Protein AF-A0A352MFW3-F1 (afdb_monomer)

Foldseek 3Di:
DDDDDDDDDDDDDDDDDDDDDPDDDDDDPPPPDPPQDDPDPPDCQFDQARPDQDDPPQKGKDKWDQCLSHPNHIGIKIKGFAPCQVVFLFAFFEEEEAEAQQDARRLCVLVSVQVNVCCVVVVAPTHMYIRHGARNLALLAAFPPPAPQAQHHHNVCSVPVIVLVVCVQPGRHPQWQLRYAYEYAASSLQNRLLCCLQCLGRHAEGERELYVLDQLVLDPDNSSLCRGQHGCDDPPNVNSNVVCCCSGSLVSCQVRVVSQQVRHEAEYEYEPQECCCPVPNPRRSVVVVVSNVVSVRDYHYYYHYPDYRPVSVCSRVPVDRDPCVSVRVSCVVVCVVSPPRPPQPQDACPQQDDAQGWDDRVQWIWGRNFDLKIWIWRAWDPPDLLTGFIWIWIWHAFPAAIEIEFDFDLDFAPDPPRPDDDDSCPLVRVVSVNCNSRPPHAYEYEYLADDCRRCVSVVSPPPDRYQYEFEPQGDLVCCCVGVVDDSVSYDYDYAQPDWDPNPPRQIWTKGAQFQLGGGRIKIAGLVGLEIERACSLHFLVADEGAALVSLVRNLVRLVVVVVVCPVPADPVSQQVHWYAYTGQVRHQALCVLPPPDDGHRPSTDGSVLSVFSSLQSVCLLQVVQPPPPSQKYWPDQDDDDSNDPPRGQWTWIGHRSHIYIYRPCNSCVSNVHDDDD

Radius of gyration: 32.38 Å; Cα contacts (8 Å, |Δi|>4): 1446; chains: 1; bounding box: 113×56×95 Å

Structure (mmCIF, N/CA/C/O backbone):
data_AF-A0A352MFW3-F1
#
_entry.id   AF-A0A352MFW3-F1
#
loop_
_atom_site.group_PDB
_atom_site.id
_atom_site.type_symbol
_atom_site.label_atom_id
_atom_site.label_alt_id
_atom_site.label_comp_id
_atom_site.label_asym_id
_atom_site.label_entity_id
_atom_site.label_seq_id
_atom_site.pdbx_PDB_ins_code
_atom_site.Cartn_x
_atom_site.Cartn_y
_atom_site.Cartn_z
_atom_site.occupancy
_atom_site.B_iso_or_equiv
_atom_site.auth_seq_id
_atom_site.auth_comp_id
_atom_site.auth_asym_id
_atom_site.auth_atom_id
_atom_site.pdbx_PDB_model_num
ATOM 1 N N . MET A 1 1 ? 79.120 36.746 26.564 1.00 36.97 1 MET A N 1
ATOM 2 C CA . MET A 1 1 ? 78.931 36.892 25.103 1.00 36.97 1 MET A CA 1
ATOM 3 C C . MET A 1 1 ? 78.134 35.703 24.595 1.00 36.97 1 MET A C 1
ATOM 5 O O . MET A 1 1 ? 78.596 34.585 24.711 1.00 36.97 1 MET A O 1
ATOM 9 N N . LYS A 1 2 ? 76.859 35.954 24.279 1.00 31.12 2 LYS A N 1
ATOM 10 C CA . LYS A 1 2 ? 76.244 35.766 22.947 1.00 31.12 2 LYS A CA 1
ATOM 11 C C . LYS A 1 2 ? 75.820 34.307 22.697 1.00 31.12 2 LYS A C 1
ATOM 13 O O . LYS A 1 2 ? 76.637 33.492 22.314 1.00 31.12 2 LYS A O 1
ATOM 18 N N . ARG A 1 3 ? 74.639 33.889 23.167 1.00 32.72 3 ARG A N 1
ATOM 19 C CA . ARG A 1 3 ? 73.280 34.091 22.601 1.00 32.72 3 ARG A CA 1
ATOM 20 C C . ARG A 1 3 ? 73.068 33.460 21.210 1.00 32.72 3 ARG A C 1
ATOM 22 O O . ARG A 1 3 ? 73.527 34.028 20.233 1.00 32.72 3 ARG A O 1
ATOM 29 N N . ILE A 1 4 ? 72.202 32.434 21.223 1.00 32.94 4 ILE A N 1
ATOM 30 C CA . ILE A 1 4 ? 71.045 32.184 20.334 1.00 32.94 4 ILE A CA 1
ATOM 31 C C . ILE A 1 4 ? 71.352 31.785 18.867 1.00 32.94 4 ILE A C 1
ATOM 33 O O . ILE A 1 4 ? 72.116 32.445 18.180 1.00 32.94 4 ILE A O 1
ATOM 37 N N . ILE A 1 5 ? 70.577 30.794 18.393 1.00 29.17 5 ILE A N 1
ATOM 38 C CA . ILE A 1 5 ? 69.983 30.628 17.042 1.00 29.17 5 ILE A CA 1
ATOM 39 C C . ILE A 1 5 ? 70.424 29.372 16.262 1.00 29.17 5 ILE A C 1
ATOM 41 O O . ILE A 1 5 ? 71.587 29.198 15.929 1.00 29.17 5 ILE A O 1
ATOM 45 N N . ALA A 1 6 ? 69.382 28.608 15.896 1.00 25.03 6 ALA A N 1
ATOM 46 C CA . ALA A 1 6 ? 69.209 27.674 14.774 1.00 25.03 6 ALA A CA 1
ATOM 47 C C . ALA A 1 6 ? 69.997 26.354 14.816 1.00 25.03 6 ALA A C 1
ATOM 49 O O . ALA A 1 6 ? 71.204 26.322 14.638 1.00 25.03 6 ALA A O 1
ATOM 50 N N . VAL A 1 7 ? 69.368 25.205 15.094 1.00 30.25 7 VAL A N 1
ATOM 51 C CA . VAL A 1 7 ? 68.263 24.559 14.344 1.00 30.25 7 VAL A CA 1
ATOM 52 C C . VAL A 1 7 ? 68.632 24.350 12.876 1.00 30.25 7 VAL A C 1
ATOM 54 O O . VAL A 1 7 ? 68.274 25.141 12.012 1.00 30.25 7 VAL A O 1
ATOM 57 N N . CYS A 1 8 ? 69.310 23.235 12.610 1.00 23.59 8 CYS A N 1
ATOM 58 C CA . CYS A 1 8 ? 69.245 22.519 11.343 1.00 23.59 8 CYS A CA 1
ATOM 59 C C . CYS A 1 8 ? 69.442 21.020 11.602 1.00 23.59 8 CYS A C 1
ATOM 61 O O . CYS A 1 8 ? 70.492 20.590 12.063 1.00 23.59 8 CYS A O 1
ATOM 63 N N . PHE A 1 9 ? 68.401 20.259 11.266 1.00 26.66 9 PHE A N 1
ATOM 64 C CA . PHE A 1 9 ? 68.456 18.906 10.718 1.00 26.66 9 PHE A CA 1
ATOM 65 C C . PHE A 1 9 ? 69.291 17.841 11.432 1.00 26.66 9 PHE A C 1
ATOM 67 O O . PHE A 1 9 ? 70.477 17.672 11.166 1.00 26.66 9 PHE A O 1
ATOM 74 N N . LYS A 1 10 ? 68.580 16.975 12.154 1.00 26.84 10 LYS A N 1
ATOM 75 C CA . LYS A 1 10 ? 68.483 15.520 11.918 1.00 26.84 10 LYS A CA 1
ATOM 76 C C . LYS A 1 10 ? 68.068 14.886 13.236 1.00 26.84 10 LYS A C 1
ATOM 78 O O . LYS A 1 10 ? 68.750 15.077 14.229 1.00 26.84 10 LYS A O 1
ATOM 83 N N . ILE A 1 11 ? 66.999 14.102 13.227 1.00 27.86 11 ILE A N 1
ATOM 84 C CA . ILE A 1 11 ? 67.059 12.690 13.610 1.00 27.86 11 ILE A CA 1
ATOM 85 C C . ILE A 1 11 ? 65.714 12.051 13.271 1.00 27.86 11 ILE A C 1
ATOM 87 O O . ILE A 1 11 ? 64.632 12.588 13.482 1.00 27.86 11 ILE A O 1
ATOM 91 N N . ILE A 1 12 ? 65.870 10.909 12.628 1.00 28.25 12 ILE A N 1
ATOM 92 C CA . ILE A 1 12 ? 64.885 10.002 12.084 1.00 28.25 12 ILE A CA 1
ATOM 93 C C . ILE A 1 12 ? 64.615 8.948 13.169 1.00 28.25 12 ILE A C 1
ATOM 95 O O . ILE A 1 12 ? 65.573 8.410 13.718 1.00 28.25 12 ILE A O 1
ATOM 99 N N . LYS A 1 13 ? 63.326 8.609 13.327 1.00 26.36 13 LYS A N 1
ATOM 100 C CA . LYS A 1 13 ? 62.741 7.310 13.736 1.00 26.36 13 LYS A CA 1
ATOM 101 C C . LYS A 1 13 ? 62.507 6.959 15.220 1.00 26.36 13 LYS A C 1
ATOM 103 O O . LYS A 1 13 ? 63.450 6.883 15.989 1.00 26.36 13 LYS A O 1
ATOM 108 N N . TYR A 1 14 ? 61.233 6.572 15.444 1.00 26.14 14 TYR A N 1
ATOM 109 C CA . TYR A 1 14 ? 60.680 5.465 16.263 1.00 26.14 14 TYR A CA 1
ATOM 110 C C . TYR A 1 14 ? 61.016 5.466 17.769 1.00 26.14 14 TYR A C 1
ATOM 112 O O . TYR A 1 14 ? 62.174 5.522 18.137 1.00 26.14 14 TYR A O 1
ATOM 120 N N . GLU A 1 15 ? 60.102 5.375 18.736 1.00 26.30 15 GLU A N 1
ATOM 121 C CA . GLU A 1 15 ? 58.677 5.038 18.809 1.00 26.30 15 GLU A CA 1
ATOM 122 C C . GLU A 1 15 ? 58.067 5.782 20.011 1.00 26.30 15 GLU A C 1
ATOM 124 O O . GLU A 1 15 ? 58.775 6.078 20.971 1.00 26.30 15 GLU A O 1
ATOM 129 N N . THR A 1 16 ? 56.757 6.033 20.011 1.00 27.36 16 THR A N 1
ATOM 130 C CA . THR A 1 16 ? 55.917 5.843 21.210 1.00 27.36 16 THR A CA 1
ATOM 131 C C . THR A 1 16 ? 54.447 5.940 20.821 1.00 27.36 16 THR A C 1
ATOM 133 O O . THR A 1 16 ? 53.953 6.950 20.323 1.00 27.36 16 THR A O 1
ATOM 136 N N . PHE A 1 17 ? 53.778 4.810 21.004 1.00 27.16 17 PHE A N 1
ATOM 137 C CA . PHE A 1 17 ? 52.344 4.610 20.900 1.00 27.16 17 PHE A CA 1
ATOM 138 C C . PHE A 1 17 ? 51.694 5.041 22.231 1.00 27.16 17 PHE A C 1
ATOM 140 O O . PHE A 1 17 ? 52.298 4.870 23.286 1.00 27.16 17 PHE A O 1
ATOM 147 N N . LEU A 1 18 ? 50.441 5.499 22.150 1.00 25.31 18 LEU A N 1
ATOM 148 C CA . LEU A 1 18 ? 49.480 5.823 23.220 1.00 25.31 18 LEU A CA 1
ATOM 149 C C . LEU A 1 18 ? 49.471 7.246 23.822 1.00 25.31 18 LEU A C 1
ATOM 151 O O . LEU A 1 18 ? 50.321 7.645 24.608 1.00 25.31 18 LEU A O 1
ATOM 155 N N . SER A 1 19 ? 48.324 7.891 23.564 1.00 26.55 19 SER A N 1
ATOM 156 C CA . SER A 1 19 ? 47.565 8.745 24.490 1.00 26.55 19 SER A CA 1
ATOM 157 C C . SER A 1 19 ? 48.030 10.186 24.697 1.00 26.55 19 SER A C 1
ATOM 159 O O . SER A 1 19 ? 48.680 10.491 25.684 1.00 26.55 19 SER A O 1
ATOM 161 N N . PHE A 1 20 ? 47.578 11.071 23.803 1.00 25.80 20 PHE A N 1
ATOM 162 C CA . PHE A 1 20 ? 46.908 12.365 24.057 1.00 25.80 20 PHE A CA 1
ATOM 163 C C . PHE A 1 20 ? 47.164 13.271 22.851 1.00 25.80 20 PHE A C 1
ATOM 165 O O . PHE A 1 20 ? 48.286 13.707 22.669 1.00 25.80 20 PHE A O 1
ATOM 172 N N . PHE A 1 21 ? 46.149 13.512 22.019 1.00 24.94 21 PHE A N 1
ATOM 173 C CA . PHE A 1 21 ? 45.872 14.773 21.304 1.00 24.94 21 PHE A CA 1
ATOM 174 C C . PHE A 1 21 ? 44.762 14.503 20.282 1.00 24.94 21 PHE A C 1
ATOM 176 O O . PHE A 1 21 ? 44.982 14.342 19.086 1.00 24.94 21 PHE A O 1
ATOM 183 N N . PHE A 1 22 ? 43.535 14.415 20.792 1.00 27.62 22 PHE A N 1
ATOM 184 C CA . PHE A 1 22 ? 42.320 14.447 19.988 1.00 27.62 22 PHE A CA 1
ATOM 185 C C . PHE A 1 22 ? 41.629 15.782 20.276 1.00 27.62 22 PHE A C 1
ATOM 187 O O . PHE A 1 22 ? 40.761 15.845 21.136 1.00 27.62 22 PHE A O 1
ATOM 194 N N . LEU A 1 23 ? 42.063 16.867 19.622 1.00 26.19 23 LEU A N 1
ATOM 195 C CA . LEU A 1 23 ? 41.215 18.039 19.373 1.00 26.19 23 LEU A CA 1
ATOM 196 C C . LEU A 1 23 ? 41.856 18.997 18.345 1.00 26.19 23 LEU A C 1
ATOM 198 O O . LEU A 1 23 ? 42.931 19.542 18.566 1.00 26.19 23 LEU A O 1
ATOM 202 N N . ILE A 1 24 ? 41.090 19.237 17.276 1.00 28.06 24 ILE A N 1
ATOM 203 C CA . ILE A 1 24 ? 41.098 20.392 16.360 1.00 28.06 24 ILE A CA 1
ATOM 204 C C . ILE A 1 24 ? 42.303 20.550 15.419 1.00 28.06 24 ILE A C 1
ATOM 206 O O . ILE A 1 24 ? 43.228 21.310 15.675 1.00 28.06 24 ILE A O 1
ATOM 210 N N . LEU A 1 25 ? 42.166 19.983 14.218 1.00 23.94 25 LEU A N 1
ATOM 211 C CA . LEU A 1 25 ? 42.356 20.756 12.987 1.00 23.94 25 LEU A CA 1
ATOM 212 C C . LEU A 1 25 ? 41.481 20.173 11.874 1.00 23.94 25 LEU A C 1
ATOM 214 O O . LEU A 1 25 ? 41.731 19.115 11.302 1.00 23.94 25 LEU A O 1
ATOM 218 N N . ILE A 1 26 ? 40.402 20.908 11.638 1.00 33.69 26 ILE A N 1
ATOM 219 C CA . ILE A 1 26 ? 39.495 20.826 10.505 1.00 33.69 26 ILE A CA 1
ATOM 220 C C . ILE A 1 26 ? 40.321 21.030 9.230 1.00 33.69 26 ILE A C 1
ATOM 222 O O . ILE A 1 26 ? 40.831 22.123 8.999 1.00 33.69 26 ILE A O 1
ATOM 226 N N . VAL A 1 27 ? 40.424 20.000 8.389 1.00 27.66 27 VAL A N 1
ATOM 227 C CA . VAL A 1 27 ? 40.730 20.162 6.963 1.00 27.66 27 VAL A CA 1
ATOM 228 C C . VAL A 1 27 ? 39.775 19.278 6.172 1.00 27.66 27 VAL A C 1
ATOM 230 O O . VAL A 1 27 ? 39.862 18.051 6.176 1.00 27.66 27 VAL A O 1
ATOM 233 N N . ASN A 1 28 ? 38.839 19.971 5.527 1.00 28.42 28 ASN A N 1
ATOM 234 C CA . ASN A 1 28 ? 37.912 19.535 4.493 1.00 28.42 28 ASN A CA 1
ATOM 235 C C . ASN A 1 28 ? 38.403 18.333 3.667 1.00 28.42 28 ASN A C 1
ATOM 237 O O . ASN A 1 28 ? 39.182 18.485 2.727 1.00 28.42 28 ASN A O 1
ATOM 241 N N . LYS A 1 29 ? 37.845 17.151 3.937 1.00 27.84 29 LYS A N 1
ATOM 242 C CA . LYS A 1 29 ? 37.561 16.185 2.874 1.00 27.84 29 LYS A CA 1
ATOM 243 C C . LYS A 1 29 ? 36.092 16.324 2.524 1.00 27.84 29 LYS A C 1
ATOM 245 O O . LYS A 1 29 ? 35.227 15.730 3.159 1.00 27.84 29 LYS A O 1
ATOM 250 N N . SER A 1 30 ? 35.847 17.144 1.513 1.00 25.59 30 SER A N 1
ATOM 251 C CA . SER A 1 30 ? 34.584 17.274 0.804 1.00 25.59 30 SER A CA 1
ATOM 252 C C . SER A 1 30 ? 34.247 15.934 0.143 1.00 25.59 30 SER A C 1
ATOM 254 O O . SER A 1 30 ? 34.495 15.716 -1.039 1.00 25.59 30 SER A O 1
ATOM 256 N N . VAL A 1 31 ? 33.702 14.999 0.916 1.00 30.50 31 VAL A N 1
ATOM 257 C CA . VAL A 1 31 ? 32.704 14.086 0.372 1.00 30.50 31 VAL A CA 1
ATOM 258 C C . VAL A 1 31 ? 31.488 14.975 0.188 1.00 30.50 31 VAL A C 1
ATOM 260 O O . VAL A 1 31 ? 30.969 15.501 1.170 1.00 30.50 31 VAL A O 1
ATOM 263 N N . ALA A 1 32 ? 31.096 15.233 -1.057 1.00 29.00 32 ALA A N 1
ATOM 264 C CA . ALA A 1 32 ? 29.815 15.859 -1.330 1.00 29.00 32 ALA A CA 1
ATOM 265 C C . ALA A 1 32 ? 28.735 14.938 -0.743 1.00 29.00 32 ALA A C 1
ATOM 267 O O . ALA A 1 32 ? 28.364 13.930 -1.341 1.00 29.00 32 ALA A O 1
ATOM 268 N N . GLN A 1 33 ? 28.314 15.227 0.488 1.00 29.81 33 GLN A N 1
ATOM 269 C CA . GLN A 1 33 ? 27.108 14.670 1.069 1.00 29.81 33 GLN A CA 1
ATOM 270 C C . GLN A 1 33 ? 25.964 15.165 0.193 1.00 29.81 33 GLN A C 1
ATOM 272 O O . GLN A 1 33 ? 25.673 16.359 0.163 1.00 29.81 33 GLN A O 1
ATOM 277 N N . ILE A 1 34 ? 25.358 14.244 -0.551 1.00 37.09 34 ILE A N 1
ATOM 278 C CA . ILE A 1 34 ? 24.068 14.467 -1.194 1.00 37.09 34 ILE A CA 1
ATOM 279 C C . ILE A 1 34 ? 23.116 14.863 -0.059 1.00 37.09 34 ILE A C 1
ATOM 281 O O . ILE A 1 34 ? 22.914 14.088 0.879 1.00 37.09 34 ILE A O 1
ATOM 285 N N . MET A 1 35 ? 22.641 16.110 -0.075 1.00 31.16 35 MET A N 1
ATOM 286 C CA . MET A 1 35 ? 21.693 16.589 0.927 1.00 31.16 35 MET A CA 1
ATOM 287 C C . MET A 1 35 ? 20.391 15.777 0.818 1.00 31.16 35 MET A C 1
ATOM 289 O O . MET A 1 35 ? 20.037 15.345 -0.276 1.00 31.16 35 MET A O 1
ATOM 293 N N . PRO A 1 36 ? 19.662 15.547 1.922 1.00 34.66 36 PRO A N 1
ATOM 294 C CA . PRO A 1 36 ? 18.339 14.939 1.851 1.00 34.66 36 PRO A CA 1
ATOM 295 C C . PRO A 1 36 ? 17.375 15.890 1.122 1.00 34.66 36 PRO A C 1
ATOM 297 O O . PRO A 1 36 ? 17.054 16.963 1.640 1.00 34.66 36 PRO A O 1
ATOM 300 N N . ASP A 1 37 ? 16.930 15.501 -0.075 1.00 43.81 37 ASP A N 1
ATOM 301 C CA . ASP A 1 37 ? 16.002 16.290 -0.891 1.00 43.81 37 ASP A CA 1
ATOM 302 C C . ASP A 1 37 ? 14.671 16.507 -0.159 1.00 43.81 37 ASP A C 1
ATOM 304 O O . ASP A 1 37 ? 14.008 15.567 0.293 1.00 43.81 37 ASP A O 1
ATOM 308 N N . ARG A 1 38 ? 14.275 17.778 -0.043 1.00 41.47 38 ARG A N 1
ATOM 309 C CA . ARG A 1 38 ? 12.940 18.188 0.408 1.00 41.47 38 ARG A CA 1
ATOM 310 C C . ARG A 1 38 ? 11.962 18.047 -0.763 1.00 41.47 38 ARG A C 1
ATOM 312 O O . ARG A 1 38 ? 12.364 18.061 -1.912 1.00 41.47 38 ARG A O 1
ATOM 319 N N . ILE A 1 39 ? 10.663 17.983 -0.465 1.00 43.34 39 ILE A N 1
ATOM 320 C CA . ILE A 1 39 ? 9.508 17.795 -1.381 1.00 43.34 39 ILE A CA 1
ATOM 321 C C . ILE A 1 39 ? 9.444 18.775 -2.594 1.00 43.34 39 ILE A C 1
ATOM 323 O O . ILE A 1 39 ? 8.534 18.690 -3.417 1.00 43.34 39 ILE A O 1
ATOM 327 N N . GLN A 1 40 ? 10.396 19.695 -2.748 1.00 43.16 40 GLN A N 1
ATOM 328 C CA . GLN A 1 40 ? 10.513 20.617 -3.874 1.00 43.16 40 GLN A CA 1
ATOM 329 C C . GLN A 1 40 ? 11.899 20.499 -4.521 1.00 43.16 40 GLN A C 1
ATOM 331 O O . GLN A 1 40 ? 12.809 21.246 -4.167 1.00 43.16 40 GLN A O 1
ATOM 336 N N . ASP A 1 41 ? 12.036 19.608 -5.502 1.00 47.97 41 ASP A N 1
ATOM 337 C CA . ASP A 1 41 ? 13.113 19.720 -6.486 1.00 47.97 41 ASP A CA 1
ATOM 338 C C . ASP A 1 41 ? 12.740 20.877 -7.430 1.00 47.97 41 ASP A C 1
ATOM 340 O O . ASP A 1 41 ? 11.782 20.790 -8.202 1.00 47.97 41 ASP A O 1
ATOM 344 N N . SER A 1 42 ? 13.432 22.014 -7.308 1.00 44.84 42 SER A N 1
ATOM 345 C CA . SER A 1 42 ? 13.198 23.206 -8.141 1.00 44.84 42 SER A CA 1
ATOM 346 C C . SER A 1 42 ? 13.868 23.127 -9.515 1.00 44.84 42 SER A C 1
ATOM 348 O O . SER A 1 42 ? 13.591 23.967 -10.369 1.00 44.84 42 SER A O 1
ATOM 350 N N . ASP A 1 43 ? 14.754 22.151 -9.716 1.00 52.84 43 ASP A N 1
ATOM 351 C CA . ASP A 1 43 ? 15.471 21.934 -10.968 1.00 52.84 43 ASP A CA 1
ATOM 352 C C . ASP A 1 43 ? 14.841 20.765 -11.752 1.00 52.84 43 ASP A C 1
ATOM 354 O O . ASP A 1 43 ? 14.970 19.608 -11.339 1.00 52.84 43 ASP A O 1
ATOM 358 N N . PRO A 1 44 ? 14.149 21.029 -12.876 1.00 50.56 44 PRO A N 1
ATOM 359 C CA . PRO A 1 44 ? 13.548 19.979 -13.693 1.00 50.56 44 PRO A CA 1
ATOM 360 C C . PRO A 1 44 ? 14.573 18.970 -14.246 1.00 50.56 44 PRO A C 1
ATOM 362 O O . PRO A 1 44 ? 14.172 17.850 -14.567 1.00 50.56 44 PRO A O 1
ATOM 365 N N . ASP A 1 45 ? 15.866 19.317 -14.296 1.00 43.28 45 ASP A N 1
ATOM 366 C CA . ASP A 1 45 ? 16.926 18.486 -14.875 1.00 43.28 45 ASP A CA 1
ATOM 367 C C . ASP A 1 45 ? 17.552 17.477 -13.883 1.00 43.28 45 ASP A C 1
ATOM 369 O O . ASP A 1 45 ? 18.356 16.624 -14.273 1.00 43.28 45 ASP A O 1
ATOM 373 N N . THR A 1 46 ? 17.154 17.503 -12.605 1.00 56.34 46 THR A N 1
ATOM 374 C CA . THR A 1 46 ? 17.632 16.559 -11.569 1.00 56.34 46 THR A CA 1
ATOM 375 C C . THR A 1 46 ? 16.527 16.020 -10.652 1.00 56.34 46 THR A C 1
ATOM 377 O O . THR A 1 46 ? 16.806 15.297 -9.695 1.00 56.34 46 THR A O 1
ATOM 380 N N . ALA A 1 47 ? 15.261 16.310 -10.962 1.00 74.69 47 ALA A N 1
ATOM 381 C CA . ALA A 1 47 ? 14.154 16.050 -10.053 1.00 74.69 47 ALA A CA 1
ATOM 382 C C . ALA A 1 47 ? 13.710 14.575 -10.001 1.00 74.69 47 ALA A C 1
ATOM 384 O O . ALA A 1 47 ? 13.242 13.997 -10.991 1.00 74.69 47 ALA A O 1
ATOM 385 N N . TRP A 1 48 ? 13.750 13.990 -8.803 1.00 85.44 48 TRP A N 1
ATOM 386 C CA . TRP A 1 48 ? 13.136 12.687 -8.506 1.00 85.44 48 TRP A CA 1
ATOM 387 C C . TRP A 1 48 ? 11.620 12.791 -8.360 1.00 85.44 48 TRP A C 1
ATOM 389 O O . TRP A 1 48 ? 10.889 11.826 -8.600 1.00 85.44 48 TRP A O 1
ATOM 399 N N . VAL A 1 49 ? 11.154 13.978 -7.978 1.00 86.38 49 VAL A N 1
ATOM 400 C CA . VAL A 1 49 ? 9.747 14.360 -7.944 1.00 86.38 49 VAL A CA 1
ATOM 401 C C . VAL A 1 49 ? 9.511 15.357 -9.063 1.00 86.38 49 VAL A C 1
ATOM 403 O O . VAL A 1 49 ? 9.942 16.500 -8.977 1.00 86.38 49 VAL A O 1
ATOM 406 N N . SER A 1 50 ? 8.796 14.950 -10.111 1.00 84.12 50 SER A N 1
ATOM 407 C CA . SER A 1 50 ? 8.516 15.853 -11.225 1.00 84.12 50 SER A CA 1
ATOM 408 C C . SER A 1 50 ? 7.762 17.093 -10.717 1.00 84.12 50 SER A C 1
ATOM 410 O O . SER A 1 50 ? 6.690 16.934 -10.116 1.00 84.12 50 SER A O 1
ATOM 412 N N . PRO A 1 51 ? 8.271 18.320 -10.955 1.00 77.00 51 PRO A N 1
ATOM 413 C CA . PRO A 1 51 ? 7.635 19.545 -10.469 1.00 77.00 51 PRO A CA 1
ATOM 414 C C . PRO A 1 51 ? 6.297 19.808 -11.172 1.00 77.00 51 PRO A C 1
ATOM 416 O O . PRO A 1 51 ? 5.403 20.454 -10.622 1.00 77.00 51 PRO A O 1
ATOM 419 N N . ASN A 1 52 ? 6.126 19.268 -12.382 1.00 79.56 52 ASN A N 1
ATOM 420 C CA . ASN A 1 52 ? 4.894 19.377 -13.142 1.00 79.56 52 ASN A CA 1
ATOM 421 C C . ASN A 1 52 ? 3.940 18.217 -12.817 1.00 79.56 52 ASN A C 1
ATOM 423 O O . ASN A 1 52 ? 4.093 17.100 -13.311 1.00 79.56 52 ASN A O 1
ATOM 427 N N . LYS A 1 53 ? 2.902 18.520 -12.034 1.00 83.00 53 LYS A N 1
ATOM 428 C CA . LYS A 1 53 ? 1.858 17.561 -11.636 1.00 83.00 53 LYS A CA 1
ATOM 429 C C . LYS A 1 53 ? 0.707 17.431 -12.644 1.00 83.00 53 LYS A C 1
ATOM 431 O O . LYS A 1 53 ? -0.249 16.709 -12.383 1.00 83.00 53 LYS A O 1
ATOM 436 N N . SER A 1 54 ? 0.772 18.130 -13.781 1.00 80.94 54 SER A N 1
ATOM 437 C CA . SER A 1 54 ? -0.269 18.092 -14.813 1.00 80.94 54 SER A CA 1
ATOM 438 C C . SER A 1 54 ? -0.321 16.728 -15.503 1.00 80.94 54 SER A C 1
ATOM 440 O O . SER A 1 54 ? 0.655 16.287 -16.125 1.00 80.94 54 SER A O 1
ATOM 442 N N . VAL A 1 55 ? -1.492 16.097 -15.438 1.00 84.88 55 VAL A N 1
ATOM 443 C CA . VAL A 1 55 ? -1.791 14.793 -16.036 1.00 84.88 55 VAL A CA 1
ATOM 444 C C . VAL A 1 55 ? -3.073 14.865 -16.877 1.00 84.88 55 VAL A C 1
ATOM 446 O O . VAL A 1 55 ? -3.960 15.661 -16.560 1.00 84.88 55 VAL A O 1
ATOM 449 N N . PRO A 1 56 ? -3.192 14.067 -17.954 1.00 84.06 56 PRO A N 1
ATOM 450 C CA . PRO A 1 56 ? -4.449 13.901 -18.680 1.00 84.06 56 PRO A CA 1
ATOM 451 C C . PRO A 1 56 ? -5.554 13.330 -17.785 1.00 84.06 56 PRO A C 1
ATOM 453 O O . PRO A 1 56 ? -5.269 12.674 -16.787 1.00 84.06 56 PRO A O 1
ATOM 456 N N . SER A 1 57 ? -6.820 13.492 -18.181 1.00 85.88 57 SER A N 1
ATOM 457 C CA . SER A 1 57 ? -7.980 13.045 -17.388 1.00 85.88 57 SER A CA 1
ATOM 458 C C . SER A 1 57 ? -8.028 11.534 -17.116 1.00 85.88 57 SER A C 1
ATOM 460 O O . SER A 1 57 ? -8.709 11.104 -16.190 1.00 85.88 57 SER A O 1
ATOM 462 N N . PHE A 1 58 ? -7.327 10.729 -17.920 1.00 84.19 58 PHE A N 1
ATOM 463 C CA . PHE A 1 58 ? -7.247 9.271 -17.790 1.00 84.19 58 PHE A CA 1
ATOM 464 C C . PHE A 1 58 ? -6.071 8.785 -16.925 1.00 84.19 58 PHE A C 1
ATOM 466 O O . PHE A 1 58 ? -5.898 7.579 -16.766 1.00 84.19 58 PHE A O 1
ATOM 473 N N . ALA A 1 59 ? -5.244 9.684 -16.387 1.00 91.12 59 ALA A N 1
ATOM 474 C CA . ALA A 1 59 ? -4.084 9.327 -15.577 1.00 91.12 59 ALA A CA 1
ATOM 475 C C . ALA A 1 59 ? -4.056 10.111 -14.261 1.00 91.12 59 ALA A C 1
ATOM 477 O O . ALA A 1 59 ? -4.651 11.179 -14.136 1.00 91.12 59 ALA A O 1
ATOM 478 N N . THR A 1 60 ? -3.338 9.588 -13.270 1.00 91.81 60 THR A N 1
ATOM 479 C CA . THR A 1 60 ? -3.105 10.274 -11.995 1.00 91.81 60 THR A CA 1
ATOM 480 C C . THR A 1 60 ? -1.615 10.451 -11.734 1.00 91.81 60 THR A C 1
ATOM 482 O O . THR A 1 60 ? -0.793 9.622 -12.122 1.00 91.81 60 THR A O 1
ATOM 485 N N . TYR A 1 61 ? -1.262 11.569 -11.102 1.00 88.44 61 TYR A N 1
ATOM 486 C CA . TYR A 1 61 ? 0.077 11.828 -10.579 1.00 88.44 61 TYR A CA 1
ATOM 487 C C . TYR A 1 61 ? 0.144 11.320 -9.145 1.00 88.44 61 TYR A C 1
ATOM 489 O O . TYR A 1 61 ? -0.749 11.626 -8.355 1.00 88.44 61 TYR A O 1
ATOM 497 N N . GLN A 1 62 ? 1.204 10.602 -8.793 1.00 88.12 62 GLN A N 1
ATOM 498 C CA . GLN A 1 62 ? 1.382 10.068 -7.448 1.00 88.12 62 GLN A CA 1
ATOM 499 C C . GLN A 1 62 ? 2.814 10.243 -6.957 1.00 88.12 62 GLN A C 1
ATOM 501 O O . GLN A 1 62 ? 3.761 10.307 -7.744 1.00 88.12 62 GLN A O 1
ATOM 506 N N . LEU A 1 63 ? 2.950 10.317 -5.634 1.00 85.88 63 LEU A N 1
ATOM 507 C CA . LEU A 1 63 ? 4.229 10.300 -4.932 1.00 85.88 63 LEU A CA 1
ATOM 508 C C . LEU A 1 63 ? 4.406 8.960 -4.228 1.00 85.88 63 LEU A C 1
ATOM 510 O O . LEU A 1 63 ? 3.437 8.372 -3.756 1.00 85.88 63 LEU A O 1
ATOM 514 N N . TYR A 1 64 ? 5.650 8.516 -4.107 1.00 82.88 64 TYR A N 1
ATOM 515 C CA . TYR A 1 64 ? 6.006 7.335 -3.328 1.00 82.88 64 TYR A CA 1
ATOM 516 C C . TYR A 1 64 ? 7.274 7.594 -2.508 1.00 82.88 64 TYR A C 1
ATOM 518 O O . TYR A 1 64 ? 8.140 8.356 -2.952 1.00 82.88 64 TYR A O 1
ATOM 526 N N . PRO A 1 65 ? 7.416 6.979 -1.321 1.00 79.94 65 PRO A N 1
ATOM 527 C CA . PRO A 1 65 ? 8.655 7.052 -0.552 1.00 79.94 65 PRO A CA 1
ATOM 528 C C . PRO A 1 65 ? 9.826 6.433 -1.328 1.00 79.94 65 PRO A C 1
ATOM 530 O O . PRO A 1 65 ? 9.728 5.299 -1.791 1.00 79.94 65 PRO A O 1
ATOM 533 N N . SER A 1 66 ? 10.952 7.142 -1.433 1.00 79.81 66 SER A N 1
ATOM 534 C CA . SER A 1 66 ? 12.165 6.672 -2.121 1.00 79.81 66 SER A CA 1
ATOM 535 C C . SER A 1 66 ? 13.289 6.370 -1.129 1.00 79.81 66 SER A C 1
ATOM 537 O O . SER A 1 66 ? 14.352 6.981 -1.180 1.00 79.81 66 SER A O 1
ATOM 539 N N . THR A 1 67 ? 13.060 5.454 -0.187 1.00 82.25 67 THR A N 1
ATOM 540 C CA . THR A 1 67 ? 13.951 5.221 0.968 1.00 82.25 67 THR A CA 1
ATOM 541 C C . THR A 1 67 ? 15.399 4.884 0.603 1.00 82.25 67 THR A C 1
ATOM 543 O O . THR A 1 67 ? 16.291 5.168 1.399 1.00 82.25 67 THR A O 1
ATOM 546 N N . GLU A 1 68 ? 15.670 4.378 -0.605 1.00 84.44 68 GLU A N 1
ATOM 547 C CA . GLU A 1 68 ? 17.037 4.153 -1.105 1.00 84.44 68 GLU A CA 1
ATOM 548 C C . GLU A 1 68 ? 17.833 5.457 -1.308 1.00 84.44 68 GLU A C 1
ATOM 550 O O . GLU A 1 68 ? 19.056 5.413 -1.430 1.00 84.44 68 GLU A O 1
ATOM 555 N N . ARG A 1 69 ? 17.165 6.619 -1.311 1.00 86.56 69 ARG A N 1
ATOM 556 C CA . ARG A 1 69 ? 17.795 7.952 -1.299 1.00 86.56 69 ARG A CA 1
ATOM 557 C C . ARG A 1 69 ? 17.887 8.565 0.104 1.00 86.56 69 ARG A C 1
ATOM 559 O O . ARG A 1 69 ? 18.468 9.632 0.261 1.00 86.56 69 ARG A O 1
ATOM 566 N N . GLY A 1 70 ? 17.329 7.906 1.120 1.00 74.62 70 GLY A N 1
ATOM 567 C CA . GLY A 1 70 ? 17.303 8.370 2.507 1.00 74.62 70 GLY A CA 1
ATOM 568 C C . GLY A 1 70 ? 15.891 8.567 3.065 1.00 74.62 70 GLY A C 1
ATOM 569 O O . GLY A 1 70 ? 14.903 8.677 2.334 1.00 74.62 70 GLY A O 1
ATOM 570 N N . LYS A 1 71 ? 15.789 8.610 4.399 1.00 73.50 71 LYS A N 1
ATOM 571 C CA . LYS A 1 71 ? 14.518 8.795 5.116 1.00 73.50 71 LYS A CA 1
ATOM 572 C C . LYS A 1 71 ? 13.882 10.143 4.753 1.00 73.50 71 LYS A C 1
ATOM 574 O O . LYS A 1 71 ? 14.549 11.170 4.800 1.00 73.50 71 LYS A O 1
ATOM 579 N N . GLY A 1 72 ? 12.586 10.132 4.439 1.00 68.50 72 GLY A N 1
ATOM 580 C CA . GLY A 1 72 ? 11.818 11.340 4.105 1.00 68.50 72 GLY A CA 1
ATOM 581 C C . GLY A 1 72 ? 11.979 11.837 2.665 1.00 68.50 72 GLY A C 1
ATOM 582 O O . GLY A 1 72 ? 11.447 12.894 2.339 1.00 68.50 72 GLY A O 1
ATOM 583 N N . THR A 1 73 ? 12.681 11.089 1.809 1.00 77.94 73 THR A N 1
ATOM 584 C CA . THR A 1 73 ? 12.783 11.387 0.374 1.00 77.94 73 THR A CA 1
ATOM 585 C C . THR A 1 73 ? 11.647 10.726 -0.409 1.00 77.94 73 THR A C 1
ATOM 587 O O . THR A 1 73 ? 11.131 9.673 -0.018 1.00 77.94 73 THR A O 1
ATOM 590 N N . PHE A 1 74 ? 11.267 11.338 -1.530 1.00 82.31 74 PHE A N 1
ATOM 591 C CA . PHE A 1 74 ? 10.187 10.862 -2.395 1.00 82.31 74 PHE A CA 1
ATOM 592 C C . PHE A 1 74 ? 10.636 10.755 -3.852 1.00 82.31 74 PHE A C 1
ATOM 594 O O . PHE A 1 74 ? 11.587 11.419 -4.274 1.00 82.31 74 PHE A O 1
ATOM 601 N N . GLY A 1 75 ? 9.912 9.940 -4.615 1.00 86.88 75 GLY A N 1
ATOM 602 C CA . GLY A 1 75 ? 9.863 9.999 -6.070 1.00 86.88 75 GLY A CA 1
ATOM 603 C C . GLY A 1 75 ? 8.431 10.233 -6.555 1.00 86.88 75 GLY A C 1
ATOM 604 O O . GLY A 1 75 ? 7.479 10.118 -5.777 1.00 86.88 75 GLY A O 1
ATOM 605 N N . SER A 1 76 ? 8.266 10.546 -7.839 1.00 90.75 76 SER A N 1
ATOM 606 C CA . SER A 1 76 ? 6.947 10.626 -8.477 1.00 90.75 76 SER A CA 1
ATOM 607 C C . SER A 1 76 ? 6.752 9.585 -9.578 1.00 90.75 76 SER A C 1
ATOM 609 O O . SER A 1 76 ? 7.701 9.013 -10.110 1.00 90.75 76 SER A O 1
ATOM 611 N N . PHE A 1 77 ? 5.502 9.324 -9.929 1.00 95.38 77 PHE A N 1
ATOM 612 C CA . PHE A 1 77 ? 5.149 8.620 -11.157 1.00 95.38 77 PHE A CA 1
ATOM 613 C C . PHE A 1 77 ? 3.794 9.110 -11.664 1.00 95.38 77 PHE A C 1
ATOM 615 O O . PHE A 1 77 ? 3.043 9.795 -10.962 1.00 95.38 77 PHE A O 1
ATOM 622 N N . MET A 1 78 ? 3.475 8.739 -12.899 1.00 94.50 78 MET A N 1
ATOM 623 C CA . MET A 1 78 ? 2.146 8.899 -13.472 1.00 94.50 78 MET A CA 1
ATOM 624 C C . MET A 1 78 ? 1.562 7.519 -13.756 1.00 94.50 78 MET A C 1
ATOM 626 O O . MET A 1 78 ? 2.252 6.664 -14.307 1.00 94.50 78 MET A O 1
ATOM 630 N N . ILE A 1 79 ? 0.304 7.288 -13.396 1.00 97.62 79 ILE A N 1
ATOM 631 C CA . ILE A 1 79 ? -0.343 5.982 -13.542 1.00 97.62 79 ILE A CA 1
ATOM 632 C C . ILE A 1 79 ? -1.661 6.085 -14.300 1.00 97.62 79 ILE A C 1
ATOM 634 O O . ILE A 1 79 ? -2.470 6.976 -14.049 1.00 97.62 79 ILE A O 1
ATOM 638 N N . TYR A 1 80 ? -1.873 5.146 -15.215 1.00 97.69 80 TYR A N 1
ATOM 639 C CA . TYR A 1 80 ? -3.160 4.865 -15.838 1.00 97.69 80 TYR A CA 1
ATOM 640 C C . TYR A 1 80 ? -3.754 3.608 -15.206 1.00 97.69 80 TYR A C 1
ATOM 642 O O . TYR A 1 80 ? -3.069 2.591 -15.054 1.00 97.69 80 TYR A O 1
ATOM 650 N N . LEU A 1 81 ? -5.040 3.689 -14.872 1.00 94.94 81 LEU A N 1
ATOM 651 C CA . LEU A 1 81 ? -5.848 2.566 -14.419 1.00 94.94 81 LEU A CA 1
ATOM 652 C C . LEU A 1 81 ? -6.962 2.343 -15.449 1.00 94.94 81 LEU A C 1
ATOM 654 O O . LEU A 1 81 ? -7.586 3.325 -15.860 1.00 94.94 81 LEU A O 1
ATOM 658 N N . PRO A 1 82 ? -7.238 1.091 -15.852 1.00 90.75 82 PRO A N 1
ATOM 659 C CA . PRO A 1 82 ? -8.308 0.817 -16.800 1.00 90.75 82 PRO A CA 1
ATOM 660 C C . PRO A 1 82 ? -9.663 1.235 -16.221 1.00 90.75 82 PRO A C 1
ATOM 662 O O . PRO A 1 82 ? -9.855 1.237 -15.007 1.00 90.75 82 PRO A O 1
ATOM 665 N N . GLU A 1 83 ? -10.625 1.574 -17.078 1.00 86.81 83 GLU A N 1
ATOM 666 C CA . GLU A 1 83 ? -11.926 2.124 -16.658 1.00 86.81 83 GLU A CA 1
ATOM 667 C C . GLU A 1 83 ? -12.668 1.217 -15.658 1.00 86.81 83 GLU A C 1
ATOM 669 O O . GLU A 1 8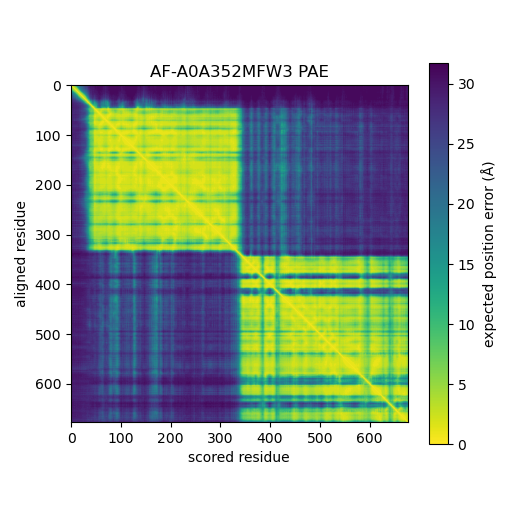3 ? -13.218 1.685 -14.659 1.00 86.81 83 GLU A O 1
ATOM 674 N N . GLU A 1 84 ? -12.593 -0.100 -15.865 1.00 79.12 84 GLU A N 1
ATOM 675 C CA . GLU A 1 84 ? -13.182 -1.114 -14.984 1.00 79.12 84 GLU A CA 1
ATOM 676 C C . GLU A 1 84 ? -12.476 -1.259 -13.625 1.00 79.12 84 GLU A C 1
ATOM 678 O O . GLU A 1 84 ? -13.001 -1.926 -12.729 1.00 79.12 84 GLU A O 1
ATOM 683 N N . TYR A 1 85 ? -11.311 -0.633 -13.426 1.00 83.12 85 TYR A N 1
ATOM 684 C CA . TYR A 1 85 ? -10.492 -0.814 -12.228 1.00 83.12 85 TYR A CA 1
ATOM 685 C C . TYR A 1 85 ? -11.283 -0.522 -10.952 1.00 83.12 85 TYR A C 1
ATOM 687 O O . TYR A 1 85 ? -11.260 -1.331 -10.033 1.00 83.12 85 TYR A O 1
ATOM 695 N N . LYS A 1 86 ? -12.046 0.579 -10.899 1.00 75.62 86 LYS A N 1
ATOM 696 C CA . LYS A 1 86 ? -12.813 0.980 -9.700 1.00 75.62 86 LYS A CA 1
ATOM 697 C C . LYS A 1 86 ? -13.949 0.020 -9.336 1.00 75.62 86 LYS A C 1
ATOM 699 O O . LYS A 1 86 ? -14.343 -0.029 -8.178 1.00 75.62 86 LYS A O 1
ATOM 704 N N . ASN A 1 87 ? -14.457 -0.727 -10.312 1.00 66.31 87 ASN A N 1
ATOM 705 C CA . ASN A 1 87 ? -15.668 -1.536 -10.172 1.00 66.31 87 ASN A CA 1
ATOM 706 C C . ASN A 1 87 ? -15.361 -3.040 -10.110 1.00 66.31 87 ASN A C 1
ATOM 708 O O . ASN A 1 87 ? -16.271 -3.863 -10.184 1.00 66.31 87 ASN A O 1
ATOM 712 N N . THR A 1 88 ? -14.081 -3.413 -10.017 1.00 67.50 88 THR A N 1
ATOM 713 C CA . THR A 1 88 ? -13.632 -4.806 -10.051 1.00 67.50 88 THR A CA 1
ATOM 714 C C . THR A 1 88 ? -12.513 -5.062 -9.039 1.00 67.50 88 THR A C 1
ATOM 716 O O . THR A 1 88 ? -11.665 -4.210 -8.775 1.00 67.50 88 THR A O 1
ATOM 719 N N . THR A 1 89 ? -12.457 -6.290 -8.526 1.00 64.75 89 THR A N 1
ATOM 720 C CA . THR A 1 89 ? -11.356 -6.825 -7.694 1.00 64.75 89 THR A CA 1
ATOM 721 C C . THR A 1 89 ? -10.279 -7.536 -8.520 1.00 64.75 89 THR A C 1
ATOM 723 O O . THR A 1 89 ? -9.365 -8.189 -7.998 1.00 64.75 89 THR A O 1
ATOM 726 N N . ARG A 1 90 ? -10.382 -7.421 -9.847 1.00 72.62 90 ARG A N 1
ATOM 727 C CA . ARG A 1 90 ? -9.450 -8.007 -10.802 1.00 72.62 90 ARG A CA 1
ATOM 728 C C . ARG A 1 90 ? -8.030 -7.505 -10.532 1.00 72.62 90 ARG A C 1
ATOM 730 O O . ARG A 1 90 ? -7.823 -6.337 -10.217 1.00 72.62 90 ARG A O 1
ATOM 737 N N . GLN A 1 91 ? -7.057 -8.405 -10.665 1.00 80.50 91 GLN A N 1
ATOM 738 C CA . GLN A 1 91 ? -5.652 -8.024 -10.777 1.00 80.50 91 GLN A CA 1
ATOM 739 C C . GLN A 1 91 ? -5.290 -7.771 -12.232 1.00 80.50 91 GLN A C 1
ATOM 741 O O . GLN A 1 91 ? -5.730 -8.493 -13.129 1.00 80.50 91 GLN A O 1
ATOM 746 N N . TYR A 1 92 ? -4.425 -6.792 -12.434 1.00 91.81 92 TYR A N 1
ATOM 747 C CA . TYR A 1 92 ? -4.010 -6.335 -13.743 1.00 91.81 92 TYR A CA 1
ATOM 748 C C . TYR A 1 92 ? -2.514 -6.575 -13.935 1.00 91.81 92 TYR A C 1
ATOM 750 O O . TYR A 1 92 ? -1.729 -6.357 -13.007 1.00 91.81 92 TYR A O 1
ATOM 758 N N . PRO A 1 93 ? -2.085 -7.000 -15.130 1.00 96.44 93 PRO A N 1
ATOM 759 C CA . PRO A 1 93 ? -0.696 -6.847 -15.519 1.00 96.44 93 PRO A CA 1
ATOM 760 C C . PRO A 1 93 ? -0.283 -5.370 -15.461 1.00 96.44 93 PRO A C 1
ATOM 762 O O . PRO A 1 93 ? -1.114 -4.478 -15.656 1.00 96.44 93 PRO A O 1
ATOM 765 N N . VAL A 1 94 ? 1.000 -5.122 -15.215 1.00 98.25 94 VAL A N 1
ATOM 766 C CA . VAL A 1 94 ? 1.582 -3.781 -15.129 1.00 98.25 94 VAL A CA 1
ATOM 767 C C . VAL A 1 94 ? 2.640 -3.616 -16.206 1.00 98.25 94 VAL A C 1
ATOM 769 O O . VAL A 1 94 ? 3.564 -4.426 -16.305 1.00 98.25 94 VAL A O 1
ATOM 772 N N . ILE A 1 95 ? 2.536 -2.539 -16.977 1.00 98.69 95 ILE A N 1
ATOM 773 C CA . ILE A 1 95 ? 3.598 -2.080 -17.871 1.00 98.69 95 ILE A CA 1
ATOM 774 C C . ILE A 1 95 ? 4.235 -0.846 -17.240 1.00 98.69 95 ILE A C 1
ATOM 776 O O . ILE A 1 95 ? 3.562 0.166 -17.038 1.00 98.69 95 ILE A O 1
ATOM 780 N N . TYR A 1 96 ? 5.531 -0.907 -16.946 1.00 98.81 96 TYR A N 1
ATOM 781 C CA . TYR A 1 96 ? 6.286 0.280 -16.562 1.00 98.81 96 TYR A CA 1
ATOM 782 C C . TYR A 1 96 ? 6.874 0.930 -17.811 1.00 98.81 96 TYR A C 1
ATOM 784 O O . TYR A 1 96 ? 7.611 0.280 -18.553 1.00 98.81 96 TYR A O 1
ATOM 792 N N . TYR A 1 97 ? 6.554 2.204 -18.030 1.00 98.56 97 TYR A N 1
ATOM 793 C CA . TYR A 1 97 ? 7.140 3.005 -19.096 1.00 98.56 97 TYR A CA 1
ATOM 794 C C . TYR A 1 97 ? 8.374 3.755 -18.595 1.00 98.56 97 TYR A C 1
ATOM 796 O O . TYR A 1 97 ? 8.312 4.472 -17.592 1.00 98.56 97 TYR A O 1
ATOM 804 N N . LEU A 1 98 ? 9.481 3.592 -19.316 1.00 98.12 98 LEU A N 1
ATOM 805 C CA . LEU A 1 98 ? 10.777 4.202 -19.049 1.00 98.12 98 LEU A CA 1
ATOM 806 C C . LEU A 1 98 ? 11.067 5.257 -20.132 1.00 98.12 98 LEU A C 1
ATOM 808 O O . LEU A 1 98 ? 11.195 4.927 -21.313 1.00 98.12 98 LEU A O 1
ATOM 812 N N . HIS A 1 99 ? 11.149 6.523 -19.726 1.00 95.00 99 HIS A N 1
ATOM 813 C CA . HIS A 1 99 ? 11.369 7.667 -20.610 1.00 95.00 99 HIS A CA 1
ATOM 814 C C . HIS A 1 99 ? 12.792 7.724 -21.192 1.00 95.00 99 HIS A C 1
ATOM 816 O O . HIS A 1 99 ? 13.726 7.071 -20.713 1.00 95.00 99 HIS A O 1
ATOM 822 N N . GLY A 1 100 ? 12.960 8.538 -22.234 1.00 93.00 100 GLY A N 1
ATOM 823 C CA . GLY A 1 100 ? 14.253 8.779 -22.873 1.00 93.00 100 GLY A CA 1
ATOM 824 C C . GLY A 1 100 ? 15.176 9.683 -22.058 1.00 93.00 100 GLY A C 1
ATOM 825 O O . GLY A 1 100 ? 14.818 10.185 -20.990 1.00 93.00 100 GLY A O 1
ATOM 826 N N . GLY A 1 101 ? 16.387 9.906 -22.571 1.00 89.88 101 GLY A N 1
ATOM 827 C CA . GLY A 1 101 ? 17.298 10.892 -21.990 1.00 89.88 101 GLY A CA 1
ATOM 828 C C . GLY A 1 101 ? 16.662 12.283 -22.029 1.00 89.88 101 GLY A C 1
ATOM 829 O O . GLY A 1 101 ? 16.016 12.635 -23.012 1.00 89.88 101 GLY A O 1
ATOM 830 N N . ASN A 1 102 ? 16.805 13.053 -20.953 1.00 86.69 102 ASN A N 1
ATOM 831 C CA . ASN A 1 102 ? 16.138 14.345 -20.739 1.00 86.69 102 ASN A CA 1
ATOM 832 C C . ASN A 1 102 ? 14.594 14.291 -20.722 1.00 86.69 102 ASN A C 1
ATOM 834 O O . ASN A 1 102 ? 13.933 15.329 -20.711 1.00 86.69 102 ASN A O 1
ATOM 838 N N . GLY A 1 103 ? 14.013 13.088 -20.710 1.00 87.94 103 GLY A N 1
ATOM 839 C CA . GLY A 1 103 ? 12.580 12.866 -20.566 1.00 87.94 103 GLY A CA 1
ATOM 840 C C . GLY A 1 103 ? 12.108 12.942 -19.113 1.00 87.94 103 GLY A C 1
ATOM 841 O O . GLY A 1 103 ? 12.865 13.225 -18.186 1.00 87.94 103 GLY A O 1
ATOM 842 N N . ASN A 1 104 ? 10.819 12.672 -18.917 1.00 89.44 104 ASN A N 1
ATOM 843 C CA . ASN A 1 104 ? 10.191 12.544 -17.602 1.00 89.44 104 ASN A CA 1
ATOM 844 C C . ASN A 1 104 ? 8.944 11.652 -17.694 1.00 89.44 104 ASN A C 1
ATOM 846 O O . ASN A 1 104 ? 8.524 11.249 -18.781 1.00 89.44 104 ASN A O 1
ATOM 850 N N . GLN A 1 105 ? 8.296 11.393 -16.559 1.00 90.81 105 GLN A N 1
ATOM 851 C CA . GLN A 1 105 ? 7.096 10.552 -16.480 1.00 90.81 105 GLN A CA 1
ATOM 852 C C . GLN A 1 105 ? 5.942 10.959 -17.421 1.00 90.81 105 GLN A C 1
ATOM 854 O O . GLN A 1 105 ? 5.090 10.128 -17.728 1.00 90.81 105 GLN A O 1
ATOM 859 N N . ARG A 1 106 ? 5.854 12.210 -17.895 1.00 89.94 106 ARG A N 1
ATOM 860 C CA . ARG A 1 106 ? 4.775 12.631 -18.811 1.00 89.94 106 ARG A CA 1
ATOM 861 C C . ARG A 1 106 ? 4.946 12.070 -20.214 1.00 89.94 106 ARG A C 1
ATOM 863 O O . ARG A 1 106 ? 3.973 12.000 -20.955 1.00 89.94 106 ARG A O 1
ATOM 870 N N . GLU A 1 107 ? 6.151 11.651 -20.572 1.00 90.94 107 GLU A N 1
ATOM 871 C CA . GLU A 1 107 ? 6.415 11.065 -21.877 1.00 90.94 107 GLU A CA 1
ATOM 872 C C . GLU A 1 107 ? 5.566 9.802 -22.098 1.00 90.94 107 GLU A C 1
ATOM 874 O O . GLU A 1 107 ? 5.013 9.628 -23.173 1.00 90.94 107 GLU A O 1
ATOM 879 N N . GLY A 1 108 ? 5.301 8.996 -21.063 1.00 92.88 108 GLY A N 1
ATOM 880 C CA . GLY A 1 108 ? 4.455 7.797 -21.174 1.00 92.88 108 GLY A CA 1
ATOM 881 C C . GLY A 1 108 ? 2.970 8.039 -21.492 1.00 92.88 108 GLY A C 1
ATOM 882 O O . GLY A 1 108 ? 2.223 7.072 -21.632 1.00 92.88 108 GLY A O 1
ATOM 883 N N . GLN A 1 109 ? 2.511 9.293 -21.626 1.00 92.38 109 GLN A N 1
ATOM 884 C CA . GLN A 1 109 ? 1.122 9.612 -21.997 1.00 92.38 109 GLN A CA 1
ATOM 885 C C . GLN A 1 109 ? 0.722 9.026 -23.353 1.00 92.38 109 GLN A C 1
ATOM 887 O O . GLN A 1 109 ? -0.426 8.606 -23.512 1.00 92.38 109 GLN A O 1
ATOM 892 N N . TRP A 1 110 ? 1.646 8.980 -24.318 1.00 92.56 110 TRP A N 1
ATOM 893 C CA . TRP A 1 110 ? 1.358 8.415 -25.637 1.00 92.56 110 TRP A CA 1
ATOM 894 C C . TRP A 1 110 ? 1.023 6.922 -25.527 1.00 92.56 110 TRP A C 1
ATOM 896 O O . TRP A 1 110 ? 0.025 6.476 -26.086 1.00 92.56 110 TRP A O 1
ATOM 906 N N . LEU A 1 111 ? 1.787 6.168 -24.724 1.00 95.19 111 LEU A N 1
ATOM 907 C CA . LEU A 1 111 ? 1.560 4.738 -24.528 1.00 95.19 111 LEU A CA 1
ATOM 908 C C . LEU A 1 111 ? 0.233 4.501 -23.809 1.00 95.19 111 LEU A C 1
ATOM 910 O O . LEU A 1 111 ? -0.541 3.642 -24.220 1.00 95.19 111 LEU A O 1
ATOM 914 N N . MET A 1 112 ? -0.056 5.288 -22.766 1.00 95.88 112 MET A N 1
ATOM 915 C CA . MET A 1 112 ? -1.336 5.213 -22.055 1.00 95.88 112 MET A CA 1
ATOM 916 C C . MET A 1 112 ? -2.520 5.402 -23.004 1.00 95.88 112 MET A C 1
ATOM 918 O O . MET A 1 112 ? -3.462 4.619 -22.958 1.00 95.88 112 MET A O 1
ATOM 922 N N . LYS A 1 113 ? -2.448 6.395 -23.897 1.00 92.50 113 LYS A N 1
ATOM 923 C CA . LYS A 1 113 ? -3.489 6.675 -24.892 1.00 92.50 113 LYS A CA 1
ATOM 924 C C . LYS A 1 113 ? -3.663 5.522 -25.887 1.00 92.50 113 LYS A C 1
ATOM 926 O O . LYS A 1 113 ? -4.792 5.106 -26.141 1.00 92.50 113 LYS A O 1
ATOM 931 N N . GLU A 1 114 ? -2.569 4.993 -26.433 1.00 93.75 114 GLU A N 1
ATOM 932 C CA . GLU A 1 114 ? -2.632 3.913 -27.427 1.00 93.75 114 GLU A CA 1
ATOM 933 C C . GLU A 1 114 ? -3.122 2.591 -26.822 1.00 93.75 114 GLU A C 1
ATOM 935 O O . GLU A 1 114 ? -3.947 1.898 -27.423 1.00 93.75 114 GLU A O 1
ATOM 940 N N . LEU A 1 115 ? -2.683 2.257 -25.606 1.00 94.38 115 LEU A N 1
ATOM 941 C CA . LEU A 1 115 ? -3.153 1.054 -24.923 1.00 94.38 115 LEU A CA 1
ATOM 942 C C . LEU A 1 115 ? -4.600 1.203 -24.434 1.00 94.38 115 LEU A C 1
ATOM 944 O O . LEU A 1 115 ? -5.369 0.261 -24.591 1.00 94.38 115 LEU A O 1
ATOM 948 N N . ASP A 1 116 ? -5.021 2.372 -23.940 1.00 93.12 116 ASP A N 1
ATOM 949 C CA . ASP A 1 116 ? -6.430 2.640 -23.600 1.00 93.12 116 ASP A CA 1
ATOM 950 C C . ASP A 1 116 ? -7.345 2.463 -24.823 1.00 93.12 116 ASP A C 1
ATOM 952 O O . ASP A 1 116 ? -8.375 1.790 -24.746 1.00 93.12 116 ASP A O 1
ATOM 956 N N . LYS A 1 117 ? -6.935 2.981 -25.989 1.00 91.56 117 LYS A N 1
ATOM 957 C CA . LYS A 1 117 ? -7.646 2.777 -27.260 1.00 91.56 117 LYS A CA 1
ATOM 958 C C . LYS A 1 117 ? -7.755 1.292 -27.616 1.00 91.56 117 LYS A C 1
ATOM 960 O O . LYS A 1 117 ? -8.827 0.839 -28.015 1.00 91.56 117 LYS A O 1
ATOM 965 N N . ALA A 1 118 ? -6.675 0.527 -27.465 1.00 91.69 118 ALA A N 1
ATOM 966 C CA . ALA A 1 118 ? -6.675 -0.907 -27.746 1.00 91.69 118 ALA A CA 1
ATOM 967 C C . ALA A 1 118 ? -7.529 -1.712 -26.753 1.00 91.69 118 ALA A C 1
ATOM 969 O O . ALA A 1 118 ? -8.219 -2.642 -27.171 1.00 91.69 118 ALA A O 1
ATOM 970 N N . ILE A 1 119 ? -7.528 -1.339 -25.470 1.00 91.44 119 ILE A N 1
ATOM 971 C CA . ILE A 1 119 ? -8.374 -1.934 -24.426 1.00 91.44 119 ILE A CA 1
ATOM 972 C C . ILE A 1 119 ? -9.852 -1.670 -24.733 1.00 91.44 119 ILE A C 1
ATOM 974 O O . ILE A 1 119 ? -10.646 -2.608 -24.765 1.00 91.44 119 ILE A O 1
ATOM 978 N N . LYS A 1 120 ? -10.223 -0.420 -25.040 1.00 87.88 120 LYS A N 1
ATOM 979 C CA . LYS A 1 120 ? -11.600 -0.042 -25.412 1.00 87.88 120 LYS A CA 1
ATOM 980 C C . LYS A 1 120 ? -12.075 -0.735 -26.686 1.00 87.88 120 LYS A C 1
ATOM 982 O O . LYS A 1 120 ? -13.234 -1.122 -26.782 1.00 87.88 120 LYS A O 1
ATOM 987 N N . ALA A 1 121 ? -11.170 -0.943 -27.641 1.00 88.50 121 ALA A N 1
ATOM 988 C CA . ALA A 1 121 ? -11.429 -1.715 -28.853 1.00 88.50 121 ALA A CA 1
ATOM 989 C C . ALA A 1 121 ? -11.372 -3.241 -28.642 1.00 88.50 121 ALA A C 1
ATOM 991 O O . ALA A 1 121 ? -11.461 -3.982 -29.618 1.00 88.50 121 ALA A O 1
ATOM 992 N N . GLN A 1 122 ? -11.178 -3.716 -27.404 1.00 87.44 122 GLN A N 1
ATOM 993 C CA . GLN A 1 122 ? -11.053 -5.134 -27.042 1.00 87.44 122 GLN A CA 1
ATOM 994 C C . GLN A 1 122 ? -9.937 -5.885 -27.797 1.00 87.44 122 GLN A C 1
ATOM 996 O O . GLN A 1 122 ? -9.946 -7.111 -27.887 1.00 87.44 122 GLN A O 1
ATOM 1001 N N . LYS A 1 123 ? -8.937 -5.162 -28.320 1.00 88.19 123 LYS A N 1
ATOM 1002 C CA . LYS A 1 123 ? -7.758 -5.736 -28.993 1.00 88.19 123 LYS A CA 1
ATOM 1003 C C . LYS A 1 123 ? -6.730 -6.280 -28.001 1.00 88.19 123 LYS A C 1
ATOM 1005 O O . LYS A 1 123 ? -5.886 -7.093 -28.366 1.00 88.19 123 LYS A O 1
ATOM 1010 N N . MET A 1 124 ? -6.781 -5.826 -26.754 1.00 90.62 124 MET A N 1
ATOM 1011 C CA . MET A 1 124 ? -5.955 -6.337 -25.668 1.00 90.62 124 MET A CA 1
ATOM 1012 C C . MET A 1 124 ? -6.724 -6.314 -24.355 1.00 90.62 124 MET A C 1
ATOM 1014 O O . MET A 1 124 ? -7.724 -5.615 -24.203 1.00 90.62 124 MET A O 1
ATOM 1018 N N . SER A 1 125 ? -6.230 -7.079 -23.390 1.00 88.19 125 SER A N 1
ATOM 1019 C CA . SER A 1 125 ? -6.794 -7.067 -22.049 1.00 88.19 125 SER A CA 1
ATOM 1020 C C . SER A 1 125 ? -6.420 -5.802 -21.272 1.00 88.19 125 SER A C 1
ATOM 1022 O O . SER A 1 125 ? -5.334 -5.266 -21.492 1.00 88.19 125 SER A O 1
ATOM 1024 N N . PRO A 1 126 ? -7.273 -5.361 -20.331 1.00 92.62 126 PRO A N 1
ATOM 1025 C CA . PRO A 1 126 ? -6.969 -4.269 -19.413 1.00 92.62 126 PRO A CA 1
ATOM 1026 C C . PRO A 1 126 ? -5.633 -4.449 -18.681 1.00 92.62 126 PRO A C 1
ATOM 1028 O O . PRO A 1 126 ? -5.345 -5.530 -18.160 1.00 92.62 126 PRO A O 1
ATOM 1031 N N . VAL A 1 127 ? -4.843 -3.376 -18.611 1.00 96.31 127 VAL A N 1
ATOM 1032 C CA . VAL A 1 127 ? -3.548 -3.316 -17.913 1.00 96.31 127 VAL A CA 1
ATOM 1033 C C . VAL A 1 127 ? -3.423 -2.019 -17.121 1.00 96.31 127 VAL A C 1
ATOM 1035 O O . VAL A 1 127 ? -4.044 -1.015 -17.464 1.00 96.31 127 VAL A O 1
ATOM 1038 N N . ILE A 1 128 ? -2.586 -2.036 -16.087 1.00 98.06 128 ILE A N 1
ATOM 1039 C CA . ILE A 1 128 ? -2.088 -0.827 -15.426 1.00 98.06 128 ILE A CA 1
ATOM 1040 C C . ILE A 1 128 ? -0.839 -0.358 -16.172 1.00 98.06 128 ILE A C 1
ATOM 1042 O O . ILE A 1 128 ? -0.002 -1.173 -16.567 1.00 98.06 128 ILE A O 1
ATOM 1046 N N . ILE A 1 129 ? -0.683 0.955 -16.330 1.00 98.56 129 ILE A N 1
ATOM 1047 C CA . ILE A 1 129 ? 0.524 1.536 -16.928 1.00 98.56 129 ILE A CA 1
ATOM 1048 C C . ILE A 1 129 ? 1.115 2.529 -15.942 1.00 98.56 129 ILE A C 1
ATOM 1050 O O . ILE A 1 129 ? 0.446 3.483 -15.555 1.00 98.56 129 ILE A O 1
ATOM 1054 N N . VAL A 1 130 ? 2.369 2.316 -15.553 1.00 98.62 130 VAL A N 1
ATOM 1055 C CA . VAL A 1 130 ? 3.113 3.188 -14.638 1.00 98.62 130 VAL A CA 1
ATOM 1056 C C . VAL A 1 130 ? 4.227 3.863 -15.424 1.00 98.62 130 VAL A C 1
ATOM 1058 O O . VAL A 1 130 ? 5.230 3.241 -15.755 1.00 98.62 130 VAL A O 1
ATOM 1061 N N . SER A 1 131 ? 4.066 5.144 -15.728 1.00 97.56 131 SER A N 1
ATOM 1062 C CA . SER A 1 131 ? 5.128 5.949 -16.321 1.00 97.56 131 SER A CA 1
ATOM 1063 C C . SER A 1 131 ? 6.021 6.514 -15.225 1.00 97.56 131 SER A C 1
ATOM 1065 O O . SER A 1 131 ? 5.583 7.290 -14.372 1.00 97.56 131 SER A O 1
ATOM 1067 N N . VAL A 1 132 ? 7.269 6.061 -15.224 1.00 95.69 132 VAL A N 1
ATOM 1068 C CA . VAL A 1 132 ? 8.222 6.238 -14.128 1.00 95.69 132 VAL A CA 1
ATOM 1069 C C . VAL A 1 132 ? 8.887 7.605 -14.235 1.00 95.69 132 VAL A C 1
ATOM 1071 O O . VAL A 1 132 ? 9.387 7.942 -15.305 1.00 95.69 132 VAL A O 1
ATOM 1074 N N . GLN A 1 133 ? 8.964 8.373 -13.141 1.00 91.94 133 GLN A N 1
ATOM 1075 C CA . GLN A 1 133 ? 9.941 9.463 -13.064 1.00 91.94 133 GLN A CA 1
ATOM 1076 C C . GLN A 1 133 ? 11.301 8.872 -12.722 1.00 91.94 133 GLN A C 1
ATOM 1078 O O . GLN A 1 133 ? 11.460 8.207 -11.696 1.00 91.94 133 GLN A O 1
ATOM 1083 N N . ALA A 1 134 ? 12.285 9.130 -13.572 1.00 87.75 134 ALA A N 1
ATOM 1084 C CA . ALA A 1 134 ? 13.682 8.877 -13.278 1.00 87.75 134 ALA A CA 1
ATOM 1085 C C . ALA A 1 134 ? 14.486 10.164 -13.472 1.00 87.75 134 ALA A C 1
ATOM 1087 O O . ALA A 1 134 ? 13.972 11.179 -13.942 1.00 87.75 134 ALA A O 1
ATOM 1088 N N . LEU A 1 135 ? 15.762 10.115 -13.094 1.00 86.00 135 LEU A N 1
ATOM 1089 C CA . LEU A 1 135 ? 16.672 11.208 -13.393 1.00 86.00 135 LEU A CA 1
ATOM 1090 C C . LEU A 1 135 ? 16.823 11.370 -14.915 1.00 86.00 135 LEU A C 1
ATOM 1092 O O . LEU A 1 135 ? 16.954 10.352 -15.609 1.00 86.00 135 LEU A O 1
ATOM 1096 N N . PRO A 1 136 ? 16.875 12.613 -15.428 1.00 78.44 136 PRO A N 1
ATOM 1097 C CA . PRO A 1 136 ? 16.972 12.916 -16.857 1.00 78.44 136 PRO A CA 1
ATOM 1098 C C . PRO A 1 136 ? 18.039 12.122 -17.602 1.00 78.44 136 PRO A C 1
ATOM 1100 O O . PRO A 1 136 ? 17.789 11.675 -18.714 1.00 78.44 136 PRO A O 1
ATOM 1103 N N . ILE A 1 137 ? 19.184 11.860 -16.966 1.00 83.50 137 ILE A N 1
ATOM 1104 C CA . ILE A 1 137 ? 20.243 10.988 -17.483 1.00 83.50 137 ILE A CA 1
ATOM 1105 C C . ILE A 1 137 ? 20.630 9.974 -16.404 1.00 83.50 137 ILE A C 1
ATOM 1107 O O . ILE A 1 137 ? 21.701 10.049 -15.808 1.00 83.50 137 ILE A O 1
ATOM 1111 N N . GLY A 1 138 ? 19.711 9.056 -16.101 1.00 86.12 138 GLY A N 1
ATOM 1112 C CA . GLY A 1 138 ? 19.877 8.036 -15.061 1.00 86.12 138 GLY A CA 1
ATOM 1113 C C . GLY A 1 138 ? 20.230 6.629 -15.555 1.00 86.12 138 GLY A C 1
ATOM 1114 O O . GLY A 1 138 ? 20.628 5.779 -14.758 1.00 86.12 138 GLY A O 1
ATOM 1115 N N . TRP A 1 139 ? 20.030 6.351 -16.851 1.00 93.62 139 TRP A N 1
ATOM 1116 C CA . TRP A 1 139 ? 20.255 5.044 -17.501 1.00 93.62 139 TRP A CA 1
ATOM 1117 C C . TRP A 1 139 ? 19.600 3.831 -16.813 1.00 93.62 139 TRP A C 1
ATOM 1119 O O . TRP A 1 139 ? 19.951 2.683 -17.093 1.00 93.62 139 TRP A O 1
ATOM 1129 N N . TYR A 1 140 ? 18.641 4.069 -15.909 1.00 96.31 140 TYR A N 1
ATOM 1130 C CA . TYR A 1 140 ? 17.963 3.043 -15.112 1.00 96.31 140 TYR A CA 1
ATOM 1131 C C . TYR A 1 140 ? 18.944 2.064 -14.439 1.00 96.31 140 TYR A C 1
ATOM 1133 O O . TYR A 1 140 ? 18.713 0.854 -14.360 1.00 96.31 140 TYR A O 1
ATOM 1141 N N . CYS A 1 141 ? 20.073 2.602 -13.976 1.00 95.56 141 CYS A N 1
ATOM 1142 C CA . CYS A 1 141 ? 21.122 1.900 -13.249 1.00 95.56 141 CYS A CA 1
ATOM 1143 C C . CYS A 1 141 ? 21.514 2.704 -12.003 1.00 95.56 141 CYS A C 1
ATOM 1145 O O . CYS A 1 141 ? 21.131 3.863 -11.855 1.00 95.56 141 CYS A O 1
ATOM 1147 N N . ASN A 1 142 ? 22.248 2.091 -11.078 1.00 95.19 142 ASN A N 1
ATOM 1148 C CA . ASN A 1 142 ? 22.896 2.878 -10.034 1.00 95.19 142 ASN A CA 1
ATOM 1149 C C . ASN A 1 142 ? 24.099 3.602 -10.644 1.00 95.19 142 ASN A C 1
ATOM 1151 O O . ASN A 1 142 ? 24.828 3.012 -11.439 1.00 95.19 142 ASN A O 1
ATOM 1155 N N . ALA A 1 143 ? 24.290 4.867 -10.282 1.00 92.62 143 ALA A N 1
ATOM 1156 C CA . ALA A 1 143 ? 25.424 5.648 -10.752 1.00 92.62 143 ALA A CA 1
ATOM 1157 C C . ALA A 1 143 ? 26.766 5.124 -10.201 1.00 92.62 143 ALA A C 1
ATOM 1159 O O . ALA A 1 143 ? 26.829 4.551 -9.108 1.00 92.62 143 ALA A O 1
ATOM 1160 N N . ASN A 1 144 ? 27.856 5.371 -10.932 1.00 92.75 144 ASN A N 1
ATOM 1161 C CA . ASN A 1 144 ? 29.228 5.085 -10.507 1.00 92.75 144 ASN A CA 1
ATOM 1162 C C . ASN A 1 144 ? 29.705 6.128 -9.481 1.00 92.75 144 ASN A C 1
ATOM 1164 O O . ASN A 1 144 ? 30.519 7.009 -9.776 1.00 92.75 144 ASN A O 1
ATOM 1168 N N . VAL A 1 145 ? 29.121 6.076 -8.282 1.00 81.12 145 VAL A N 1
ATOM 1169 C CA . VAL A 1 145 ? 29.362 7.052 -7.215 1.00 81.12 145 VAL A CA 1
ATOM 1170 C C . VAL A 1 145 ? 30.855 7.094 -6.876 1.00 81.12 145 VAL A C 1
ATOM 1172 O O . VAL A 1 145 ? 31.452 6.088 -6.502 1.00 81.12 145 VAL A O 1
ATOM 1175 N N . GLY A 1 146 ? 31.458 8.277 -7.008 1.00 78.00 146 GLY A N 1
ATOM 1176 C CA . GLY A 1 146 ? 32.889 8.507 -6.782 1.00 78.00 146 GLY A CA 1
ATOM 1177 C C . GLY A 1 146 ? 33.702 8.765 -8.054 1.00 78.00 146 GLY A C 1
ATOM 1178 O O . GLY A 1 146 ? 34.832 9.244 -7.954 1.00 78.00 146 GLY A O 1
ATOM 1179 N N . ALA A 1 147 ? 33.142 8.525 -9.244 1.00 85.69 147 ALA A N 1
ATOM 1180 C CA . ALA A 1 147 ? 33.753 8.964 -10.494 1.00 85.69 147 ALA A CA 1
ATOM 1181 C C . ALA A 1 147 ? 33.508 10.465 -10.750 1.00 85.69 147 ALA A C 1
ATOM 1183 O O . ALA A 1 147 ? 32.465 11.026 -10.413 1.00 85.69 147 ALA A O 1
ATOM 1184 N N . LYS A 1 148 ? 34.489 11.139 -11.362 1.00 84.31 148 LYS A N 1
ATOM 1185 C CA . LYS A 1 148 ? 34.418 12.581 -11.644 1.00 84.31 148 LYS A CA 1
ATOM 1186 C C . LYS A 1 148 ? 33.297 12.887 -12.648 1.00 84.31 148 LYS A C 1
ATOM 1188 O O . LYS A 1 148 ? 33.247 12.280 -13.711 1.00 84.31 148 LYS A O 1
ATOM 1193 N N . GLY A 1 149 ? 32.459 13.877 -12.339 1.00 81.81 149 GLY A N 1
ATOM 1194 C CA . GLY A 1 149 ? 31.381 14.340 -13.224 1.00 81.81 149 GLY A CA 1
ATOM 1195 C C . GLY A 1 149 ? 30.070 13.555 -13.115 1.00 81.81 149 GLY A C 1
ATOM 1196 O O . GLY A 1 149 ? 29.100 13.933 -13.762 1.00 81.81 149 GLY A O 1
ATOM 1197 N N . VAL A 1 150 ? 30.018 12.513 -12.278 1.00 86.12 150 VAL A N 1
ATOM 1198 C CA . VAL A 1 150 ? 28.776 11.789 -11.983 1.00 86.12 150 VAL A CA 1
ATOM 1199 C C . VAL A 1 150 ? 27.882 12.648 -11.091 1.00 86.12 150 VAL A C 1
ATOM 1201 O O . VAL A 1 150 ? 28.296 13.051 -10.005 1.00 86.12 150 VAL A O 1
ATOM 1204 N N . ILE A 1 151 ? 26.660 12.903 -11.557 1.00 84.50 151 ILE A N 1
ATOM 1205 C CA . ILE A 1 151 ? 25.618 13.671 -10.849 1.00 84.50 151 ILE A CA 1
ATOM 1206 C C . ILE A 1 151 ? 24.309 12.882 -10.685 1.00 84.50 151 ILE A C 1
ATOM 1208 O O . ILE A 1 151 ? 23.381 13.343 -10.030 1.00 84.50 151 ILE A O 1
ATOM 1212 N N . SER A 1 152 ? 24.226 11.694 -11.289 1.00 87.06 152 SER A N 1
ATOM 1213 C CA . SER A 1 152 ? 23.101 10.772 -11.152 1.00 87.06 152 SER A CA 1
ATOM 1214 C C . SER A 1 152 ? 23.116 10.056 -9.791 1.00 87.06 152 SER A C 1
ATOM 1216 O O . SER A 1 152 ? 24.036 10.212 -8.988 1.00 87.06 152 SER A O 1
ATOM 1218 N N . GLY A 1 153 ? 22.095 9.242 -9.526 1.00 88.00 153 GLY A N 1
ATOM 1219 C CA . GLY A 1 153 ? 21.896 8.562 -8.248 1.00 88.00 153 GLY A CA 1
ATOM 1220 C C . GLY A 1 153 ? 21.532 7.077 -8.374 1.00 88.00 153 GLY A C 1
ATOM 1221 O O . GLY A 1 153 ? 21.804 6.439 -9.395 1.00 88.00 153 GLY A O 1
ATOM 1222 N N . PRO A 1 154 ? 20.932 6.485 -7.328 1.00 92.56 154 PRO A N 1
ATOM 1223 C CA . PRO A 1 154 ? 20.645 5.054 -7.269 1.00 92.56 154 PRO A CA 1
ATOM 1224 C C . PRO A 1 154 ? 19.331 4.697 -7.997 1.00 92.56 154 PRO A C 1
ATOM 1226 O O . PRO A 1 154 ? 18.408 4.150 -7.396 1.00 92.56 154 PRO A O 1
ATOM 1229 N N . VAL A 1 155 ? 19.213 5.041 -9.289 1.00 95.31 155 VAL A N 1
ATOM 1230 C CA . VAL A 1 155 ? 17.945 4.961 -10.053 1.00 95.31 155 VAL A CA 1
ATOM 1231 C C . VAL A 1 155 ? 17.389 3.542 -10.097 1.00 95.31 155 VAL A C 1
ATOM 1233 O O . VAL A 1 155 ? 16.189 3.339 -9.933 1.00 95.31 155 VAL A O 1
ATOM 1236 N N . GLU A 1 156 ? 18.255 2.544 -10.272 1.00 96.38 156 GLU A N 1
ATOM 1237 C CA . GLU A 1 156 ? 17.831 1.145 -10.245 1.00 96.38 156 GLU A CA 1
ATOM 1238 C C . GLU A 1 156 ? 17.277 0.741 -8.882 1.00 96.38 156 GLU A C 1
ATOM 1240 O O . GLU A 1 156 ? 16.220 0.118 -8.824 1.00 96.38 156 GLU A O 1
ATOM 1245 N N . ASN A 1 157 ? 17.970 1.075 -7.793 1.00 92.88 157 ASN A N 1
ATOM 1246 C CA . ASN A 1 157 ? 17.500 0.706 -6.462 1.00 92.88 157 ASN A CA 1
ATOM 1247 C C . ASN A 1 157 ? 16.163 1.376 -6.142 1.00 92.88 157 ASN A C 1
ATOM 1249 O O . ASN A 1 157 ? 15.256 0.703 -5.660 1.00 92.88 157 ASN A O 1
ATOM 1253 N N . VAL A 1 158 ? 16.018 2.666 -6.454 1.00 94.50 158 VAL A N 1
ATOM 1254 C CA . VAL A 1 158 ? 14.756 3.393 -6.267 1.00 94.50 158 VAL A CA 1
ATOM 1255 C C . VAL A 1 158 ? 13.634 2.729 -7.067 1.00 94.50 158 VAL A C 1
ATOM 1257 O O . VAL A 1 158 ? 12.556 2.475 -6.532 1.00 94.50 158 VAL A O 1
ATOM 1260 N N . PHE A 1 159 ? 13.889 2.358 -8.321 1.00 97.12 159 PHE A N 1
ATOM 1261 C CA . PHE A 1 159 ? 12.890 1.675 -9.135 1.00 97.12 159 PHE A CA 1
ATOM 1262 C C . PHE A 1 159 ? 12.518 0.290 -8.571 1.00 97.12 159 PHE A C 1
ATOM 1264 O O . PHE A 1 159 ? 11.344 0.003 -8.345 1.00 97.12 159 PHE A O 1
ATOM 1271 N N . ILE A 1 160 ? 13.510 -0.561 -8.301 1.00 95.19 160 ILE A N 1
ATOM 1272 C CA . ILE A 1 160 ? 13.306 -1.975 -7.953 1.00 95.19 160 ILE A CA 1
ATOM 1273 C C . ILE A 1 160 ? 12.856 -2.177 -6.506 1.00 95.19 160 ILE A C 1
ATOM 1275 O O . ILE A 1 160 ? 12.035 -3.051 -6.246 1.00 95.19 160 ILE A O 1
ATOM 1279 N N . LYS A 1 161 ? 13.393 -1.409 -5.557 1.00 85.88 161 LYS A N 1
ATOM 1280 C CA . LYS A 1 161 ? 13.146 -1.612 -4.123 1.00 85.88 161 LYS A CA 1
ATOM 1281 C C . LYS A 1 161 ? 12.131 -0.643 -3.534 1.00 85.88 161 LYS A C 1
ATOM 1283 O O . LYS A 1 161 ? 11.631 -0.894 -2.443 1.00 85.88 161 LYS A O 1
ATOM 1288 N N . ASN A 1 162 ? 11.839 0.466 -4.214 1.00 88.81 162 ASN A N 1
ATOM 1289 C CA . ASN A 1 162 ? 10.833 1.416 -3.747 1.00 88.81 162 ASN A CA 1
ATOM 1290 C C . ASN A 1 162 ? 9.605 1.414 -4.654 1.00 88.81 162 ASN A C 1
ATOM 1292 O O . ASN A 1 162 ? 8.525 1.065 -4.185 1.00 88.81 162 ASN A O 1
ATOM 1296 N N . LEU A 1 163 ? 9.751 1.734 -5.945 1.00 94.62 163 LEU A N 1
ATOM 1297 C CA . LEU A 1 163 ? 8.586 1.906 -6.817 1.00 94.62 163 LEU A CA 1
ATOM 1298 C C . LEU A 1 163 ? 7.843 0.595 -7.094 1.00 94.62 163 LEU A C 1
ATOM 1300 O O . LEU A 1 163 ? 6.627 0.556 -6.939 1.00 94.62 163 LEU A O 1
ATOM 1304 N N . VAL A 1 164 ? 8.532 -0.478 -7.497 1.00 91.75 164 VAL A N 1
ATOM 1305 C CA . VAL A 1 164 ? 7.864 -1.757 -7.812 1.00 91.75 164 VAL A CA 1
ATOM 1306 C C . VAL A 1 164 ? 7.067 -2.298 -6.609 1.00 91.75 164 VAL A C 1
ATOM 1308 O O . VAL A 1 164 ? 5.868 -2.528 -6.778 1.00 91.75 164 VAL A O 1
ATOM 1311 N N . PRO A 1 165 ? 7.640 -2.412 -5.390 1.00 81.06 165 PRO A N 1
ATOM 1312 C CA . PRO A 1 165 ? 6.885 -2.833 -4.210 1.00 81.06 165 PRO A CA 1
ATOM 1313 C C . PRO A 1 165 ? 5.753 -1.873 -3.843 1.00 81.06 165 PRO A C 1
ATOM 1315 O O . PRO A 1 165 ? 4.674 -2.320 -3.470 1.00 81.06 165 PRO A O 1
ATOM 1318 N N . TYR A 1 166 ? 5.968 -0.559 -3.983 1.00 86.50 166 TYR A N 1
ATOM 1319 C CA . TYR A 1 166 ? 4.922 0.432 -3.741 1.00 86.50 166 TYR A CA 1
ATOM 1320 C C . TYR A 1 166 ? 3.728 0.219 -4.678 1.00 86.50 166 TYR A C 1
ATOM 1322 O O . TYR A 1 166 ? 2.583 0.249 -4.232 1.00 86.50 166 TYR A O 1
ATOM 1330 N N . ILE A 1 167 ? 3.979 -0.038 -5.963 1.00 90.75 167 ILE A N 1
ATOM 1331 C CA . ILE A 1 167 ? 2.917 -0.296 -6.936 1.00 90.75 167 ILE A CA 1
ATOM 1332 C C . ILE A 1 167 ? 2.158 -1.585 -6.599 1.00 90.75 167 ILE A C 1
ATOM 1334 O O . ILE A 1 167 ? 0.931 -1.566 -6.583 1.00 90.75 167 ILE A O 1
ATOM 1338 N N . ASP A 1 168 ? 2.854 -2.672 -6.267 1.00 81.25 168 ASP A N 1
ATOM 1339 C CA . ASP A 1 168 ? 2.200 -3.939 -5.913 1.00 81.25 168 ASP A CA 1
ATOM 1340 C C . ASP A 1 168 ? 1.410 -3.867 -4.593 1.00 81.25 168 ASP A C 1
ATOM 1342 O O . ASP A 1 168 ? 0.417 -4.573 -4.432 1.00 81.25 168 ASP A O 1
ATOM 1346 N N . ALA A 1 169 ? 1.826 -3.012 -3.654 1.00 70.06 169 ALA A N 1
ATOM 1347 C CA . ALA A 1 169 ? 1.142 -2.826 -2.375 1.00 70.06 169 ALA A CA 1
ATOM 1348 C C . ALA A 1 169 ? -0.091 -1.912 -2.470 1.00 70.06 169 ALA A C 1
ATOM 1350 O O . ALA A 1 169 ? -1.040 -2.089 -1.712 1.00 70.06 169 ALA A O 1
ATOM 1351 N N . ASN A 1 170 ? -0.081 -0.933 -3.380 1.00 81.75 170 ASN A N 1
ATOM 1352 C CA . ASN A 1 170 ? -1.126 0.095 -3.471 1.00 81.75 170 ASN A CA 1
ATOM 1353 C C . ASN A 1 170 ? -2.097 -0.118 -4.643 1.00 81.75 170 ASN A C 1
ATOM 1355 O O . ASN A 1 170 ? -3.137 0.538 -4.708 1.00 81.75 170 ASN A O 1
ATOM 1359 N N . TYR A 1 171 ? -1.780 -1.022 -5.576 1.00 84.25 171 TYR A N 1
ATOM 1360 C CA . TYR A 1 171 ? -2.610 -1.312 -6.741 1.00 84.25 171 TYR A CA 1
ATOM 1361 C C . TYR A 1 171 ? -2.808 -2.819 -6.934 1.00 84.25 171 TYR A C 1
ATOM 1363 O O . TYR A 1 171 ? -1.977 -3.639 -6.558 1.00 84.25 171 TYR A O 1
ATOM 1371 N N . ARG A 1 172 ? -3.925 -3.210 -7.559 1.00 83.94 172 ARG A N 1
ATOM 1372 C CA . ARG A 1 172 ? -4.263 -4.612 -7.836 1.00 83.94 172 ARG A CA 1
ATOM 1373 C C . ARG A 1 172 ? -3.442 -5.139 -9.007 1.00 83.94 172 ARG A C 1
ATOM 1375 O O . ARG A 1 172 ? -3.941 -5.241 -10.125 1.00 83.94 172 ARG A O 1
ATOM 1382 N N . THR A 1 173 ? -2.191 -5.500 -8.753 1.00 85.69 173 THR A N 1
ATOM 1383 C CA . THR A 1 173 ? -1.261 -5.993 -9.774 1.00 85.69 173 THR A CA 1
ATOM 1384 C C . THR A 1 173 ? -1.138 -7.517 -9.766 1.00 85.69 173 THR A C 1
ATOM 1386 O O . THR A 1 173 ? -1.243 -8.166 -8.724 1.00 85.69 173 THR A O 1
ATOM 1389 N N . ILE A 1 174 ? -0.869 -8.126 -10.921 1.00 85.06 174 ILE A N 1
ATOM 1390 C CA . ILE A 1 174 ? -0.328 -9.491 -10.973 1.00 85.06 174 ILE A CA 1
ATOM 1391 C C . ILE A 1 174 ? 1.158 -9.398 -10.590 1.00 85.06 174 ILE A C 1
ATOM 1393 O O . ILE A 1 174 ? 2.027 -9.224 -11.443 1.00 85.06 174 ILE A O 1
ATOM 1397 N N . ALA A 1 175 ? 1.435 -9.478 -9.286 1.00 86.06 175 ALA A N 1
ATOM 1398 C CA . ALA A 1 175 ? 2.735 -9.192 -8.672 1.00 86.06 175 ALA A CA 1
ATOM 1399 C C . ALA A 1 175 ? 3.802 -10.298 -8.871 1.00 86.06 175 ALA A C 1
ATOM 1401 O O . ALA A 1 175 ? 4.481 -10.721 -7.934 1.00 86.06 175 ALA A O 1
ATOM 1402 N N . ASN A 1 176 ? 4.006 -10.764 -10.103 1.00 83.44 176 ASN A N 1
ATOM 1403 C CA . ASN A 1 176 ? 5.104 -11.660 -10.481 1.00 83.44 176 ASN A CA 1
ATOM 1404 C C . ASN A 1 176 ? 5.578 -11.368 -11.918 1.00 83.44 176 ASN A C 1
ATOM 1406 O O . ASN A 1 176 ? 4.944 -10.592 -12.630 1.00 83.44 176 ASN A O 1
ATOM 1410 N N . SER A 1 177 ? 6.679 -11.984 -12.366 1.00 87.50 177 SER A N 1
ATOM 1411 C CA . SER A 1 177 ? 7.234 -11.748 -13.713 1.00 87.50 177 SER A CA 1
ATOM 1412 C C . SER A 1 177 ? 6.231 -11.954 -14.842 1.00 87.50 177 SER A C 1
ATOM 1414 O O . SER A 1 177 ? 6.246 -11.193 -15.805 1.00 87.50 177 SER A O 1
ATOM 1416 N N . SER A 1 178 ? 5.308 -12.911 -14.717 1.00 89.19 178 SER A N 1
ATOM 1417 C CA . SER A 1 178 ? 4.284 -13.128 -15.743 1.00 89.19 178 SER A CA 1
ATOM 1418 C C . SER A 1 178 ? 3.314 -11.952 -15.872 1.00 89.19 178 SER A C 1
ATOM 1420 O O . SER A 1 178 ? 2.748 -11.764 -16.934 1.00 89.19 178 SER A O 1
ATOM 1422 N N . GLY A 1 179 ? 3.148 -11.128 -14.838 1.00 93.38 179 GLY A N 1
ATOM 1423 C CA . GLY A 1 179 ? 2.286 -9.950 -14.851 1.00 93.38 179 GLY A CA 1
ATOM 1424 C C . GLY A 1 179 ? 3.003 -8.619 -15.054 1.00 93.38 179 GLY A C 1
ATOM 1425 O O . GLY A 1 179 ? 2.332 -7.592 -15.050 1.00 93.38 179 GLY A O 1
ATOM 1426 N N . ARG A 1 180 ? 4.334 -8.594 -15.205 1.00 97.25 180 ARG A N 1
ATOM 1427 C CA . ARG A 1 180 ? 5.107 -7.342 -15.257 1.00 97.25 180 ARG A CA 1
ATOM 1428 C C . ARG A 1 180 ? 5.907 -7.203 -16.543 1.00 97.25 180 ARG A C 1
ATOM 1430 O O . ARG A 1 180 ? 6.721 -8.065 -16.883 1.00 97.25 180 ARG A O 1
ATOM 1437 N N . GLY A 1 181 ? 5.713 -6.071 -17.212 1.00 98.19 181 GLY A N 1
ATOM 1438 C CA . GLY A 1 181 ? 6.422 -5.683 -18.422 1.00 98.19 181 GLY A CA 1
ATOM 1439 C C . GLY A 1 181 ? 7.125 -4.335 -18.305 1.00 98.19 181 GLY A C 1
ATOM 1440 O O . GLY A 1 181 ? 6.734 -3.477 -17.516 1.00 98.19 181 GLY A O 1
ATOM 1441 N N . LEU A 1 182 ? 8.160 -4.156 -19.120 1.00 98.81 182 LEU A N 1
ATOM 1442 C CA . LEU A 1 182 ? 8.897 -2.907 -19.285 1.00 98.81 182 LEU A CA 1
ATOM 1443 C C . LEU A 1 182 ? 8.766 -2.434 -20.735 1.00 98.81 182 LEU A C 1
ATOM 1445 O O . LEU A 1 182 ? 9.104 -3.176 -21.653 1.00 98.81 182 LEU A O 1
ATOM 1449 N N . GLU A 1 183 ? 8.313 -1.204 -20.942 1.00 98.50 183 GLU A N 1
ATOM 1450 C CA . GLU A 1 183 ? 8.407 -0.491 -22.219 1.00 98.50 183 GLU A CA 1
ATOM 1451 C C . GLU A 1 183 ? 9.383 0.664 -22.027 1.00 98.50 183 GLU A C 1
ATOM 1453 O O . GLU A 1 183 ? 9.302 1.371 -21.025 1.00 98.50 183 GLU A O 1
ATOM 1458 N N . GLY A 1 184 ? 10.290 0.902 -22.967 1.00 97.69 184 GLY A N 1
ATOM 1459 C CA . GLY A 1 184 ? 11.128 2.088 -22.870 1.00 97.69 184 GLY A CA 1
ATOM 1460 C C . GLY A 1 184 ? 11.626 2.610 -24.200 1.00 97.69 184 GLY A C 1
ATOM 1461 O O . GLY A 1 184 ? 11.836 1.839 -25.137 1.00 97.69 184 GLY A O 1
ATOM 1462 N N . TRP A 1 185 ? 11.849 3.922 -24.250 1.00 96.19 185 TRP A N 1
ATOM 1463 C CA . TRP A 1 185 ? 12.364 4.629 -25.420 1.00 96.19 185 TRP A CA 1
ATOM 1464 C C . TRP A 1 185 ? 13.790 5.145 -25.200 1.00 96.19 185 TRP A C 1
ATOM 1466 O O . TRP A 1 185 ? 14.090 5.667 -24.130 1.00 96.19 185 TRP A O 1
ATOM 1476 N N . SER A 1 186 ? 14.687 5.016 -26.186 1.00 95.25 186 SER A N 1
ATOM 1477 C CA . SER A 1 186 ? 16.057 5.559 -26.119 1.00 95.25 186 SER A CA 1
ATOM 1478 C C . SER A 1 186 ? 16.815 5.082 -24.865 1.00 95.25 186 SER A C 1
ATOM 1480 O O . SER A 1 186 ? 17.024 3.874 -24.702 1.00 95.25 186 SER A O 1
ATOM 1482 N N . MET A 1 187 ? 17.181 5.975 -23.939 1.00 95.69 187 MET A N 1
ATOM 1483 C CA . MET A 1 187 ? 17.716 5.621 -22.611 1.00 95.69 187 MET A CA 1
ATOM 1484 C C . MET A 1 187 ? 16.809 4.635 -21.849 1.00 95.69 187 MET A C 1
ATOM 1486 O O . MET A 1 187 ? 17.287 3.677 -21.240 1.00 95.69 187 MET A O 1
ATOM 1490 N N . GLY A 1 188 ? 15.493 4.825 -21.901 1.00 97.44 188 GLY A N 1
ATOM 1491 C CA . GLY A 1 188 ? 14.513 3.909 -21.329 1.00 97.44 188 GLY A CA 1
ATOM 1492 C C . GLY A 1 188 ? 14.479 2.562 -22.033 1.00 97.44 188 GLY A C 1
ATOM 1493 O O . GLY A 1 188 ? 14.297 1.539 -21.379 1.00 97.44 188 GLY A O 1
ATOM 1494 N N . GLY A 1 189 ? 14.736 2.521 -23.342 1.00 97.94 189 GLY A N 1
ATOM 1495 C CA . GLY A 1 189 ? 14.839 1.271 -24.096 1.00 97.94 189 GLY A CA 1
ATOM 1496 C C . GLY A 1 189 ? 16.050 0.437 -23.670 1.00 97.94 189 GLY A C 1
ATOM 1497 O O . GLY A 1 189 ? 15.950 -0.791 -23.593 1.00 97.94 189 GLY A O 1
ATOM 1498 N N . PHE A 1 190 ? 17.164 1.090 -23.321 1.00 98.06 190 PHE A N 1
ATOM 1499 C CA . PHE A 1 190 ? 18.297 0.445 -22.649 1.00 98.06 190 PHE A CA 1
ATOM 1500 C C . PHE A 1 190 ? 17.884 -0.077 -21.267 1.00 98.06 190 PHE A C 1
ATOM 1502 O O . PHE A 1 190 ? 18.122 -1.245 -20.948 1.00 98.06 190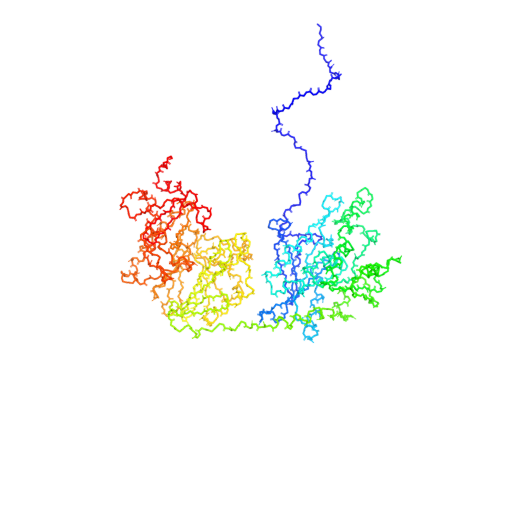 PHE A O 1
ATOM 1509 N N . GLY A 1 191 ? 17.216 0.763 -20.470 1.00 98.25 191 GLY A N 1
ATOM 1510 C CA . GLY A 1 191 ? 16.737 0.419 -19.131 1.00 98.25 191 GLY A CA 1
ATOM 1511 C C . GLY A 1 191 ? 15.795 -0.785 -19.111 1.00 98.25 191 GLY A C 1
ATOM 1512 O O . GLY A 1 191 ? 15.970 -1.683 -18.289 1.00 98.25 191 GLY A O 1
ATOM 1513 N N . ALA A 1 192 ? 14.853 -0.852 -20.052 1.00 98.69 192 ALA A N 1
ATOM 1514 C CA . ALA A 1 192 ? 13.847 -1.907 -20.137 1.00 98.69 192 ALA A CA 1
ATOM 1515 C C . ALA A 1 192 ? 14.500 -3.282 -20.323 1.00 98.69 192 ALA A C 1
ATOM 1517 O O . ALA A 1 192 ? 14.247 -4.216 -19.561 1.00 98.69 192 ALA A O 1
ATOM 1518 N N . VAL A 1 193 ? 15.411 -3.392 -21.292 1.00 98.50 193 VAL A N 1
ATOM 1519 C CA . VAL A 1 193 ? 16.132 -4.642 -21.566 1.00 98.50 193 VAL A CA 1
ATOM 1520 C C . VAL A 1 193 ? 17.083 -4.979 -20.418 1.00 98.50 193 VAL A C 1
ATOM 1522 O O . VAL A 1 193 ? 17.112 -6.114 -19.946 1.00 98.50 193 VAL A O 1
ATOM 1525 N N . ARG A 1 194 ? 17.832 -3.990 -19.918 1.00 98.50 194 ARG A N 1
ATOM 1526 C CA . ARG A 1 194 ? 18.766 -4.164 -18.800 1.00 98.50 194 ARG A CA 1
ATOM 1527 C C . ARG A 1 194 ? 18.083 -4.742 -17.564 1.00 98.50 194 ARG A C 1
ATOM 1529 O O . ARG A 1 194 ? 18.564 -5.725 -17.002 1.00 98.50 194 ARG A O 1
ATOM 1536 N N . LEU A 1 195 ? 16.997 -4.112 -17.119 1.00 98.69 195 LEU A N 1
ATOM 1537 C CA . LEU A 1 195 ? 16.306 -4.482 -15.889 1.00 98.69 195 LEU A CA 1
ATOM 1538 C C . LEU A 1 195 ? 15.625 -5.843 -16.025 1.00 98.69 195 LEU A C 1
ATOM 1540 O O . LEU A 1 195 ? 15.742 -6.649 -15.107 1.00 98.69 195 LEU A O 1
ATOM 1544 N N . ALA A 1 196 ? 15.012 -6.149 -17.173 1.00 98.50 196 ALA A N 1
ATOM 1545 C CA . ALA A 1 196 ? 14.456 -7.480 -17.418 1.00 98.50 196 ALA A CA 1
ATOM 1546 C C . ALA A 1 196 ? 15.533 -8.574 -17.432 1.00 98.50 196 ALA A C 1
ATOM 1548 O O . ALA A 1 196 ? 15.317 -9.663 -16.908 1.00 98.50 196 ALA A O 1
ATOM 1549 N N . PHE A 1 197 ? 16.720 -8.294 -17.978 1.00 98.56 197 PHE A N 1
ATOM 1550 C CA . PHE A 1 197 ? 17.809 -9.273 -18.015 1.00 98.56 197 PHE A CA 1
ATOM 1551 C C . PHE A 1 197 ? 18.475 -9.457 -16.659 1.00 98.56 197 PHE A C 1
ATOM 1553 O O . PHE A 1 197 ? 18.876 -10.569 -16.316 1.00 98.56 197 PHE A O 1
ATOM 1560 N N . LYS A 1 198 ? 18.590 -8.387 -15.870 1.00 98.38 198 LYS A N 1
ATOM 1561 C CA . LYS A 1 198 ? 19.114 -8.451 -14.505 1.00 98.38 198 LYS A CA 1
ATOM 1562 C C . LYS A 1 198 ? 18.130 -9.122 -13.544 1.00 98.38 198 LYS A C 1
ATOM 1564 O O . LYS A 1 198 ? 18.565 -9.895 -12.694 1.00 98.38 198 LYS A O 1
ATOM 1569 N N . TYR A 1 199 ? 16.834 -8.859 -13.708 1.00 96.12 199 TYR A N 1
ATOM 1570 C CA . TYR A 1 199 ? 15.755 -9.312 -12.828 1.00 96.12 199 TYR A CA 1
ATOM 1571 C C . TYR A 1 199 ? 14.665 -10.106 -13.583 1.00 96.12 199 TYR A C 1
ATOM 1573 O O . TYR A 1 199 ? 13.494 -9.716 -13.554 1.00 96.12 199 TYR A O 1
ATOM 1581 N N . PRO A 1 200 ? 15.000 -11.248 -14.218 1.00 91.94 200 PRO A N 1
ATOM 1582 C CA . PRO A 1 200 ? 14.044 -12.030 -15.016 1.00 91.94 200 PRO A CA 1
ATOM 1583 C C . PRO A 1 200 ? 12.909 -12.651 -14.183 1.00 91.94 200 PRO A C 1
ATOM 1585 O O . PRO A 1 200 ? 11.866 -13.020 -14.715 1.00 91.94 200 PRO A O 1
ATOM 1588 N N . GLU A 1 201 ? 13.081 -12.756 -12.862 1.00 89.81 201 GLU A N 1
ATOM 1589 C CA . GLU A 1 201 ? 12.017 -13.189 -11.945 1.00 89.81 201 GLU A CA 1
ATOM 1590 C C . GLU A 1 201 ? 11.063 -12.047 -11.547 1.00 89.81 201 GLU A C 1
ATOM 1592 O O . GLU A 1 201 ? 9.953 -12.312 -11.083 1.00 89.81 201 GLU A O 1
ATOM 1597 N N . LEU A 1 202 ? 11.444 -10.781 -11.769 1.00 88.94 202 LEU A N 1
ATOM 1598 C CA . LEU A 1 202 ? 10.566 -9.627 -11.550 1.00 88.94 202 LEU A CA 1
ATOM 1599 C C . LEU A 1 202 ? 9.821 -9.207 -12.814 1.00 88.94 202 LEU A C 1
ATOM 1601 O O . LEU A 1 202 ? 8.654 -8.836 -12.695 1.00 88.94 202 LEU A O 1
ATOM 1605 N N . PHE A 1 203 ? 10.454 -9.295 -13.989 1.00 97.38 203 PHE A N 1
ATOM 1606 C CA . PHE A 1 203 ? 9.895 -8.845 -15.269 1.00 97.38 203 PHE A CA 1
ATOM 1607 C C . PHE A 1 203 ? 9.942 -9.956 -16.316 1.00 97.38 203 PHE A C 1
ATOM 1609 O O . PHE A 1 203 ? 11.016 -10.446 -16.658 1.00 97.38 203 PHE A O 1
ATOM 1616 N N . GLY A 1 204 ? 8.779 -10.325 -16.852 1.00 96.50 204 GLY A N 1
ATOM 1617 C CA . GLY A 1 204 ? 8.652 -11.342 -17.898 1.00 96.50 204 GLY A CA 1
ATOM 1618 C C . GLY A 1 204 ? 8.608 -10.770 -19.313 1.00 96.50 204 GLY A C 1
ATOM 1619 O O . GLY A 1 204 ? 8.635 -11.529 -20.280 1.00 96.50 204 GLY A O 1
ATOM 1620 N N . PHE A 1 205 ? 8.538 -9.445 -19.465 1.00 98.25 205 PHE A N 1
ATOM 1621 C CA . PHE A 1 205 ? 8.405 -8.799 -20.771 1.00 98.25 205 PHE A CA 1
ATOM 1622 C C . PHE A 1 205 ? 9.240 -7.525 -20.846 1.00 98.25 205 PHE A C 1
ATOM 1624 O O . PHE A 1 205 ? 9.220 -6.710 -19.924 1.00 98.25 205 PHE A O 1
ATOM 1631 N N . ALA A 1 206 ? 9.940 -7.335 -21.961 1.00 98.50 206 ALA A N 1
ATOM 1632 C CA . ALA A 1 206 ? 10.689 -6.118 -22.247 1.00 98.50 206 ALA A CA 1
ATOM 1633 C C . ALA A 1 206 ? 10.497 -5.688 -23.703 1.00 98.50 206 ALA A C 1
ATOM 1635 O O . ALA A 1 206 ? 10.705 -6.476 -24.624 1.00 98.50 206 ALA A O 1
ATOM 1636 N N . SER A 1 207 ? 10.155 -4.422 -23.904 1.00 98.44 207 SER A N 1
ATOM 1637 C CA . SER A 1 207 ? 10.048 -3.773 -25.205 1.00 98.44 207 SER A CA 1
ATOM 1638 C C . SER A 1 207 ? 10.975 -2.563 -25.244 1.00 98.44 207 SER A C 1
ATOM 1640 O O . SER A 1 207 ? 10.875 -1.654 -24.418 1.00 98.44 207 SER A O 1
ATOM 1642 N N . SER A 1 208 ? 11.899 -2.579 -26.200 1.00 98.31 208 SER A N 1
ATOM 1643 C CA . SER A 1 208 ? 12.894 -1.538 -26.430 1.00 98.31 208 SER A CA 1
ATOM 1644 C C . SER A 1 208 ? 12.563 -0.789 -27.715 1.00 98.31 208 SER A C 1
ATOM 1646 O O . SER A 1 208 ? 12.678 -1.349 -28.807 1.00 98.31 208 SER A O 1
ATOM 1648 N N . LEU A 1 209 ? 12.151 0.471 -27.589 1.00 96.44 209 LEU A N 1
ATOM 1649 C CA . LEU A 1 209 ? 11.868 1.369 -28.706 1.00 96.44 209 LEU A CA 1
ATOM 1650 C C . LEU A 1 209 ? 13.064 2.282 -28.943 1.00 96.44 209 LEU A C 1
ATOM 1652 O O . LEU A 1 209 ? 13.389 3.111 -28.096 1.00 96.44 209 LEU A O 1
ATOM 1656 N N . ALA A 1 210 ? 13.729 2.123 -30.082 1.00 95.31 210 ALA A N 1
ATOM 1657 C CA . ALA A 1 210 ? 14.965 2.823 -30.414 1.00 95.31 210 ALA A CA 1
ATOM 1658 C C . ALA A 1 210 ? 15.930 2.858 -29.217 1.00 95.31 210 ALA A C 1
ATOM 1660 O O . ALA A 1 210 ? 16.409 3.917 -28.829 1.00 95.31 210 ALA A O 1
ATOM 1661 N N . GLY A 1 211 ? 16.124 1.715 -28.549 1.00 96.38 211 GLY A N 1
ATOM 1662 C CA . GLY A 1 211 ? 16.893 1.654 -27.311 1.00 96.38 211 GLY A CA 1
ATOM 1663 C C . GLY A 1 211 ? 18.359 2.008 -27.537 1.00 96.38 211 GLY A C 1
ATOM 1664 O O . GLY A 1 211 ? 18.976 1.506 -28.477 1.00 96.38 211 GLY A O 1
ATOM 1665 N N . ALA A 1 212 ? 18.933 2.816 -26.643 1.00 94.88 212 ALA A N 1
ATOM 1666 C CA . ALA A 1 212 ? 20.341 3.211 -26.660 1.00 94.88 212 ALA A CA 1
ATOM 1667 C C . ALA A 1 212 ? 21.263 2.045 -26.239 1.00 94.88 212 ALA A C 1
ATOM 1669 O O . ALA A 1 212 ? 22.001 2.128 -25.263 1.00 94.88 212 ALA A O 1
ATOM 1670 N N . LEU A 1 213 ? 21.202 0.926 -26.968 1.00 95.56 213 LEU A N 1
ATOM 1671 C CA . LEU A 1 213 ? 21.965 -0.317 -26.769 1.00 95.56 213 LEU A CA 1
ATOM 1672 C C . LEU A 1 213 ? 23.405 -0.176 -27.292 1.00 95.56 213 LEU A C 1
ATOM 1674 O O . LEU A 1 213 ? 23.922 -1.040 -28.001 1.00 95.56 213 LEU A O 1
ATOM 1678 N N . ILE A 1 214 ? 23.994 0.979 -26.999 1.00 93.12 214 ILE A N 1
ATOM 1679 C CA . ILE A 1 214 ? 25.256 1.470 -27.529 1.00 93.12 214 ILE A CA 1
ATOM 1680 C C . ILE A 1 214 ? 26.447 0.830 -26.815 1.00 93.12 214 ILE A C 1
ATOM 1682 O O . ILE A 1 214 ? 26.378 0.488 -25.635 1.00 93.12 214 ILE A O 1
ATOM 1686 N N . GLU A 1 215 ? 27.583 0.737 -27.501 1.00 90.31 215 GLU A N 1
ATOM 1687 C CA . GLU A 1 215 ? 28.858 0.638 -26.795 1.00 90.31 215 GLU A CA 1
ATOM 1688 C C . GLU A 1 215 ? 29.251 2.022 -26.257 1.00 90.31 215 GLU A C 1
ATOM 1690 O O . GLU A 1 215 ? 28.812 3.048 -26.774 1.00 90.31 215 GLU A O 1
ATOM 1695 N N . PHE A 1 216 ? 30.097 2.073 -25.228 1.00 88.06 216 PHE A N 1
ATOM 1696 C CA . PHE A 1 216 ? 30.439 3.329 -24.549 1.00 88.06 216 PHE A CA 1
ATOM 1697 C C . PHE A 1 216 ? 31.000 4.399 -25.510 1.00 88.06 216 PHE A C 1
ATOM 1699 O O . PHE A 1 216 ? 30.693 5.579 -25.396 1.00 88.06 216 PHE A O 1
ATOM 1706 N N . GLN A 1 217 ? 31.784 3.985 -26.506 1.00 85.62 217 GLN A N 1
ATOM 1707 C CA . GLN A 1 217 ? 32.367 4.855 -27.532 1.00 85.62 217 GLN A CA 1
ATOM 1708 C C . GLN A 1 217 ? 31.409 5.248 -28.670 1.00 85.62 217 GLN A C 1
ATOM 1710 O O . GLN A 1 217 ? 31.800 5.990 -29.571 1.00 85.62 217 GLN A O 1
ATOM 1715 N N . ASP A 1 218 ? 30.196 4.696 -28.701 1.00 87.19 218 ASP A N 1
ATOM 1716 C CA . ASP A 1 218 ? 29.211 4.986 -29.747 1.00 87.19 218 ASP A CA 1
ATOM 1717 C C . ASP A 1 218 ? 28.324 6.189 -29.397 1.00 87.19 218 ASP A C 1
ATOM 1719 O O . ASP A 1 218 ? 27.586 6.658 -30.265 1.00 87.19 218 ASP A O 1
ATOM 1723 N N . GLU A 1 219 ? 28.405 6.690 -28.159 1.00 86.56 219 GLU A N 1
ATOM 1724 C CA . GLU A 1 219 ? 27.699 7.891 -27.718 1.00 86.56 219 GLU A CA 1
ATOM 1725 C C . GLU A 1 219 ? 28.272 9.146 -28.391 1.00 86.56 219 GLU A C 1
ATOM 1727 O O . GLU A 1 219 ? 29.469 9.429 -28.313 1.00 86.56 219 GLU A O 1
ATOM 1732 N N . HIS A 1 220 ? 27.395 9.930 -29.017 1.00 81.25 220 HIS A N 1
ATOM 1733 C CA . HIS A 1 220 ? 27.761 11.168 -29.704 1.00 81.25 220 HIS A CA 1
ATOM 1734 C C . HIS A 1 220 ? 27.894 12.348 -28.741 1.00 81.25 220 HIS A C 1
ATOM 1736 O O . HIS A 1 220 ? 28.630 13.292 -29.030 1.00 81.25 220 HIS A O 1
ATOM 1742 N N . ASN A 1 221 ? 27.202 12.299 -27.600 1.00 84.19 221 ASN A N 1
ATOM 1743 C CA . ASN A 1 221 ? 27.305 13.293 -26.544 1.00 84.19 221 ASN A CA 1
ATOM 1744 C C . ASN A 1 221 ? 27.850 12.665 -25.248 1.00 84.19 221 ASN A C 1
ATOM 1746 O O . ASN A 1 221 ? 27.079 12.155 -24.430 1.00 84.19 221 ASN A O 1
ATOM 1750 N N . PRO A 1 222 ? 29.171 12.753 -25.004 1.00 82.25 222 PRO A N 1
ATOM 1751 C CA . PRO A 1 222 ? 29.811 12.188 -23.820 1.00 82.25 222 PRO A CA 1
ATOM 1752 C C . PRO A 1 222 ? 29.169 12.582 -22.486 1.00 82.25 222 PRO A C 1
ATOM 1754 O O . PRO A 1 222 ? 29.240 11.809 -21.532 1.00 82.25 222 PRO A O 1
ATOM 1757 N N . GLN A 1 223 ? 28.515 13.749 -22.400 1.00 80.56 223 GLN A N 1
ATOM 1758 C CA . GLN A 1 223 ? 27.866 14.200 -21.168 1.00 80.56 223 GLN A CA 1
ATOM 1759 C C . GLN A 1 223 ? 26.761 13.237 -20.709 1.00 80.56 223 GLN A C 1
ATOM 1761 O O . GLN A 1 223 ? 26.566 13.052 -19.505 1.00 80.56 223 GLN A O 1
ATOM 1766 N N . TYR A 1 224 ? 26.093 12.561 -21.650 1.00 84.31 224 TYR A N 1
ATOM 1767 C CA . TYR A 1 224 ? 25.079 11.558 -21.335 1.00 84.31 224 TYR A CA 1
ATOM 1768 C C . TYR A 1 224 ? 25.648 10.330 -20.627 1.00 84.31 224 TYR A C 1
ATOM 1770 O O . TYR A 1 224 ? 24.958 9.717 -19.815 1.00 84.31 224 TYR A O 1
ATOM 1778 N N . LEU A 1 225 ? 26.918 10.005 -20.852 1.00 89.31 225 LEU A N 1
ATOM 1779 C CA . LEU A 1 225 ? 27.598 8.951 -20.107 1.00 89.31 225 LEU A CA 1
ATOM 1780 C C . LEU A 1 225 ? 28.211 9.488 -18.814 1.00 89.31 225 LEU A C 1
ATOM 1782 O O . LEU A 1 225 ? 28.096 8.845 -17.771 1.00 89.31 225 LEU A O 1
ATOM 1786 N N . VAL A 1 226 ? 28.807 10.684 -18.855 1.00 88.56 226 VAL A N 1
ATOM 1787 C CA . VAL A 1 226 ? 29.502 11.288 -17.708 1.00 88.56 226 VAL A CA 1
ATOM 1788 C C . VAL A 1 226 ? 28.595 11.435 -16.494 1.00 88.56 226 VAL A C 1
ATOM 1790 O O . VAL A 1 226 ? 29.014 11.075 -15.394 1.00 88.56 226 VAL A O 1
ATOM 1793 N N . ASN A 1 227 ? 27.342 11.854 -16.691 1.00 88.06 227 ASN A N 1
ATOM 1794 C CA . ASN A 1 227 ? 26.396 12.071 -15.595 1.00 88.06 227 ASN A CA 1
ATOM 1795 C C . ASN A 1 227 ? 26.134 10.816 -14.747 1.00 88.06 227 ASN A C 1
ATOM 1797 O O . ASN A 1 227 ? 25.803 10.953 -13.571 1.00 88.06 227 ASN A O 1
ATOM 1801 N N . THR A 1 228 ? 26.286 9.610 -15.307 1.00 90.88 228 THR A N 1
ATOM 1802 C CA . THR A 1 228 ? 26.004 8.343 -14.605 1.00 90.88 228 THR A CA 1
ATOM 1803 C C . THR A 1 228 ? 27.240 7.470 -14.398 1.00 90.88 228 THR A C 1
ATOM 1805 O O . THR A 1 228 ? 27.399 6.885 -13.327 1.00 90.88 228 THR A O 1
ATOM 1808 N N . PHE A 1 229 ? 28.122 7.364 -15.391 1.00 93.88 229 PHE A N 1
ATOM 1809 C CA . PHE A 1 229 ? 29.209 6.379 -15.407 1.00 93.88 229 PHE A CA 1
ATOM 1810 C C . PHE A 1 229 ? 30.587 6.973 -15.091 1.00 93.88 229 PHE A C 1
ATOM 1812 O O . PHE A 1 229 ? 31.458 6.245 -14.610 1.00 93.88 229 PHE A O 1
ATOM 1819 N N . GLY A 1 230 ? 30.780 8.275 -15.320 1.00 90.81 230 GLY A N 1
ATOM 1820 C CA . GLY A 1 230 ? 32.057 8.970 -15.137 1.00 90.81 230 GLY A CA 1
ATOM 1821 C C . GLY A 1 230 ? 32.728 9.388 -16.450 1.00 90.81 230 GLY A C 1
ATOM 1822 O O . GLY A 1 230 ? 32.127 9.270 -17.517 1.00 90.81 230 GLY A O 1
ATOM 1823 N N . PRO A 1 231 ? 33.975 9.898 -16.403 1.00 89.44 231 PRO A N 1
ATOM 1824 C CA . PRO A 1 231 ? 34.638 10.526 -17.546 1.00 89.44 231 PRO A CA 1
ATOM 1825 C C . PRO A 1 231 ? 34.643 9.629 -18.783 1.00 89.44 231 PRO A C 1
ATOM 1827 O O . PRO A 1 231 ? 34.995 8.455 -18.678 1.00 89.44 231 PRO A O 1
ATOM 1830 N N . ALA A 1 232 ? 34.288 10.186 -19.942 1.00 84.06 232 ALA A N 1
ATOM 1831 C CA . ALA A 1 232 ? 34.272 9.433 -21.194 1.00 84.06 232 ALA A CA 1
ATOM 1832 C C . ALA A 1 232 ? 35.650 9.347 -21.874 1.00 84.06 232 ALA A C 1
ATOM 1834 O O . ALA A 1 232 ? 35.918 8.423 -22.635 1.00 84.06 232 ALA A O 1
ATOM 1835 N N . THR A 1 233 ? 36.532 10.306 -21.586 1.00 84.88 233 THR A N 1
ATOM 1836 C CA . THR A 1 233 ? 37.907 10.386 -22.094 1.00 84.88 233 THR A CA 1
ATOM 1837 C C . THR A 1 233 ? 38.857 10.844 -20.981 1.00 84.88 233 THR A C 1
ATOM 1839 O O . THR A 1 233 ? 38.426 11.356 -19.945 1.00 84.88 233 THR A O 1
ATOM 1842 N N . GLY A 1 234 ? 40.165 10.653 -21.178 1.00 84.81 234 GLY A N 1
ATOM 1843 C CA . GLY A 1 234 ? 41.194 11.072 -20.220 1.00 84.81 234 GLY A CA 1
ATOM 1844 C C . GLY A 1 234 ? 41.284 10.192 -18.960 1.00 84.81 234 GLY A C 1
ATOM 1845 O O . GLY A 1 234 ? 40.698 9.105 -18.912 1.00 84.81 234 GLY A O 1
ATOM 1846 N N . PRO A 1 235 ? 42.046 10.620 -17.933 1.00 83.25 235 PRO A N 1
ATOM 1847 C CA . PRO A 1 235 ? 42.281 9.825 -16.728 1.00 83.25 235 PRO A CA 1
ATOM 1848 C C . PRO A 1 235 ? 40.984 9.407 -16.023 1.00 83.25 235 PRO A C 1
ATOM 1850 O O . PRO A 1 235 ? 40.135 10.240 -15.711 1.00 83.25 235 PRO A O 1
ATOM 1853 N N . GLY A 1 236 ? 40.853 8.107 -15.745 1.00 84.19 236 GLY A N 1
ATOM 1854 C CA . GLY A 1 236 ? 39.677 7.516 -15.099 1.00 84.19 236 GLY A CA 1
ATOM 1855 C C . GLY A 1 236 ? 38.610 6.975 -16.058 1.00 84.19 236 GLY A C 1
ATOM 1856 O O . GLY A 1 236 ? 37.736 6.245 -15.598 1.00 84.19 236 GLY A O 1
ATOM 1857 N N . SER A 1 237 ? 38.703 7.253 -17.365 1.00 89.12 237 SER A N 1
ATOM 1858 C CA . SER A 1 237 ? 37.731 6.762 -18.358 1.00 89.12 237 SER A CA 1
ATOM 1859 C C . SER A 1 237 ? 37.695 5.239 -18.504 1.00 89.12 237 SER A C 1
ATOM 1861 O O . SER A 1 237 ? 36.619 4.675 -18.670 1.00 89.12 237 SER A O 1
ATOM 1863 N N . GLU A 1 238 ? 38.825 4.550 -18.332 1.00 91.62 238 GLU A N 1
ATOM 1864 C CA . GLU A 1 238 ? 38.890 3.079 -18.343 1.00 91.62 238 GLU A CA 1
ATOM 1865 C C . GLU A 1 238 ? 37.965 2.448 -17.291 1.00 91.62 238 GLU A C 1
ATOM 1867 O O . GLU A 1 238 ? 37.225 1.515 -17.594 1.00 91.62 238 GLU A O 1
ATOM 1872 N N . LYS A 1 239 ? 37.933 3.015 -16.076 1.00 92.56 239 LYS A N 1
ATOM 1873 C CA . LYS A 1 239 ? 37.041 2.557 -15.000 1.00 92.56 239 LYS A CA 1
ATOM 1874 C C . LYS A 1 239 ? 35.576 2.876 -15.293 1.00 92.56 239 LYS A C 1
ATOM 1876 O O . LYS A 1 239 ? 34.706 2.084 -14.942 1.00 92.56 239 LYS A O 1
ATOM 1881 N N . SER A 1 240 ? 35.290 4.010 -15.938 1.00 93.94 240 SER A N 1
ATOM 1882 C CA . SER A 1 240 ? 33.932 4.346 -16.394 1.00 93.94 240 SER A CA 1
ATOM 1883 C C . SER A 1 240 ? 33.434 3.339 -17.433 1.00 93.94 240 SER A C 1
ATOM 1885 O O . SER A 1 240 ? 32.299 2.875 -17.339 1.00 93.94 240 SER A O 1
ATOM 1887 N N . ILE A 1 241 ? 34.292 2.968 -18.391 1.00 94.19 241 ILE A N 1
ATOM 1888 C CA . ILE A 1 241 ? 34.000 1.974 -19.433 1.00 94.19 241 ILE A CA 1
ATOM 1889 C C . ILE A 1 241 ? 33.778 0.596 -18.805 1.00 94.19 241 ILE A C 1
ATOM 1891 O O . ILE A 1 241 ? 32.794 -0.071 -19.119 1.00 94.19 241 ILE A O 1
ATOM 1895 N N . GLU A 1 242 ? 34.655 0.173 -17.893 1.00 94.81 242 GLU A N 1
ATOM 1896 C CA . GLU A 1 242 ? 34.506 -1.084 -17.155 1.00 94.81 242 GLU A CA 1
ATOM 1897 C C . GLU A 1 242 ? 33.176 -1.123 -16.390 1.00 94.81 242 GLU A C 1
ATOM 1899 O O . GLU A 1 242 ? 32.410 -2.086 -16.509 1.00 94.81 242 GLU A O 1
ATOM 1904 N N . TYR A 1 243 ? 32.853 -0.044 -15.673 1.00 95.75 243 TYR A N 1
ATOM 1905 C CA . TYR A 1 243 ? 31.603 0.063 -14.936 1.00 95.75 243 TYR A CA 1
ATOM 1906 C C . TYR A 1 243 ? 30.388 0.013 -15.867 1.00 95.75 243 TYR A C 1
ATOM 1908 O O . TYR A 1 243 ? 29.494 -0.803 -15.639 1.00 95.75 243 TYR A O 1
ATOM 1916 N N . PHE A 1 244 ? 30.374 0.806 -16.945 1.00 95.69 244 PHE A N 1
ATOM 1917 C CA . PHE A 1 244 ? 29.318 0.779 -17.961 1.00 95.69 244 PHE A CA 1
ATOM 1918 C C . PHE A 1 244 ? 29.108 -0.636 -18.502 1.00 95.69 244 PHE A C 1
ATOM 1920 O O . PHE A 1 244 ? 27.983 -1.133 -18.529 1.00 95.69 244 PHE A O 1
ATOM 1927 N N . ASN A 1 245 ? 30.193 -1.330 -18.848 1.00 95.81 245 ASN A N 1
ATOM 1928 C CA . ASN A 1 245 ? 30.143 -2.697 -19.353 1.00 95.81 245 ASN A CA 1
ATOM 1929 C C . ASN A 1 245 ? 29.555 -3.672 -18.331 1.00 95.81 245 ASN A C 1
ATOM 1931 O O . ASN A 1 245 ? 28.762 -4.530 -18.713 1.00 95.81 245 ASN A O 1
ATOM 1935 N N . SER A 1 246 ? 29.875 -3.507 -17.044 1.00 95.69 246 SER A N 1
ATOM 1936 C CA . SER A 1 246 ? 29.336 -4.334 -15.954 1.00 95.69 246 SER A CA 1
ATOM 1937 C C . SER A 1 246 ? 27.835 -4.127 -15.706 1.00 95.69 246 SER A C 1
ATOM 1939 O O . SER A 1 246 ? 27.163 -4.992 -15.139 1.00 95.69 246 SER A O 1
ATOM 1941 N N . VAL A 1 247 ? 27.282 -2.987 -16.136 1.00 95.44 247 VAL A N 1
ATOM 1942 C CA . VAL A 1 247 ? 25.853 -2.674 -16.006 1.00 95.44 247 VAL A CA 1
ATOM 1943 C C . VAL A 1 247 ? 25.099 -2.704 -17.334 1.00 95.44 247 VAL A C 1
ATOM 1945 O O . VAL A 1 247 ? 23.882 -2.531 -17.326 1.00 95.44 247 VAL A O 1
ATOM 1948 N N . HIS A 1 248 ? 25.774 -2.956 -18.452 1.00 97.50 248 HIS A N 1
ATOM 1949 C CA . HIS A 1 248 ? 25.176 -2.989 -19.782 1.00 97.50 248 HIS A CA 1
ATOM 1950 C C . HIS A 1 248 ? 24.226 -4.198 -19.948 1.00 97.50 248 HIS A C 1
ATOM 1952 O O . HIS A 1 248 ? 24.542 -5.289 -19.464 1.00 97.50 248 HIS A O 1
ATOM 1958 N N . PRO A 1 249 ? 23.103 -4.082 -20.692 1.00 97.62 249 PRO A N 1
ATOM 1959 C CA . PRO A 1 249 ? 22.219 -5.204 -21.017 1.00 97.62 249 PRO A CA 1
ATOM 1960 C C . PRO A 1 249 ? 22.952 -6.464 -21.492 1.00 97.62 249 PRO A C 1
ATOM 1962 O O . PRO A 1 249 ? 22.635 -7.561 -21.051 1.00 97.62 249 PRO A O 1
ATOM 1965 N N . ARG A 1 250 ? 23.983 -6.316 -22.335 1.00 97.25 250 ARG A N 1
ATOM 1966 C CA . ARG A 1 250 ? 24.808 -7.433 -22.847 1.00 97.25 250 ARG A CA 1
ATOM 1967 C C . ARG A 1 250 ? 25.431 -8.290 -21.743 1.00 97.25 250 ARG A C 1
ATOM 1969 O O . ARG A 1 250 ? 25.462 -9.509 -21.860 1.00 97.25 250 ARG A O 1
ATOM 1976 N N . PHE A 1 251 ? 25.888 -7.656 -20.662 1.00 98.06 251 PHE A N 1
ATOM 1977 C CA . PHE A 1 251 ? 26.490 -8.361 -19.539 1.00 98.06 251 PHE A CA 1
ATOM 1978 C C . PHE A 1 251 ? 25.451 -9.253 -18.860 1.00 98.06 251 PHE A C 1
ATOM 1980 O O . PHE A 1 251 ? 25.700 -10.436 -18.639 1.00 98.06 251 PHE A O 1
ATOM 1987 N N . TYR A 1 252 ? 24.255 -8.718 -18.603 1.00 98.19 252 TYR A N 1
ATOM 1988 C CA . TYR A 1 252 ? 23.164 -9.493 -18.013 1.00 98.19 252 TYR A CA 1
ATOM 1989 C C . TYR A 1 252 ? 22.576 -10.529 -18.976 1.00 98.19 252 TYR A C 1
ATOM 1991 O O . TYR A 1 252 ? 22.187 -11.601 -18.520 1.00 98.19 252 TYR A O 1
ATOM 1999 N N . ALA A 1 253 ? 22.572 -10.262 -20.285 1.00 98.12 253 ALA A N 1
ATOM 2000 C CA . ALA A 1 253 ? 22.164 -11.228 -21.302 1.00 98.12 253 ALA A CA 1
ATOM 2001 C C . ALA A 1 253 ? 23.031 -12.492 -21.240 1.00 98.12 253 ALA A C 1
ATOM 2003 O O . ALA A 1 253 ? 22.491 -13.589 -21.154 1.00 98.12 253 ALA A O 1
ATOM 2004 N N . ALA A 1 254 ? 24.361 -12.344 -21.204 1.00 97.75 254 ALA A N 1
ATOM 2005 C CA . ALA A 1 254 ? 25.270 -13.477 -21.039 1.00 97.75 254 ALA A CA 1
ATOM 2006 C C . ALA A 1 254 ? 25.142 -14.121 -19.654 1.00 97.75 254 ALA A C 1
ATOM 2008 O O . ALA A 1 254 ? 25.013 -15.339 -19.544 1.00 97.75 254 ALA A O 1
ATOM 2009 N N . LYS A 1 255 ? 25.142 -13.306 -18.591 1.00 97.44 255 LYS A N 1
ATOM 2010 C CA . LYS A 1 255 ? 25.122 -13.789 -17.204 1.00 97.44 255 LYS A CA 1
ATOM 2011 C C . LYS A 1 255 ? 23.865 -14.600 -16.870 1.00 97.44 255 LYS A C 1
ATOM 2013 O O . LYS A 1 255 ? 23.962 -15.591 -16.155 1.00 97.44 255 LYS A O 1
ATOM 2018 N N . ASN A 1 256 ? 22.702 -14.188 -17.378 1.00 96.62 256 ASN A N 1
ATOM 2019 C CA . ASN A 1 256 ? 21.398 -14.758 -17.031 1.00 96.62 256 ASN A CA 1
ATOM 2020 C C . ASN A 1 256 ? 20.707 -15.452 -18.223 1.00 96.62 256 ASN A C 1
ATOM 2022 O O . ASN A 1 256 ? 19.491 -15.651 -18.186 1.00 96.62 256 ASN A O 1
ATOM 2026 N N . ALA A 1 257 ? 21.455 -15.836 -19.266 1.00 97.19 257 ALA A N 1
ATOM 2027 C CA . ALA A 1 257 ? 20.913 -16.340 -20.534 1.00 97.19 257 ALA A CA 1
ATOM 2028 C C . ALA A 1 257 ? 19.859 -17.448 -20.359 1.00 97.19 257 ALA A C 1
ATOM 2030 O O . ALA A 1 257 ? 18.791 -17.396 -20.968 1.00 97.19 257 ALA A O 1
ATOM 2031 N N . GLU A 1 258 ? 20.118 -18.433 -19.492 1.00 95.62 258 GLU A N 1
ATOM 2032 C CA . GLU A 1 258 ? 19.193 -19.550 -19.253 1.00 95.62 258 GLU A CA 1
ATOM 2033 C C . GLU A 1 258 ? 17.863 -19.121 -18.627 1.00 95.62 258 GLU A C 1
ATOM 2035 O O . GLU A 1 258 ? 16.811 -19.648 -18.992 1.00 95.62 258 GLU A O 1
ATOM 2040 N N . LEU A 1 259 ? 17.889 -18.164 -17.696 1.00 92.50 259 LEU A N 1
ATOM 2041 C CA . LEU A 1 259 ? 16.671 -17.637 -17.080 1.00 92.50 259 LEU A CA 1
ATOM 2042 C C . LEU A 1 259 ? 15.899 -16.779 -18.079 1.00 92.50 259 LEU A C 1
ATOM 2044 O O . LEU A 1 259 ? 14.691 -16.951 -18.221 1.00 92.50 259 LEU A O 1
ATOM 2048 N N . ILE A 1 260 ? 16.599 -15.920 -18.825 1.00 97.44 260 ILE A N 1
ATOM 2049 C CA . ILE A 1 260 ? 15.999 -15.043 -19.837 1.00 97.44 260 ILE A CA 1
ATOM 2050 C C . ILE A 1 260 ? 15.267 -15.878 -20.893 1.00 97.44 260 ILE A C 1
ATOM 2052 O O . ILE A 1 260 ? 14.085 -15.644 -21.128 1.00 97.44 260 ILE A O 1
ATOM 2056 N N . LYS A 1 261 ? 15.912 -16.919 -21.442 1.00 97.44 261 LYS A N 1
ATOM 2057 C CA . LYS A 1 261 ? 15.307 -17.835 -22.430 1.00 97.44 261 LYS A CA 1
ATOM 2058 C C . LYS A 1 261 ? 13.997 -18.470 -21.958 1.00 97.44 261 LYS A C 1
ATOM 2060 O O . LYS A 1 261 ? 13.137 -18.773 -22.781 1.00 97.44 261 LYS A O 1
ATOM 2065 N N . LYS A 1 262 ? 13.860 -18.709 -20.652 1.00 91.50 262 LYS A N 1
ATOM 2066 C CA . LYS A 1 262 ? 12.686 -19.363 -20.057 1.00 91.50 262 LYS A CA 1
ATOM 2067 C C . LYS A 1 262 ? 11.600 -18.379 -19.634 1.00 91.50 262 LYS A C 1
ATOM 2069 O O . LYS A 1 262 ? 10.429 -18.748 -19.643 1.00 91.50 262 LYS A O 1
ATOM 2074 N N . LYS A 1 263 ? 11.982 -17.179 -19.195 1.00 91.62 263 LYS A N 1
ATOM 2075 C CA . LYS A 1 263 ? 11.107 -16.280 -18.427 1.00 91.62 263 LYS A CA 1
ATOM 2076 C C . LYS A 1 263 ? 10.755 -14.984 -19.146 1.00 91.62 263 LYS A C 1
ATOM 2078 O O . LYS A 1 263 ? 9.718 -14.415 -18.826 1.00 91.62 263 LYS A O 1
ATOM 2083 N N . VAL A 1 264 ? 11.588 -14.515 -20.078 1.00 96.69 264 VAL A N 1
ATOM 2084 C CA . VAL A 1 264 ? 11.486 -13.152 -20.614 1.00 96.69 264 VAL A CA 1
ATOM 2085 C C . VAL A 1 264 ? 11.178 -13.173 -22.107 1.00 96.69 264 VAL A C 1
ATOM 2087 O O . VAL A 1 264 ? 11.935 -13.734 -22.897 1.00 96.69 264 VAL A O 1
ATOM 2090 N N . LYS A 1 265 ? 10.088 -12.515 -22.513 1.00 97.75 265 LYS A N 1
ATOM 2091 C CA . LYS A 1 265 ? 9.812 -12.195 -23.920 1.00 97.75 265 LYS A CA 1
ATOM 2092 C C . LYS A 1 265 ? 10.313 -10.792 -24.242 1.00 97.75 265 LYS A C 1
ATOM 2094 O O . LYS A 1 265 ? 10.109 -9.859 -23.466 1.00 97.75 265 LYS A O 1
ATOM 2099 N N . ILE A 1 266 ? 10.970 -10.647 -25.387 1.00 98.44 266 ILE A N 1
ATOM 2100 C CA . ILE A 1 266 ? 11.730 -9.443 -25.726 1.00 98.44 266 ILE A CA 1
ATOM 2101 C C . ILE A 1 266 ? 11.301 -8.942 -27.098 1.00 98.44 266 ILE A C 1
ATOM 2103 O O . ILE A 1 266 ? 11.212 -9.731 -28.038 1.00 98.44 266 ILE A O 1
ATOM 2107 N N . ARG A 1 267 ? 11.113 -7.629 -27.218 1.00 98.12 267 ARG A N 1
ATOM 2108 C CA . ARG A 1 267 ? 10.890 -6.935 -28.484 1.00 98.12 267 ARG A CA 1
ATOM 2109 C C . ARG A 1 267 ? 11.847 -5.762 -28.633 1.00 98.12 267 ARG A C 1
ATOM 2111 O O . ARG A 1 267 ? 11.977 -4.944 -27.727 1.00 98.12 267 ARG A O 1
ATOM 2118 N N . LEU A 1 268 ? 12.493 -5.672 -29.789 1.00 98.38 268 LEU A N 1
ATOM 2119 C CA . LEU A 1 268 ? 13.384 -4.589 -30.190 1.00 98.38 268 LEU A CA 1
ATOM 2120 C C . LEU A 1 268 ? 12.803 -3.915 -31.438 1.00 98.38 268 LEU A C 1
ATOM 2122 O O . LEU A 1 268 ? 12.602 -4.569 -32.462 1.00 98.38 268 LEU A O 1
ATOM 2126 N N . ILE A 1 269 ? 12.545 -2.613 -31.367 1.00 96.19 269 ILE A N 1
ATOM 2127 C CA . ILE A 1 269 ? 12.052 -1.815 -32.493 1.00 96.19 269 ILE A CA 1
ATOM 2128 C C . ILE A 1 269 ? 13.010 -0.653 -32.725 1.00 96.19 269 ILE A C 1
ATOM 2130 O O . ILE A 1 269 ? 13.425 -0.004 -31.773 1.00 96.19 269 ILE A O 1
ATOM 2134 N N . VAL A 1 270 ? 13.349 -0.358 -33.976 1.00 96.12 270 VAL A N 1
ATOM 2135 C CA . VAL A 1 270 ? 14.120 0.839 -34.352 1.00 96.12 270 VAL A CA 1
ATOM 2136 C C . VAL A 1 270 ? 13.623 1.384 -35.693 1.00 96.12 270 VAL A C 1
ATOM 2138 O O . VAL A 1 270 ? 13.049 0.637 -36.479 1.00 96.12 270 VAL A O 1
ATOM 2141 N N . GLY A 1 271 ? 13.765 2.682 -35.952 1.00 94.62 271 GLY A N 1
ATOM 2142 C CA . GLY A 1 271 ? 13.375 3.297 -37.225 1.00 94.62 271 GLY A CA 1
ATOM 2143 C C . GLY A 1 271 ? 14.520 3.280 -38.235 1.00 94.62 271 GLY A C 1
ATOM 2144 O O . GLY A 1 271 ? 15.674 3.384 -37.839 1.00 94.62 271 GLY A O 1
ATOM 2145 N N . ASP A 1 272 ? 14.249 3.154 -39.534 1.00 94.44 272 ASP A N 1
ATOM 2146 C CA . ASP A 1 272 ? 15.307 3.105 -40.557 1.00 94.44 272 ASP A CA 1
ATOM 2147 C C . ASP A 1 272 ? 16.020 4.445 -40.813 1.00 94.44 272 ASP A C 1
ATOM 2149 O O . ASP A 1 272 ? 17.078 4.456 -41.443 1.00 94.44 272 ASP A O 1
ATOM 2153 N N . GLN A 1 273 ? 15.481 5.550 -40.289 1.00 93.69 273 GLN A N 1
ATOM 2154 C CA . GLN A 1 273 ? 16.110 6.875 -40.270 1.00 93.69 273 GLN A CA 1
ATOM 2155 C C . GLN A 1 273 ? 16.663 7.237 -38.880 1.00 93.69 273 GLN A C 1
ATOM 2157 O O . GLN A 1 273 ? 17.154 8.345 -38.672 1.00 93.69 273 GLN A O 1
ATOM 2162 N N . ASP A 1 274 ? 16.583 6.321 -37.911 1.00 93.56 274 ASP A N 1
ATOM 2163 C CA . ASP A 1 274 ? 17.143 6.501 -36.576 1.00 93.56 274 ASP A CA 1
ATOM 2164 C C . ASP A 1 274 ? 18.665 6.280 -36.597 1.00 93.56 274 ASP A C 1
ATOM 2166 O O . ASP A 1 274 ? 19.177 5.322 -37.186 1.00 93.56 274 ASP A O 1
ATOM 2170 N N . TRP A 1 275 ? 19.416 7.129 -35.901 1.00 91.81 275 TRP A N 1
ATOM 2171 C CA . TRP A 1 275 ? 20.865 6.977 -35.787 1.00 91.81 275 TRP A CA 1
ATOM 2172 C C . TRP A 1 275 ? 21.261 5.683 -35.046 1.00 91.81 275 TRP A C 1
ATOM 2174 O O . TRP A 1 275 ? 22.333 5.135 -35.294 1.00 91.81 275 TRP A O 1
ATOM 2184 N N . LEU A 1 276 ? 20.388 5.125 -34.200 1.00 92.69 276 LEU A N 1
ATOM 2185 C CA . LEU A 1 276 ? 20.570 3.820 -33.548 1.00 92.69 276 LEU A CA 1
ATOM 2186 C C . LEU A 1 276 ? 20.284 2.625 -34.472 1.00 92.69 276 LEU A C 1
ATOM 2188 O O . LEU A 1 276 ? 20.632 1.482 -34.141 1.00 92.69 276 LEU A O 1
ATOM 2192 N N . TYR A 1 277 ? 19.663 2.859 -35.631 1.00 93.19 277 TYR A N 1
ATOM 2193 C CA . TYR A 1 277 ? 19.581 1.859 -36.692 1.00 93.19 277 TYR A CA 1
ATOM 2194 C C . TYR A 1 277 ? 20.876 1.810 -37.488 1.00 93.19 277 TYR A C 1
ATOM 2196 O O . TYR A 1 277 ? 21.403 0.721 -37.700 1.00 93.19 277 TYR A O 1
ATOM 2204 N N . ASN A 1 278 ? 21.418 2.967 -37.878 1.00 88.62 278 ASN A N 1
ATOM 2205 C CA . ASN A 1 278 ? 22.691 3.056 -38.584 1.00 88.62 278 ASN A CA 1
ATOM 2206 C C . ASN A 1 278 ? 23.524 4.262 -38.119 1.00 88.62 278 ASN A C 1
ATOM 2208 O O . ASN A 1 278 ? 23.407 5.361 -38.653 1.00 88.62 278 ASN A O 1
ATOM 2212 N N . ASN A 1 279 ? 24.425 4.022 -37.165 1.00 85.19 279 ASN A N 1
ATOM 2213 C CA . ASN A 1 279 ? 25.431 4.991 -36.739 1.00 85.19 279 ASN A CA 1
ATOM 2214 C C . ASN A 1 279 ? 26.726 4.765 -37.531 1.00 85.19 279 ASN A C 1
ATOM 2216 O O . ASN A 1 279 ? 27.581 3.996 -37.089 1.00 85.19 279 ASN A O 1
ATOM 2220 N N . ASN A 1 280 ? 26.860 5.374 -38.711 1.00 86.00 280 ASN A N 1
ATOM 2221 C CA . ASN A 1 280 ? 28.067 5.269 -39.548 1.00 86.00 280 ASN A CA 1
ATOM 2222 C C . ASN A 1 280 ? 28.531 3.812 -39.786 1.00 86.00 280 ASN A C 1
ATOM 2224 O O . ASN A 1 280 ? 29.713 3.491 -39.678 1.00 86.00 280 ASN A O 1
ATOM 2228 N N . GLY A 1 281 ? 27.588 2.904 -40.057 1.00 85.44 281 GLY A N 1
ATOM 2229 C CA . GLY A 1 281 ? 27.846 1.483 -40.317 1.00 85.44 281 GLY A CA 1
ATOM 2230 C C . GLY A 1 281 ? 27.905 0.584 -39.076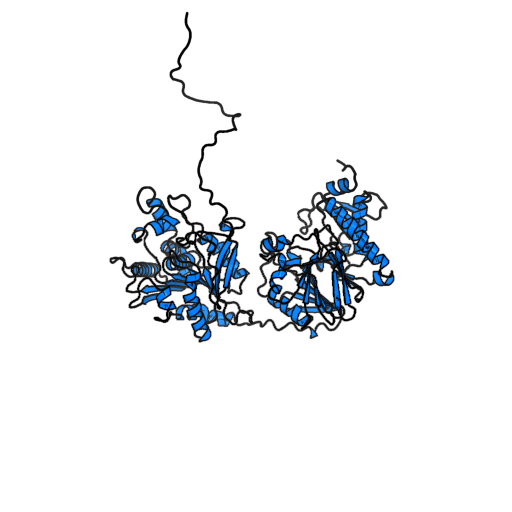 1.00 85.44 281 GLY A C 1
ATOM 2231 O O . GLY A 1 281 ? 28.133 -0.615 -39.212 1.00 85.44 281 GLY A O 1
ATOM 2232 N N . LYS A 1 282 ? 27.683 1.111 -37.863 1.00 86.06 282 LYS A N 1
ATOM 2233 C CA . LYS A 1 282 ? 27.756 0.320 -36.616 1.00 86.06 282 LYS A CA 1
ATOM 2234 C C . LYS A 1 282 ? 26.520 -0.541 -36.326 1.00 86.06 282 LYS A C 1
ATOM 2236 O O . LYS A 1 282 ? 26.607 -1.458 -35.514 1.00 86.06 282 LYS A O 1
ATOM 2241 N N . PHE A 1 283 ? 25.384 -0.241 -36.963 1.00 92.81 283 PHE A N 1
ATOM 2242 C CA . PHE A 1 283 ? 24.111 -0.970 -36.848 1.00 92.81 283 PHE A CA 1
ATOM 2243 C C . PHE A 1 283 ? 23.733 -1.407 -35.418 1.00 92.81 283 PHE A C 1
ATOM 2245 O O . PHE A 1 283 ? 23.516 -2.590 -35.159 1.00 92.81 283 PHE A O 1
ATOM 2252 N N . ILE A 1 284 ? 23.661 -0.455 -34.483 1.00 95.12 284 ILE A N 1
ATOM 2253 C CA . ILE A 1 284 ? 23.649 -0.685 -33.024 1.00 95.12 284 ILE A CA 1
ATOM 2254 C C . ILE A 1 284 ? 22.575 -1.696 -32.594 1.00 95.12 284 ILE A C 1
ATOM 2256 O O . ILE A 1 284 ? 22.894 -2.747 -32.033 1.00 95.12 284 ILE A O 1
ATOM 2260 N N . THR A 1 285 ? 21.306 -1.434 -32.923 1.00 96.06 285 THR A N 1
ATOM 2261 C CA . THR A 1 285 ? 20.201 -2.326 -32.524 1.00 96.06 285 THR A CA 1
ATOM 2262 C C . THR A 1 285 ? 20.331 -3.712 -33.167 1.00 96.06 285 THR A C 1
ATOM 2264 O O . THR A 1 285 ? 20.082 -4.729 -32.518 1.00 96.06 285 THR A O 1
ATOM 2267 N N . LYS A 1 286 ? 20.769 -3.779 -34.435 1.00 96.88 286 LYS A N 1
ATOM 2268 C CA . LYS A 1 286 ? 20.951 -5.054 -35.144 1.00 96.88 286 LYS A CA 1
ATOM 2269 C C . LYS A 1 286 ? 22.107 -5.863 -34.561 1.00 96.88 286 LYS A C 1
ATOM 2271 O O . LYS A 1 286 ? 21.975 -7.070 -34.407 1.00 96.88 286 LYS A O 1
ATOM 2276 N N . LYS A 1 287 ? 23.215 -5.213 -34.203 1.00 96.62 287 LYS A N 1
ATOM 2277 C CA . LYS A 1 287 ? 24.367 -5.848 -33.554 1.00 96.62 287 LYS A CA 1
ATOM 2278 C C . LYS A 1 287 ? 23.975 -6.446 -32.204 1.00 96.62 287 LYS A C 1
ATOM 2280 O O . LYS A 1 287 ? 24.368 -7.570 -31.904 1.00 96.62 287 LYS A O 1
ATOM 2285 N N . PHE A 1 288 ? 23.165 -5.731 -31.422 1.00 97.81 288 PHE A N 1
ATOM 2286 C CA . PHE A 1 288 ? 22.637 -6.256 -30.166 1.00 97.81 288 PHE A CA 1
ATOM 2287 C C . PHE A 1 288 ? 21.679 -7.438 -30.387 1.00 97.81 288 PHE A C 1
ATOM 2289 O O . PHE A 1 288 ? 21.808 -8.452 -29.710 1.00 97.81 288 PHE A O 1
ATOM 2296 N N . SER A 1 289 ? 20.782 -7.353 -31.376 1.00 98.38 289 SER A N 1
ATOM 2297 C CA . SER A 1 289 ? 19.920 -8.470 -31.798 1.00 98.38 289 SER A CA 1
ATOM 2298 C C . SER A 1 289 ? 20.744 -9.716 -32.165 1.00 98.38 289 SER A C 1
ATOM 2300 O O . SER A 1 289 ? 20.547 -10.774 -31.573 1.00 98.38 289 SER A O 1
ATOM 2302 N N . SER A 1 290 ? 21.763 -9.575 -33.019 1.00 98.31 290 SER A N 1
ATOM 2303 C CA . SER A 1 290 ? 22.664 -10.679 -33.380 1.00 98.31 290 SER A CA 1
ATOM 2304 C C . SER A 1 290 ? 23.430 -11.254 -32.179 1.00 98.31 290 SER A C 1
ATOM 2306 O O . SER A 1 290 ? 23.761 -12.438 -32.158 1.00 98.31 290 SER A O 1
ATOM 2308 N N . TYR A 1 291 ? 23.729 -10.432 -31.170 1.00 98.25 291 TYR A N 1
ATOM 2309 C CA . TYR A 1 291 ? 24.342 -10.899 -29.926 1.00 98.25 291 TYR A CA 1
ATOM 2310 C C . TYR A 1 291 ? 23.368 -11.722 -29.068 1.00 98.25 291 TYR A C 1
ATOM 2312 O O . TYR A 1 291 ? 23.767 -12.717 -28.473 1.00 98.25 291 TYR A O 1
ATOM 2320 N N . LEU A 1 292 ? 22.083 -11.363 -29.025 1.00 98.56 292 LEU A N 1
ATOM 2321 C CA . LEU A 1 292 ? 21.073 -12.203 -28.374 1.00 98.56 292 LEU A CA 1
ATOM 2322 C C . LEU A 1 292 ? 20.884 -13.532 -29.114 1.00 98.56 292 LEU A C 1
ATOM 2324 O O . LEU A 1 292 ? 20.778 -14.573 -28.462 1.00 98.56 292 LEU A O 1
ATOM 2328 N N . ASP A 1 293 ? 20.915 -13.512 -30.450 1.00 98.56 293 ASP A N 1
ATOM 2329 C CA . ASP A 1 293 ? 20.854 -14.725 -31.274 1.00 98.56 293 ASP A CA 1
ATOM 2330 C C . ASP A 1 293 ? 22.015 -15.679 -30.960 1.00 98.56 293 ASP A C 1
ATOM 2332 O O . ASP A 1 293 ? 21.795 -16.881 -30.799 1.00 98.56 293 ASP A O 1
ATOM 2336 N N . SER A 1 294 ? 23.240 -15.163 -30.790 1.00 98.50 294 SER A N 1
ATOM 2337 C CA . SER A 1 294 ? 24.406 -15.997 -30.456 1.00 98.50 294 SER A CA 1
ATOM 2338 C C . SER A 1 294 ? 24.327 -16.635 -29.062 1.00 98.50 294 SER A C 1
ATOM 2340 O O . SER A 1 294 ? 24.940 -17.675 -28.829 1.00 98.50 294 SER A O 1
ATOM 2342 N N . LEU A 1 295 ? 23.531 -16.061 -28.153 1.00 98.25 295 LEU A N 1
ATOM 2343 C CA . LEU A 1 295 ? 23.215 -16.625 -26.835 1.00 98.25 295 LEU A CA 1
ATOM 2344 C C . LEU A 1 295 ? 21.970 -17.538 -26.850 1.00 98.25 295 LEU A C 1
ATOM 2346 O O . LEU A 1 295 ? 21.599 -18.112 -25.820 1.00 98.25 295 LEU A O 1
ATOM 2350 N N . GLY A 1 296 ? 21.297 -17.669 -27.998 1.00 98.12 296 GLY A N 1
ATOM 2351 C CA . GLY A 1 296 ? 20.043 -18.412 -28.146 1.00 98.12 296 GLY A CA 1
ATOM 2352 C C . GLY A 1 296 ? 18.837 -17.741 -27.476 1.00 98.12 296 GLY A C 1
ATOM 2353 O O . GLY A 1 296 ? 17.851 -18.417 -27.173 1.00 98.12 296 GLY A O 1
ATOM 2354 N N . ILE A 1 297 ? 18.908 -16.435 -27.203 1.00 98.44 297 ILE A N 1
ATOM 2355 C CA . ILE A 1 297 ? 17.832 -15.661 -26.579 1.00 98.44 297 ILE A CA 1
ATOM 2356 C C . ILE A 1 297 ? 16.848 -15.211 -27.664 1.00 98.44 297 ILE A C 1
ATOM 2358 O O . ILE A 1 297 ? 17.130 -14.311 -28.457 1.00 98.44 297 ILE A O 1
ATOM 2362 N N . LYS A 1 298 ? 15.662 -15.830 -27.684 1.00 98.00 298 LYS A N 1
ATOM 2363 C CA . LYS A 1 298 ? 14.590 -15.481 -28.628 1.00 98.00 298 LYS A CA 1
ATOM 2364 C C . LYS A 1 298 ? 14.068 -14.070 -28.365 1.00 98.00 298 LYS A C 1
ATOM 2366 O O . LYS A 1 298 ? 13.752 -13.726 -27.228 1.00 98.00 298 LYS A O 1
ATOM 2371 N N . HIS A 1 299 ? 13.926 -13.285 -29.426 1.00 98.25 299 HIS A N 1
ATOM 2372 C CA . HIS A 1 299 ? 13.416 -11.921 -29.367 1.00 98.25 299 HIS A CA 1
ATOM 2373 C C . HIS A 1 299 ? 12.798 -11.514 -30.712 1.00 98.25 299 HIS A C 1
ATOM 2375 O O . HIS A 1 299 ? 13.147 -12.060 -31.758 1.00 98.25 299 HIS A O 1
ATOM 2381 N N . GLU A 1 300 ? 11.882 -10.551 -30.688 1.00 98.00 300 GLU A N 1
ATOM 2382 C CA . GLU A 1 300 ? 11.382 -9.879 -31.887 1.00 98.00 300 GLU A CA 1
ATOM 2383 C C . GLU A 1 300 ? 12.314 -8.718 -32.249 1.00 98.00 300 GLU A C 1
ATOM 2385 O O . GLU A 1 300 ? 12.711 -7.943 -31.378 1.00 98.00 300 GLU A O 1
ATOM 2390 N N . TYR A 1 301 ? 12.642 -8.567 -33.532 1.00 97.31 301 TYR A N 1
ATOM 2391 C CA . TYR A 1 301 ? 13.396 -7.428 -34.058 1.00 97.31 301 TYR A CA 1
ATOM 2392 C C . TYR A 1 301 ? 12.648 -6.832 -35.250 1.00 97.31 301 TYR A C 1
ATOM 2394 O O . TYR A 1 301 ? 12.382 -7.529 -36.228 1.00 97.31 301 TYR A O 1
ATOM 2402 N N . SER A 1 302 ? 12.292 -5.550 -35.165 1.00 95.50 302 SER A N 1
ATOM 2403 C CA . SER A 1 302 ? 11.523 -4.841 -36.192 1.00 95.50 302 SER A CA 1
ATOM 2404 C C . SER A 1 302 ? 12.165 -3.511 -36.567 1.00 95.50 302 SER A C 1
ATOM 2406 O O . SER A 1 302 ? 12.622 -2.761 -35.703 1.00 95.50 302 SER A O 1
ATOM 2408 N N . VAL A 1 303 ? 12.144 -3.201 -37.865 1.00 95.38 303 VAL A N 1
ATOM 2409 C CA . VAL A 1 303 ? 12.606 -1.920 -38.410 1.00 95.38 303 VAL A CA 1
ATOM 2410 C C . VAL A 1 303 ? 11.417 -1.171 -39.000 1.00 95.38 303 VAL A C 1
ATOM 2412 O O . VAL A 1 303 ? 10.793 -1.647 -39.949 1.00 95.38 303 VAL A O 1
ATOM 2415 N N . LEU A 1 304 ? 11.095 -0.004 -38.445 1.00 92.06 304 LEU A N 1
ATOM 2416 C CA . LEU A 1 304 ? 10.012 0.844 -38.939 1.00 92.06 304 LEU A CA 1
ATOM 2417 C C . LEU A 1 304 ? 10.507 1.731 -40.083 1.00 92.06 304 LEU A C 1
ATOM 2419 O O . LEU A 1 304 ? 11.549 2.369 -39.974 1.00 92.06 304 LEU A O 1
ATOM 2423 N N . LYS A 1 305 ? 9.741 1.777 -41.175 1.00 91.69 305 LYS A N 1
ATOM 2424 C CA . LYS A 1 305 ? 10.052 2.584 -42.361 1.00 91.69 305 LYS A CA 1
ATOM 2425 C C . LYS A 1 305 ? 9.697 4.052 -42.169 1.00 91.69 305 LYS A C 1
ATOM 2427 O O . LYS A 1 305 ? 8.574 4.341 -41.755 1.00 91.69 305 LYS A O 1
ATOM 2432 N N . ASN A 1 306 ? 10.602 4.938 -42.576 1.00 89.25 306 ASN A N 1
ATOM 2433 C CA . ASN A 1 306 ? 10.486 6.394 -42.497 1.00 89.25 306 ASN A CA 1
ATOM 2434 C C . ASN A 1 306 ? 10.270 6.885 -41.060 1.00 89.25 306 ASN A C 1
ATOM 2436 O O . ASN A 1 306 ? 9.370 7.679 -40.813 1.00 89.25 306 ASN A O 1
ATOM 2440 N N . VAL A 1 307 ? 11.037 6.345 -40.110 1.00 89.81 307 VAL A N 1
ATOM 2441 C CA . VAL A 1 307 ? 10.956 6.729 -38.692 1.00 89.81 307 VAL A CA 1
ATOM 2442 C C . VAL A 1 307 ? 12.338 7.129 -38.194 1.00 89.81 307 VAL A C 1
ATOM 2444 O O . VAL A 1 307 ? 13.288 6.352 -38.318 1.00 89.81 307 VAL A O 1
ATOM 2447 N N . GLY A 1 308 ? 12.437 8.336 -37.635 1.00 90.00 308 GLY A N 1
ATOM 2448 C CA . GLY A 1 308 ? 13.635 8.855 -36.971 1.00 90.00 308 GLY A CA 1
ATOM 2449 C C . GLY A 1 308 ? 13.629 8.622 -35.455 1.00 90.00 308 GLY A C 1
ATOM 2450 O O . GLY A 1 308 ? 12.816 7.869 -34.921 1.00 90.00 308 GLY A O 1
ATOM 2451 N N . HIS A 1 309 ? 14.511 9.312 -34.730 1.00 90.94 309 HIS A N 1
ATOM 2452 C CA . HIS A 1 309 ? 14.684 9.148 -33.278 1.00 90.94 309 HIS A CA 1
ATOM 2453 C C . HIS A 1 309 ? 13.646 9.918 -32.432 1.00 90.94 309 HIS A C 1
ATOM 2455 O O . HIS A 1 309 ? 14.009 10.578 -31.466 1.00 90.94 309 HIS A O 1
ATOM 2461 N N . MET A 1 310 ? 12.358 9.868 -32.798 1.00 86.38 310 MET A N 1
ATOM 2462 C CA . MET A 1 310 ? 11.258 10.601 -32.133 1.00 86.38 310 MET A CA 1
ATOM 2463 C C . MET A 1 310 ? 10.005 9.732 -31.913 1.00 86.38 310 MET A C 1
ATOM 2465 O O . MET A 1 310 ? 8.876 10.197 -32.040 1.00 86.38 310 MET A O 1
ATOM 2469 N N . PHE A 1 311 ? 10.196 8.461 -31.551 1.00 83.12 311 PHE A N 1
ATOM 2470 C CA . PHE A 1 311 ? 9.127 7.461 -31.391 1.00 83.12 311 PHE A CA 1
ATOM 2471 C C . PHE A 1 311 ? 7.912 7.918 -30.558 1.00 83.12 311 PHE A C 1
ATOM 2473 O O . PHE A 1 311 ? 6.790 7.683 -31.008 1.00 83.12 311 PHE A O 1
ATOM 2480 N N . PRO A 1 312 ? 8.073 8.582 -29.391 1.00 81.19 312 PRO A N 1
ATOM 2481 C CA . PRO A 1 312 ? 6.934 9.107 -28.640 1.00 81.19 312 PRO A CA 1
ATOM 2482 C C . PRO A 1 312 ? 6.014 10.006 -29.471 1.00 81.19 312 PRO A C 1
ATOM 2484 O O . PRO A 1 312 ? 4.797 9.918 -29.335 1.00 81.19 312 PRO A O 1
ATOM 2487 N N . ASN A 1 313 ? 6.574 10.833 -30.358 1.00 82.31 313 ASN A N 1
ATOM 2488 C CA . ASN A 1 313 ? 5.798 11.750 -31.191 1.00 82.31 313 ASN A CA 1
ATOM 2489 C C . ASN A 1 313 ? 5.097 11.009 -32.334 1.00 82.31 313 ASN A C 1
ATOM 2491 O O . ASN A 1 313 ? 3.906 11.219 -32.537 1.00 82.31 313 ASN A O 1
ATOM 2495 N N . GLU A 1 314 ? 5.818 10.103 -32.998 1.00 80.88 314 GLU A N 1
ATOM 2496 C CA . GLU A 1 314 ? 5.338 9.304 -34.140 1.00 80.88 314 GLU A CA 1
ATOM 2497 C C . GLU A 1 314 ? 4.100 8.456 -33.805 1.00 80.88 314 GLU A C 1
ATOM 2499 O O . GLU A 1 314 ? 3.263 8.182 -34.662 1.00 80.88 314 GLU A O 1
ATOM 2504 N N . PHE A 1 315 ? 3.977 8.003 -32.553 1.00 83.62 315 PHE A N 1
ATOM 2505 C CA . PHE A 1 315 ? 2.787 7.279 -32.099 1.00 83.62 315 PHE A CA 1
ATOM 2506 C C . PHE A 1 315 ? 1.732 8.200 -31.475 1.00 83.62 315 PHE A C 1
ATOM 2508 O O . PHE A 1 315 ? 0.539 7.929 -31.593 1.00 83.62 315 PHE A O 1
ATOM 2515 N N . ALA A 1 316 ? 2.129 9.291 -30.809 1.00 77.88 316 ALA A N 1
ATOM 2516 C CA . ALA A 1 316 ? 1.192 10.169 -30.103 1.00 77.88 316 ALA A CA 1
ATOM 2517 C C . ALA A 1 316 ? 0.230 10.926 -31.032 1.00 77.88 316 ALA A C 1
ATOM 2519 O O . ALA A 1 316 ?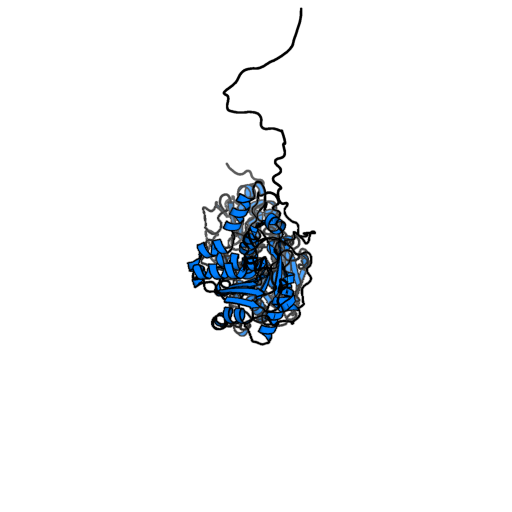 -0.942 11.135 -30.673 1.00 77.88 316 ALA A O 1
ATOM 2520 N N . ASP A 1 317 ? 0.730 11.367 -32.188 1.00 77.00 317 ASP A N 1
ATOM 2521 C CA . ASP A 1 317 ? -0.012 12.167 -33.166 1.00 77.00 317 ASP A CA 1
ATOM 2522 C C . ASP A 1 317 ? -0.922 11.326 -34.081 1.00 77.00 317 ASP A C 1
ATOM 2524 O O . ASP A 1 317 ? -1.741 11.874 -34.819 1.00 77.00 317 ASP A O 1
ATOM 2528 N N . GLY A 1 318 ? -0.846 9.994 -33.973 1.00 68.56 318 GLY A N 1
ATOM 2529 C CA . GLY A 1 318 ? -1.647 9.054 -34.751 1.00 68.56 318 GLY A CA 1
ATOM 2530 C C . GLY A 1 318 ? -1.187 8.891 -36.201 1.00 68.56 318 GLY A C 1
ATOM 2531 O O . GLY A 1 318 ? -1.892 8.245 -36.977 1.00 68.56 318 GLY A O 1
ATOM 2532 N N . THR A 1 319 ? -0.022 9.433 -36.574 1.00 75.12 319 THR A N 1
ATOM 2533 C CA . THR A 1 319 ? 0.582 9.218 -37.901 1.00 75.12 319 THR A CA 1
ATOM 2534 C C . THR A 1 319 ? 0.978 7.758 -38.121 1.00 75.12 319 THR A C 1
ATOM 2536 O O . THR A 1 319 ? 1.037 7.294 -39.264 1.00 75.12 319 THR A O 1
ATOM 2539 N N . ARG A 1 320 ? 1.177 7.000 -37.034 1.00 83.56 320 ARG A N 1
ATOM 2540 C CA . ARG A 1 320 ? 1.463 5.566 -37.061 1.00 83.56 320 ARG A CA 1
ATOM 2541 C C . ARG A 1 320 ? 0.716 4.807 -35.968 1.00 83.56 320 ARG A C 1
ATOM 2543 O O . ARG A 1 320 ? 0.696 5.215 -34.812 1.00 83.56 320 ARG A O 1
ATOM 2550 N N . GLU A 1 321 ? 0.156 3.646 -36.317 1.00 85.69 321 GLU A N 1
ATOM 2551 C CA . GLU A 1 321 ? -0.421 2.730 -35.325 1.00 85.69 321 GLU A CA 1
ATOM 2552 C C . GLU A 1 321 ? 0.698 2.069 -34.506 1.00 85.69 321 GLU A C 1
ATOM 2554 O O . GLU A 1 321 ? 1.643 1.492 -35.056 1.00 85.69 321 GLU A O 1
ATOM 2559 N N . TYR A 1 322 ? 0.590 2.150 -33.181 1.00 90.81 322 TYR A N 1
ATOM 2560 C CA . TYR A 1 322 ? 1.508 1.467 -32.279 1.00 90.81 322 TYR A CA 1
ATOM 2561 C C . TYR A 1 322 ? 1.256 -0.056 -32.312 1.00 90.81 322 TYR A C 1
ATOM 2563 O O . TYR A 1 322 ? 0.105 -0.489 -32.195 1.00 90.81 322 TYR A O 1
ATOM 2571 N N . PRO A 1 323 ? 2.294 -0.908 -32.450 1.00 90.50 323 PRO A N 1
ATOM 2572 C CA . PRO A 1 323 ? 2.126 -2.359 -32.537 1.00 90.50 323 PRO A CA 1
ATOM 2573 C C . PRO A 1 323 ? 1.757 -2.975 -31.175 1.00 90.50 323 PRO A C 1
ATOM 2575 O O . PRO A 1 323 ? 2.591 -3.555 -30.479 1.00 90.50 323 PRO A O 1
ATOM 2578 N N . VAL A 1 324 ? 0.483 -2.884 -30.791 1.00 92.88 324 VAL A N 1
ATOM 2579 C CA . VAL A 1 324 ? -0.045 -3.383 -29.504 1.00 92.88 324 VAL A CA 1
ATOM 2580 C C . VAL A 1 324 ? 0.006 -4.905 -29.350 1.00 92.88 324 VAL A C 1
ATOM 2582 O O . VAL A 1 324 ? -0.095 -5.409 -28.232 1.00 92.88 324 VAL A O 1
ATOM 2585 N N . GLN A 1 325 ? 0.191 -5.645 -30.449 1.00 93.00 325 GLN A N 1
ATOM 2586 C CA . GLN A 1 325 ? 0.094 -7.107 -30.483 1.00 93.00 325 GLN A CA 1
ATOM 2587 C C . GLN A 1 325 ? 1.042 -7.800 -29.495 1.00 93.00 325 GLN A C 1
ATOM 2589 O O . GLN A 1 325 ? 0.640 -8.752 -28.835 1.00 93.00 325 GLN A O 1
ATOM 2594 N N . PHE A 1 326 ? 2.255 -7.274 -29.311 1.00 95.00 326 PHE A N 1
ATOM 2595 C CA . PHE A 1 326 ? 3.203 -7.795 -28.320 1.00 95.00 326 PHE A CA 1
ATOM 2596 C C . PHE A 1 326 ? 2.610 -7.813 -26.905 1.00 95.00 326 PHE A C 1
ATOM 2598 O O . PHE A 1 326 ? 2.701 -8.820 -26.208 1.00 95.00 326 PHE A O 1
ATOM 2605 N N . TRP A 1 327 ? 1.958 -6.721 -26.491 1.00 95.62 327 TRP A N 1
ATOM 2606 C CA . TRP A 1 327 ? 1.325 -6.616 -25.174 1.00 95.62 327 TRP A CA 1
ATOM 2607 C C . TRP A 1 327 ? 0.034 -7.428 -25.086 1.00 95.62 327 TRP A C 1
ATOM 2609 O O . TRP A 1 327 ? -0.241 -8.037 -24.050 1.00 95.62 327 TRP A O 1
ATOM 2619 N N . ALA A 1 328 ? -0.726 -7.493 -26.181 1.00 92.44 328 ALA A N 1
ATOM 2620 C CA . ALA A 1 328 ? -1.893 -8.360 -26.274 1.00 92.44 328 ALA A CA 1
ATOM 2621 C C . ALA A 1 328 ? -1.501 -9.830 -26.046 1.00 92.44 328 ALA A C 1
ATOM 2623 O O . ALA A 1 328 ? -2.091 -10.492 -25.194 1.00 92.44 328 ALA A O 1
ATOM 2624 N N . ASP A 1 329 ? -0.463 -10.320 -26.727 1.00 91.06 329 ASP A N 1
ATOM 2625 C CA . ASP A 1 329 ? 0.026 -11.698 -26.609 1.00 91.06 329 ASP A CA 1
ATOM 2626 C C . ASP A 1 329 ? 0.786 -11.965 -25.308 1.00 91.06 329 ASP A C 1
ATOM 2628 O O . ASP A 1 329 ? 0.754 -13.087 -24.791 1.00 91.06 329 ASP A O 1
ATOM 2632 N N . ALA A 1 330 ? 1.459 -10.952 -24.756 1.00 89.38 330 ALA A N 1
ATOM 2633 C CA . ALA A 1 330 ? 2.117 -11.038 -23.457 1.00 89.38 330 ALA A CA 1
ATOM 2634 C C . ALA A 1 330 ? 1.127 -11.427 -22.357 1.00 89.38 330 ALA A C 1
ATOM 2636 O O . ALA A 1 330 ? 1.404 -12.322 -21.559 1.00 89.38 330 ALA A O 1
ATOM 2637 N N . PHE A 1 331 ? -0.048 -10.796 -22.356 1.00 88.44 331 PHE A N 1
ATOM 2638 C CA . PHE A 1 331 ? -1.004 -10.904 -21.259 1.00 88.44 331 PHE A CA 1
ATOM 2639 C C . PHE A 1 331 ? -2.263 -11.717 -21.587 1.00 88.44 331 PHE A C 1
ATOM 2641 O O . PHE A 1 331 ? -3.101 -11.925 -20.708 1.00 88.44 331 PHE A O 1
ATOM 2648 N N . LYS A 1 332 ? -2.371 -12.254 -22.811 1.00 79.44 332 LYS A N 1
ATOM 2649 C CA . LYS A 1 332 ? -3.505 -13.061 -23.298 1.00 79.44 332 LYS A CA 1
ATOM 2650 C C . LYS A 1 332 ? -3.912 -14.201 -22.358 1.00 79.44 332 LYS A C 1
ATOM 2652 O O . LYS A 1 332 ? -5.096 -14.400 -22.115 1.00 79.44 332 LYS A O 1
ATOM 2657 N N . THR A 1 333 ? -2.948 -14.951 -21.820 1.00 57.94 333 THR A N 1
ATOM 2658 C CA . THR A 1 333 ? -3.201 -16.153 -20.998 1.00 57.94 333 THR A CA 1
ATOM 2659 C C . THR A 1 333 ? -3.457 -15.854 -19.523 1.00 57.94 333 THR A C 1
ATOM 2661 O O . THR A 1 333 ? -4.041 -16.678 -18.820 1.00 57.94 333 THR A O 1
ATOM 2664 N N . LEU A 1 334 ? -3.055 -14.675 -19.047 1.00 59.19 334 LEU A N 1
ATOM 2665 C CA . LEU A 1 334 ? -3.218 -14.271 -17.648 1.00 59.19 334 LEU A CA 1
ATOM 2666 C C . LEU A 1 334 ? -4.657 -13.891 -17.336 1.00 59.19 334 LEU A C 1
ATOM 2668 O O . LEU A 1 334 ? -5.081 -13.943 -16.187 1.00 59.19 334 LEU A O 1
ATOM 2672 N N . VAL A 1 335 ? -5.426 -13.519 -18.354 1.00 50.75 335 VAL A N 1
ATOM 2673 C CA . VAL A 1 335 ? -6.829 -13.119 -18.216 1.00 50.75 335 VAL A CA 1
ATOM 2674 C C . VAL A 1 335 ? -7.739 -14.321 -18.032 1.00 50.75 335 VAL A C 1
ATOM 2676 O O . VAL A 1 335 ? -8.677 -14.258 -17.250 1.00 50.75 335 VAL A O 1
ATOM 2679 N N . THR A 1 336 ? -7.404 -15.452 -18.649 1.00 40.50 336 THR A N 1
ATOM 2680 C CA . THR A 1 336 ? -8.106 -16.726 -18.446 1.00 40.50 336 THR A CA 1
ATOM 2681 C C . THR A 1 336 ? -7.858 -17.356 -17.072 1.00 40.50 336 THR A C 1
ATOM 2683 O O . THR A 1 336 ? -8.713 -18.089 -16.595 1.00 40.50 336 THR A O 1
ATOM 2686 N N . THR A 1 337 ? -6.732 -17.064 -16.408 1.00 38.84 337 THR A N 1
ATOM 2687 C CA . THR A 1 337 ? -6.412 -17.589 -15.063 1.00 38.84 337 THR A CA 1
ATOM 2688 C C . THR A 1 337 ? -6.687 -16.599 -13.928 1.00 38.84 337 THR A C 1
ATOM 2690 O O . THR A 1 337 ? -6.942 -17.026 -12.807 1.00 38.84 337 THR A O 1
ATOM 2693 N N . SER A 1 338 ? -6.691 -15.287 -14.197 1.00 40.50 338 SER A N 1
ATOM 2694 C CA . SER A 1 338 ? -7.133 -14.256 -13.239 1.00 40.50 338 SER A CA 1
ATOM 2695 C C . SER A 1 338 ? -8.648 -14.018 -13.254 1.00 40.50 338 SER A C 1
ATOM 2697 O O . SER A 1 338 ? -9.171 -13.376 -12.344 1.00 40.50 338 SER A O 1
ATOM 2699 N N . ALA A 1 339 ? -9.369 -14.590 -14.225 1.00 35.91 339 ALA A N 1
ATOM 2700 C CA . ALA A 1 339 ? -10.825 -14.684 -14.234 1.00 35.91 339 ALA A CA 1
ATOM 2701 C C . ALA A 1 339 ? -11.328 -15.874 -13.395 1.00 35.91 339 ALA A C 1
ATOM 2703 O O . ALA A 1 339 ? -12.070 -16.728 -13.864 1.00 35.91 339 ALA A O 1
ATOM 2704 N N . ILE A 1 340 ? -11.001 -15.876 -12.105 1.00 37.75 340 ILE A N 1
ATOM 2705 C CA . ILE A 1 340 ? -12.083 -16.003 -11.132 1.00 37.75 340 ILE A CA 1
ATOM 2706 C C . ILE A 1 340 ? -12.190 -14.615 -10.527 1.00 37.75 340 ILE A C 1
ATOM 2708 O O . ILE A 1 340 ? -11.555 -14.275 -9.532 1.00 37.75 340 ILE A O 1
ATOM 2712 N N . SER A 1 341 ? -12.988 -13.791 -11.203 1.00 38.00 341 SER A N 1
ATOM 2713 C CA . SER A 1 341 ? -13.761 -12.756 -10.541 1.00 38.00 341 SER A CA 1
ATOM 2714 C C . SER A 1 341 ? -14.465 -13.433 -9.362 1.00 38.00 341 SER A C 1
ATOM 2716 O O . SER A 1 341 ? -15.570 -13.952 -9.507 1.00 38.00 341 SER A O 1
ATOM 2718 N N . GLN A 1 342 ? -13.855 -13.430 -8.179 1.00 40.81 342 GLN A N 1
ATOM 2719 C CA . GLN A 1 342 ? -14.685 -13.226 -7.010 1.00 40.81 342 GLN A CA 1
ATOM 2720 C C . GLN A 1 342 ? -15.103 -11.767 -7.111 1.00 40.81 342 GLN A C 1
ATOM 2722 O O . GLN A 1 342 ? -14.413 -10.864 -6.636 1.00 40.81 342 GLN A O 1
ATOM 2727 N N . GLN A 1 343 ? -16.229 -11.541 -7.797 1.00 44.81 343 GLN A N 1
ATOM 2728 C CA . GLN A 1 343 ? -17.098 -10.444 -7.415 1.00 44.81 343 GLN A CA 1
ATOM 2729 C C . GLN A 1 343 ? -17.167 -10.540 -5.895 1.00 44.81 343 GLN A C 1
ATOM 2731 O O . GLN A 1 343 ? -17.590 -11.573 -5.368 1.00 44.81 343 GLN A O 1
ATOM 2736 N N . VAL A 1 344 ? -16.664 -9.518 -5.208 1.00 53.25 344 VAL A N 1
ATOM 2737 C CA . VAL A 1 344 ? -16.956 -9.329 -3.792 1.00 53.25 344 VAL A CA 1
ATOM 2738 C C . VAL A 1 344 ? -18.469 -9.190 -3.768 1.00 53.25 344 VAL A C 1
ATOM 2740 O O . VAL A 1 344 ? -19.022 -8.172 -4.177 1.00 53.25 344 VAL A O 1
ATOM 2743 N N . THR A 1 345 ? -19.134 -10.316 -3.515 1.00 68.44 345 THR A N 1
ATOM 2744 C CA . THR A 1 345 ? -20.587 -10.407 -3.557 1.00 68.44 345 THR A CA 1
ATOM 2745 C C . THR A 1 345 ? -21.044 -9.496 -2.444 1.00 68.44 345 THR A C 1
ATOM 2747 O O . THR A 1 345 ?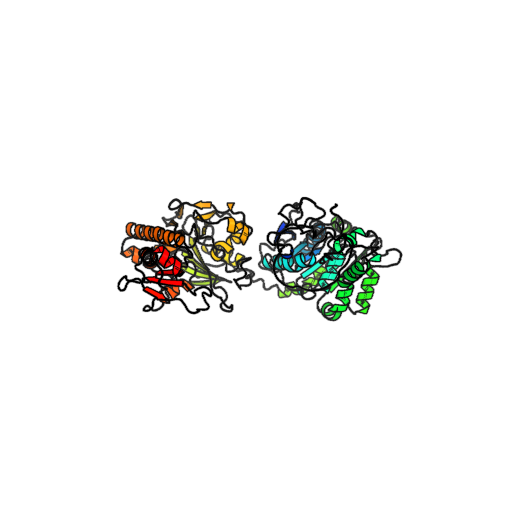 -20.670 -9.805 -1.318 1.00 68.44 345 THR A O 1
ATOM 2750 N N . PRO A 1 346 ? -21.771 -8.398 -2.721 1.00 83.56 346 PRO A N 1
ATOM 2751 C CA . PRO A 1 346 ? -22.046 -7.383 -1.717 1.00 83.56 346 PRO A CA 1
ATOM 2752 C C . PRO A 1 346 ? -22.465 -8.019 -0.398 1.00 83.56 346 PRO A C 1
ATOM 2754 O O . PRO A 1 346 ? -23.349 -8.883 -0.385 1.00 83.56 346 PRO A O 1
ATOM 2757 N N . PHE A 1 347 ? -21.790 -7.629 0.684 1.00 89.56 347 PHE A N 1
ATOM 2758 C CA . PHE A 1 347 ? -22.060 -8.176 2.000 1.00 89.56 347 PHE A CA 1
ATOM 2759 C C . PHE A 1 347 ? -23.558 -8.099 2.293 1.00 89.56 347 PHE A C 1
ATOM 2761 O O . PHE A 1 347 ? -24.183 -7.042 2.190 1.00 89.56 347 PHE A O 1
ATOM 2768 N N . ASN A 1 348 ? -24.130 -9.244 2.650 1.00 86.50 348 ASN A N 1
ATOM 2769 C CA . ASN A 1 348 ? -25.550 -9.371 2.897 1.00 86.50 348 ASN A CA 1
ATOM 2770 C C . ASN A 1 348 ? -25.791 -9.563 4.395 1.00 86.50 348 ASN A C 1
ATOM 2772 O O . ASN A 1 348 ? -25.533 -10.632 4.944 1.00 86.50 348 ASN A O 1
ATOM 2776 N N . ALA A 1 349 ? -26.352 -8.539 5.036 1.00 89.31 349 ALA A N 1
ATOM 2777 C CA . ALA A 1 349 ? -26.658 -8.547 6.463 1.00 89.31 349 ALA A CA 1
ATOM 2778 C C . ALA A 1 349 ? -27.824 -9.481 6.857 1.00 89.31 349 ALA A C 1
ATOM 2780 O O . ALA A 1 349 ? -28.100 -9.632 8.045 1.00 89.31 349 ALA A O 1
ATOM 2781 N N . SER A 1 350 ? -28.516 -10.121 5.902 1.00 86.81 350 SER A N 1
ATOM 2782 C CA . SER A 1 350 ? -29.687 -10.977 6.179 1.00 86.81 350 SER A CA 1
ATOM 2783 C C . SER A 1 350 ? -29.392 -12.192 7.062 1.00 86.81 350 SER A C 1
ATOM 2785 O O . SER A 1 350 ? -30.317 -12.728 7.666 1.00 86.81 350 SER A O 1
ATOM 2787 N N . THR A 1 351 ? -28.128 -12.607 7.187 1.00 84.94 351 THR A N 1
ATOM 2788 C CA . THR A 1 351 ? -27.720 -13.692 8.092 1.00 84.94 351 THR A CA 1
ATOM 2789 C C . THR A 1 351 ? -27.535 -13.237 9.542 1.00 84.94 351 THR A C 1
ATOM 2791 O O . THR A 1 351 ? -27.400 -14.080 10.421 1.00 84.94 351 THR A O 1
ATOM 2794 N N . LEU A 1 352 ? -27.523 -11.926 9.812 1.00 91.62 352 LEU A N 1
ATOM 2795 C CA . LEU A 1 352 ? -27.327 -11.332 11.139 1.00 91.62 352 LEU A CA 1
ATOM 2796 C C . LEU A 1 352 ? -28.673 -10.887 11.736 1.00 91.62 352 LEU A C 1
ATOM 2798 O O . LEU A 1 352 ? -28.979 -9.695 11.868 1.00 91.62 352 LEU A O 1
ATOM 2802 N N . ILE A 1 353 ? -29.514 -11.859 12.087 1.00 89.50 353 ILE A N 1
ATOM 2803 C CA . ILE A 1 353 ? -30.902 -11.620 12.499 1.00 89.50 353 ILE A CA 1
ATOM 2804 C C . ILE A 1 353 ? -30.972 -11.290 13.990 1.00 89.50 353 ILE A C 1
ATOM 2806 O O . ILE A 1 353 ? -31.519 -10.250 14.366 1.00 89.50 353 ILE A O 1
ATOM 2810 N N . LYS A 1 354 ? -30.387 -12.124 14.849 1.00 92.50 354 LYS A N 1
ATOM 2811 C CA . LYS A 1 354 ? -30.423 -11.981 16.311 1.00 92.50 354 LYS A CA 1
ATOM 2812 C C . LYS A 1 354 ? -29.052 -11.607 16.872 1.00 92.50 354 LYS A C 1
ATOM 2814 O O . LYS A 1 354 ? -28.013 -11.858 16.271 1.00 92.50 354 LYS A O 1
ATOM 2819 N N . THR A 1 355 ? -29.053 -10.991 18.050 1.00 90.50 355 THR A N 1
ATOM 2820 C CA . THR A 1 355 ? -27.818 -10.737 18.800 1.00 90.50 355 THR A CA 1
ATOM 2821 C C . THR A 1 355 ? -27.085 -12.052 19.064 1.00 90.50 355 THR A C 1
ATOM 2823 O O . THR A 1 355 ? -27.702 -13.023 19.504 1.00 90.50 355 THR A O 1
ATOM 2826 N N . GLY A 1 356 ? -25.780 -12.066 18.806 1.00 85.69 356 GLY A N 1
ATOM 2827 C CA . GLY A 1 356 ? -24.921 -13.247 18.856 1.00 85.69 356 GLY A CA 1
ATOM 2828 C C . GLY A 1 356 ? -24.705 -13.923 17.502 1.00 85.69 356 GLY A C 1
ATOM 2829 O O . GLY A 1 356 ? -23.804 -14.750 17.407 1.00 85.69 356 GLY A O 1
ATOM 2830 N N . ASP A 1 357 ? -25.471 -13.573 16.460 1.00 90.00 357 ASP A N 1
ATOM 2831 C CA . ASP A 1 357 ? -25.204 -14.081 15.112 1.00 90.00 357 ASP A CA 1
ATOM 2832 C C . ASP A 1 357 ? -23.846 -13.574 14.607 1.00 90.00 357 ASP A C 1
ATOM 2834 O O . ASP A 1 357 ? -23.459 -12.420 14.826 1.00 90.00 357 ASP A O 1
ATOM 2838 N N . GLU A 1 358 ? -23.144 -14.459 13.906 1.00 90.44 358 GLU A N 1
ATOM 2839 C CA . GLU A 1 358 ? -21.803 -14.263 13.372 1.00 90.44 358 GLU A CA 1
ATOM 2840 C C . GLU A 1 358 ? -21.780 -14.666 11.897 1.00 90.44 358 GLU A C 1
ATOM 2842 O O . GLU A 1 358 ? -22.373 -15.672 11.503 1.00 90.44 358 GLU A O 1
ATOM 2847 N N . VAL A 1 359 ? -21.055 -13.909 11.078 1.00 90.19 359 VAL A N 1
ATOM 2848 C CA . VAL A 1 359 ? -20.763 -14.280 9.697 1.00 90.19 359 VAL A CA 1
ATOM 2849 C C . VAL A 1 359 ? -19.339 -13.882 9.334 1.00 90.19 359 VAL A C 1
ATOM 2851 O O . VAL A 1 359 ? -18.873 -12.786 9.645 1.00 90.19 359 VAL A O 1
ATOM 2854 N N . ARG A 1 360 ? -18.634 -14.781 8.648 1.00 86.81 360 ARG A N 1
ATOM 2855 C CA . ARG A 1 360 ? -17.351 -14.468 8.022 1.00 86.81 360 ARG A CA 1
ATOM 2856 C C . ARG A 1 360 ? -17.598 -13.951 6.612 1.00 86.81 360 ARG A C 1
ATOM 2858 O O . ARG A 1 360 ? -18.278 -14.611 5.829 1.00 86.81 360 ARG A O 1
ATOM 2865 N N . TYR A 1 361 ? -17.006 -12.812 6.283 1.00 84.50 361 TYR A N 1
ATOM 2866 C CA . TYR A 1 361 ? -17.059 -12.233 4.950 1.00 84.50 361 TYR A CA 1
ATOM 2867 C C . TYR A 1 361 ? -15.675 -11.766 4.522 1.00 84.50 361 TYR A C 1
ATOM 2869 O O . TYR A 1 361 ? -15.113 -10.833 5.099 1.00 84.50 361 TYR A O 1
ATOM 2877 N N . GLY A 1 362 ? -15.125 -12.459 3.523 1.00 80.00 362 GLY A N 1
ATOM 2878 C CA . GLY A 1 362 ? -13.740 -12.283 3.107 1.00 80.00 362 GLY A CA 1
ATOM 2879 C C . GLY A 1 362 ? -12.797 -12.374 4.306 1.00 80.00 362 GLY A C 1
ATOM 2880 O O . GLY A 1 362 ? -12.754 -13.378 5.024 1.00 80.00 362 GLY A O 1
ATOM 2881 N N . SER A 1 363 ? -12.082 -11.282 4.526 1.00 76.56 363 SER A N 1
ATOM 2882 C CA . SER A 1 363 ? -11.108 -11.064 5.586 1.00 76.56 363 SER A CA 1
ATOM 2883 C C . SER A 1 363 ? -11.706 -10.872 6.977 1.00 76.56 363 SER A C 1
ATOM 2885 O O . SER A 1 363 ? -10.996 -11.093 7.955 1.00 76.56 363 SER A O 1
ATOM 2887 N N . TYR A 1 364 ? -12.978 -10.484 7.085 1.00 83.94 364 TYR A N 1
ATOM 2888 C CA . TYR A 1 364 ? -13.574 -9.991 8.326 1.00 83.94 364 TYR A CA 1
ATOM 2889 C C . TYR A 1 364 ? -14.514 -11.003 8.973 1.00 83.94 364 TYR A C 1
ATOM 2891 O O . TYR A 1 364 ? -15.178 -11.803 8.305 1.00 83.94 364 TYR A O 1
ATOM 2899 N N . LEU A 1 365 ? -14.589 -10.939 10.300 1.00 85.81 365 LEU A N 1
ATOM 2900 C CA . LEU A 1 365 ? -15.597 -11.617 11.102 1.00 85.81 365 LEU A CA 1
ATOM 2901 C C . LEU A 1 365 ? -16.579 -10.575 11.637 1.00 85.81 365 LEU A C 1
ATOM 2903 O O . LEU A 1 365 ? -16.189 -9.677 12.374 1.00 85.81 365 LEU A O 1
ATOM 2907 N N . ILE A 1 366 ? -17.847 -10.680 11.254 1.00 92.19 366 ILE A N 1
ATOM 2908 C CA . ILE A 1 366 ? -18.883 -9.713 11.605 1.00 92.19 366 ILE A CA 1
ATOM 2909 C C . ILE A 1 366 ? -19.821 -10.370 12.602 1.00 92.19 366 ILE A C 1
ATOM 2911 O O . ILE A 1 366 ? -20.355 -11.447 12.337 1.00 92.19 366 ILE A O 1
ATOM 2915 N N . ARG A 1 367 ? -20.060 -9.708 13.731 1.00 91.88 367 ARG A N 1
ATOM 2916 C CA . ARG A 1 367 ? -20.980 -10.168 14.770 1.00 91.88 367 ARG A CA 1
ATOM 2917 C C . ARG A 1 367 ? -22.014 -9.115 15.087 1.00 91.88 367 ARG A C 1
ATOM 2919 O O . ARG A 1 367 ? -21.688 -7.943 15.263 1.00 91.88 367 ARG A O 1
ATOM 2926 N N . LYS A 1 368 ? -23.263 -9.538 15.242 1.00 94.38 368 LYS A N 1
ATOM 2927 C CA . LYS A 1 368 ? -24.324 -8.674 15.757 1.00 94.38 368 LYS A CA 1
ATOM 2928 C C . LYS A 1 368 ? -24.293 -8.684 17.280 1.00 94.38 368 LYS A C 1
ATOM 2930 O O . LYS A 1 368 ? -24.619 -9.691 17.898 1.00 94.38 368 LYS A O 1
ATOM 2935 N N . ILE A 1 369 ? -23.927 -7.562 17.892 1.00 92.81 369 ILE A N 1
ATOM 2936 C CA . ILE A 1 369 ? -23.773 -7.442 19.354 1.00 92.81 369 ILE A CA 1
ATOM 2937 C C . ILE A 1 369 ? -24.943 -6.711 20.030 1.00 92.81 369 ILE A C 1
ATOM 2939 O O . ILE A 1 369 ? -25.072 -6.732 21.256 1.00 92.81 369 ILE A O 1
ATOM 2943 N N . GLY A 1 370 ? -25.840 -6.127 19.236 1.00 92.69 370 GLY A N 1
ATOM 2944 C CA . GLY A 1 370 ? -27.067 -5.476 19.688 1.00 92.69 370 GLY A CA 1
ATOM 2945 C C . GLY A 1 370 ? -28.020 -5.185 18.529 1.00 92.69 370 GLY A C 1
ATOM 2946 O O . GLY A 1 370 ? -27.758 -5.557 17.380 1.00 92.69 370 GLY A O 1
ATOM 2947 N N . ASP A 1 371 ? -29.134 -4.508 18.814 1.00 93.19 371 ASP A N 1
ATOM 2948 C CA . ASP A 1 371 ? -30.044 -4.064 17.755 1.00 93.19 371 ASP A CA 1
ATOM 2949 C C . ASP A 1 371 ? -29.368 -3.000 16.880 1.00 93.19 371 ASP A C 1
ATOM 2951 O O . ASP A 1 371 ? -29.132 -1.876 17.325 1.00 93.19 371 ASP A O 1
ATOM 2955 N N . ARG A 1 372 ? -29.060 -3.359 15.628 1.00 95.00 372 ARG A N 1
ATOM 2956 C CA . ARG A 1 372 ? -28.303 -2.519 14.684 1.00 95.00 372 ARG A CA 1
ATOM 2957 C C . ARG A 1 372 ? -26.940 -2.065 15.237 1.00 95.00 372 ARG A C 1
ATOM 2959 O O . ARG A 1 372 ? -26.487 -0.958 14.949 1.00 95.00 372 ARG A O 1
ATOM 2966 N N . VAL A 1 373 ? -26.302 -2.924 16.036 1.00 96.94 373 VAL A N 1
ATOM 2967 C CA . VAL A 1 373 ? -24.943 -2.722 16.554 1.00 96.94 373 VAL A CA 1
ATOM 2968 C C . VAL A 1 373 ? -24.089 -3.932 16.210 1.00 96.94 373 VAL A C 1
ATOM 2970 O O . VAL A 1 373 ? -24.461 -5.068 16.526 1.00 96.94 373 VAL A O 1
ATOM 2973 N N . TYR A 1 374 ? -22.946 -3.686 15.578 1.00 96.19 374 TYR A N 1
ATOM 2974 C CA . TYR A 1 374 ? -22.107 -4.723 14.995 1.00 96.19 374 TYR A CA 1
ATOM 2975 C C . TYR A 1 374 ? -20.652 -4.566 15.429 1.00 96.19 374 TYR A C 1
ATOM 2977 O O . TYR A 1 374 ? -20.111 -3.464 15.397 1.00 96.19 374 TYR A O 1
ATOM 2985 N N . GLN A 1 375 ? -20.026 -5.679 15.799 1.00 92.75 375 GLN A N 1
ATOM 2986 C CA . GLN A 1 375 ? -18.577 -5.805 15.915 1.00 92.75 375 GLN A CA 1
ATOM 2987 C C . GLN A 1 375 ? -18.052 -6.330 14.580 1.00 92.75 375 GLN A C 1
ATOM 2989 O O . GLN A 1 375 ? -18.573 -7.310 14.043 1.00 92.75 375 GLN A O 1
ATOM 2994 N N . ILE A 1 376 ? -17.026 -5.683 14.051 1.00 92.38 376 ILE A N 1
ATOM 2995 C CA . ILE A 1 376 ? -16.316 -6.090 12.847 1.00 92.38 376 ILE A CA 1
ATOM 2996 C C . ILE A 1 376 ? -14.890 -6.366 13.298 1.00 92.38 376 ILE A C 1
ATOM 2998 O O . ILE A 1 376 ? -14.173 -5.455 13.691 1.00 92.38 376 ILE A O 1
ATOM 3002 N N . ASN A 1 377 ? -14.501 -7.632 13.293 1.00 85.88 377 ASN A N 1
ATOM 3003 C CA . ASN A 1 377 ? -13.181 -8.064 13.715 1.00 85.88 377 ASN A CA 1
ATOM 3004 C C . ASN A 1 377 ? -12.315 -8.363 12.490 1.00 85.88 377 ASN A C 1
ATOM 3006 O O . ASN A 1 377 ? -12.741 -9.068 11.566 1.00 85.88 377 ASN A O 1
ATOM 3010 N N . ASP A 1 378 ? -11.088 -7.854 12.510 1.00 78.31 378 ASP A N 1
ATOM 3011 C CA . ASP A 1 378 ? -10.016 -8.296 11.627 1.00 78.31 378 ASP A CA 1
ATOM 3012 C C . ASP A 1 378 ? -9.207 -9.411 12.329 1.00 78.31 378 ASP A C 1
ATOM 3014 O O . ASP A 1 378 ? -8.405 -9.111 13.204 1.00 78.31 378 ASP A O 1
ATOM 3018 N N . PRO A 1 379 ? -9.360 -10.698 11.971 1.00 64.25 379 PRO A N 1
ATOM 3019 C CA . PRO A 1 379 ? -8.829 -11.821 12.747 1.00 64.25 379 PRO A CA 1
ATOM 3020 C C . PRO A 1 379 ? -7.300 -12.035 12.677 1.00 64.25 379 PRO A C 1
ATOM 3022 O O . PRO A 1 379 ? -6.809 -12.951 13.340 1.00 64.25 379 PRO A O 1
ATOM 3025 N N . GLY A 1 380 ? -6.541 -11.240 11.909 1.00 62.06 380 GLY A N 1
ATOM 3026 C CA . GLY A 1 380 ? -5.076 -11.382 11.774 1.00 62.06 380 GLY A CA 1
ATOM 3027 C C . GLY A 1 380 ? -4.602 -12.724 11.178 1.00 62.06 380 GLY A C 1
ATOM 3028 O O . GLY A 1 380 ? -5.392 -13.472 10.599 1.00 62.06 380 GLY A O 1
ATOM 3029 N N . ASP A 1 381 ? -3.301 -13.038 11.304 1.00 53.72 381 ASP A N 1
ATOM 3030 C CA . ASP A 1 381 ? -2.697 -14.341 10.947 1.00 53.72 381 ASP A CA 1
ATOM 3031 C C 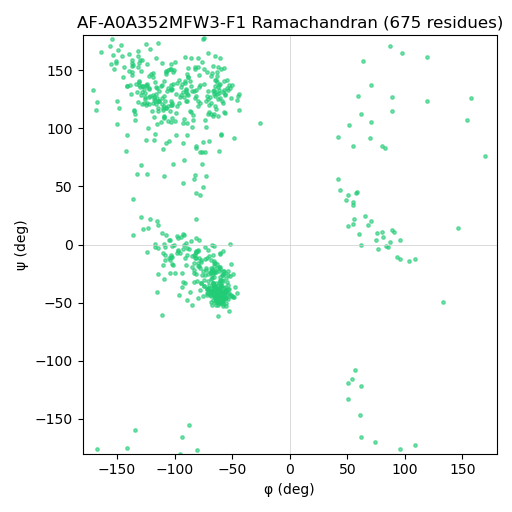. ASP A 1 381 ? -2.081 -15.003 12.193 1.00 53.72 381 ASP A C 1
ATOM 3033 O O . ASP A 1 381 ? -1.270 -14.402 12.898 1.00 53.72 381 ASP A O 1
ATOM 3037 N N . LYS A 1 382 ? -2.462 -16.258 12.460 1.00 47.56 382 LYS A N 1
ATOM 3038 C CA . LYS A 1 382 ? -2.000 -17.047 13.615 1.00 47.56 382 LYS A CA 1
ATOM 3039 C C . LYS A 1 382 ? -0.609 -17.672 13.421 1.00 47.56 382 LYS A C 1
ATOM 3041 O O . LYS A 1 382 ? -0.121 -18.331 14.334 1.00 47.56 382 LYS A O 1
ATOM 3046 N N . THR A 1 383 ? -0.001 -17.547 12.239 1.00 41.84 383 THR A N 1
ATOM 3047 C CA . THR A 1 383 ? 1.230 -18.272 11.864 1.00 41.84 383 THR A CA 1
ATOM 3048 C C . THR A 1 383 ? 2.528 -17.470 12.020 1.00 41.84 383 THR A C 1
ATOM 3050 O O . THR A 1 383 ? 3.615 -18.040 11.907 1.00 41.84 383 THR A O 1
ATOM 3053 N N . THR A 1 384 ? 2.463 -16.171 12.323 1.00 42.94 384 THR A N 1
ATOM 3054 C CA . THR A 1 384 ? 3.645 -15.314 12.514 1.00 42.94 384 THR A CA 1
ATOM 3055 C C . THR A 1 384 ? 4.131 -15.331 13.974 1.00 42.94 384 THR A C 1
ATOM 3057 O O . THR A 1 384 ? 3.337 -15.419 14.910 1.00 42.94 384 THR A O 1
ATOM 3060 N N . LYS A 1 385 ? 5.455 -15.265 14.215 1.00 34.53 385 LYS A N 1
ATOM 3061 C CA . LYS A 1 385 ? 6.012 -15.064 15.572 1.00 34.53 385 LYS A CA 1
ATOM 3062 C C . LYS A 1 385 ? 5.663 -13.644 16.031 1.00 34.53 385 LYS A C 1
ATOM 3064 O O . LYS A 1 385 ? 6.166 -12.692 15.449 1.00 34.53 385 LYS A O 1
ATOM 3069 N N . GLY A 1 386 ? 4.803 -13.526 17.043 1.00 40.16 386 GLY A N 1
ATOM 3070 C CA . GLY A 1 386 ? 4.132 -12.273 17.422 1.00 40.16 386 GLY A CA 1
ATOM 3071 C C . GLY A 1 386 ? 2.724 -12.122 16.829 1.00 40.16 386 GLY A C 1
ATOM 3072 O O . GLY A 1 386 ? 2.102 -11.082 17.012 1.00 40.16 386 GLY A O 1
ATOM 3073 N N . GLY A 1 387 ? 2.224 -13.141 16.121 1.00 35.69 387 GLY A N 1
ATOM 3074 C CA . GLY A 1 387 ? 0.920 -13.139 15.472 1.00 35.69 387 GLY A CA 1
ATOM 3075 C C . GLY A 1 387 ? -0.234 -13.009 16.461 1.00 35.69 387 GLY A C 1
ATOM 3076 O O . GLY A 1 387 ? -0.322 -13.779 17.417 1.00 35.69 387 GLY A O 1
ATOM 3077 N N . GLY A 1 388 ? -1.143 -12.063 16.199 1.00 45.25 388 GLY A N 1
ATOM 3078 C CA . GLY A 1 388 ? -2.484 -12.113 16.783 1.00 45.25 388 GLY A CA 1
ATOM 3079 C C . GLY A 1 388 ? -3.200 -10.812 17.141 1.00 45.25 388 GLY A C 1
ATOM 3080 O O . GLY A 1 388 ? -4.200 -10.908 17.842 1.00 45.25 388 GLY A O 1
ATOM 3081 N N . TRP A 1 389 ? -2.794 -9.618 16.711 1.00 57.25 389 TRP A N 1
ATOM 3082 C CA . TRP A 1 389 ? -3.425 -8.386 17.226 1.00 57.25 389 TRP A CA 1
ATOM 3083 C C . TRP A 1 389 ? -4.585 -7.903 16.353 1.00 57.25 389 TRP A C 1
ATOM 3085 O O . TRP A 1 389 ? -4.636 -6.761 15.929 1.00 57.25 389 TRP A O 1
ATOM 3095 N N . GLY A 1 390 ? -5.540 -8.794 16.081 1.00 63.03 390 GLY A N 1
ATOM 3096 C CA . GLY A 1 390 ? -6.770 -8.409 15.402 1.00 63.03 390 GLY A CA 1
ATOM 3097 C C . GLY A 1 390 ? -7.502 -7.285 16.132 1.00 63.03 390 GLY A C 1
ATOM 3098 O O . GLY A 1 390 ? -7.709 -7.394 17.343 1.00 63.03 390 GLY A O 1
ATOM 3099 N N . VAL A 1 391 ? -7.868 -6.221 15.415 1.00 78.56 391 VAL A N 1
ATOM 3100 C CA . VAL A 1 391 ? -8.574 -5.056 15.973 1.00 78.56 391 VAL A CA 1
ATOM 3101 C C . VAL A 1 391 ? -10.070 -5.199 15.739 1.00 78.56 391 VAL A C 1
ATOM 3103 O O . VAL A 1 391 ? -10.519 -5.681 14.692 1.00 78.56 391 VAL A O 1
ATOM 3106 N N . ASP A 1 392 ? -10.841 -4.787 16.735 1.00 86.25 392 ASP A N 1
ATOM 3107 C CA . ASP A 1 392 ? -12.281 -4.659 16.648 1.00 86.25 392 ASP A CA 1
ATOM 3108 C C . ASP A 1 392 ? -12.674 -3.240 16.274 1.00 86.25 392 ASP A C 1
ATOM 3110 O O . ASP A 1 392 ? -12.308 -2.267 16.927 1.00 86.25 392 ASP A O 1
ATOM 3114 N N . MET A 1 393 ? -13.502 -3.151 15.245 1.00 92.62 393 MET A N 1
ATOM 3115 C CA . MET A 1 393 ? -14.221 -1.942 14.880 1.00 92.62 393 MET A CA 1
ATOM 3116 C C . MET A 1 393 ? -15.688 -2.137 15.231 1.00 92.62 393 MET A C 1
ATOM 3118 O O . MET A 1 393 ? -16.217 -3.253 15.164 1.00 92.62 393 MET A O 1
ATOM 3122 N N . TYR A 1 394 ? -16.373 -1.054 15.572 1.00 95.38 394 TYR A N 1
ATOM 3123 C CA . TYR A 1 394 ? -17.767 -1.125 15.994 1.00 95.38 394 TYR A CA 1
ATOM 3124 C C . TYR A 1 394 ? -18.629 -0.208 15.145 1.00 95.38 394 TYR A C 1
ATOM 3126 O O . TYR A 1 394 ? -18.438 1.003 15.124 1.00 95.38 394 TYR A O 1
ATOM 3134 N N . LEU A 1 395 ? -19.610 -0.783 14.455 1.00 97.81 395 LEU A N 1
ATOM 3135 C CA . LEU A 1 395 ? -20.578 -0.029 13.671 1.00 97.81 395 LEU A CA 1
ATOM 3136 C C . LEU A 1 395 ? -21.906 0.039 14.421 1.00 97.81 395 LEU A C 1
ATOM 3138 O O . LEU A 1 395 ? -22.548 -0.980 14.688 1.00 97.81 395 LEU A O 1
ATOM 3142 N N . VAL A 1 396 ? -22.335 1.259 14.722 1.00 98.12 396 VAL A N 1
ATOM 3143 C CA . VAL A 1 396 ? -23.588 1.555 15.410 1.00 98.12 396 VAL A CA 1
ATOM 3144 C C . VAL A 1 396 ? -24.507 2.297 14.446 1.00 98.12 396 VAL A C 1
ATOM 3146 O O . VAL A 1 396 ? -24.209 3.420 14.048 1.00 98.12 396 VAL A O 1
ATOM 3149 N N . CYS A 1 397 ? -25.639 1.705 14.070 1.00 97.69 397 CYS A N 1
ATOM 3150 C CA . CYS A 1 397 ? -26.572 2.320 13.122 1.00 97.69 397 CYS A CA 1
ATOM 3151 C C . CYS A 1 397 ? -27.836 2.798 13.840 1.00 97.69 397 CYS A C 1
ATOM 3153 O O . CYS A 1 397 ? -28.574 1.988 14.396 1.00 97.69 397 CYS A O 1
ATOM 3155 N N . GLY A 1 398 ? -28.112 4.100 13.833 1.00 96.62 398 GLY A N 1
ATOM 3156 C CA . GLY A 1 398 ? -29.390 4.646 14.289 1.00 96.62 398 GLY A CA 1
ATOM 3157 C C . GLY A 1 398 ? -30.434 4.691 13.171 1.00 96.62 398 GLY A C 1
ATOM 3158 O O . GLY A 1 398 ? -30.402 3.883 12.240 1.00 96.62 398 GLY A O 1
ATOM 3159 N N . THR A 1 399 ? -31.406 5.592 13.291 1.00 96.81 399 THR A N 1
ATOM 3160 C CA . THR A 1 399 ? -32.430 5.835 12.253 1.00 96.81 399 THR A CA 1
ATOM 3161 C C . THR A 1 399 ? -32.043 6.957 11.296 1.00 96.81 399 THR A C 1
ATOM 3163 O O . THR A 1 399 ? -32.503 6.956 10.157 1.00 96.81 399 THR A O 1
ATOM 3166 N N . GLU A 1 400 ? -31.184 7.880 11.730 1.00 97.38 400 GLU A N 1
ATOM 3167 C CA . GLU A 1 400 ? -30.800 9.062 10.952 1.00 97.38 400 GLU A CA 1
ATOM 3168 C C . GLU A 1 400 ? -29.360 9.005 10.449 1.00 97.38 400 GLU A C 1
ATOM 3170 O O . GLU A 1 400 ? -29.064 9.561 9.394 1.00 97.38 400 GLU A O 1
ATOM 3175 N N . LYS A 1 401 ? -28.462 8.330 11.178 1.00 97.25 401 LYS A N 1
ATOM 3176 C CA . LYS A 1 401 ? -27.054 8.145 10.798 1.00 97.25 401 LYS A CA 1
ATOM 3177 C C . LYS A 1 401 ? -26.430 6.917 11.458 1.00 97.25 401 LYS A C 1
ATOM 3179 O O . LYS A 1 401 ? -27.024 6.294 12.339 1.00 97.25 401 LYS A O 1
ATOM 3184 N N . ALA A 1 402 ? -25.226 6.571 11.025 1.00 98.19 402 ALA A N 1
ATOM 3185 C CA . ALA A 1 402 ? -24.390 5.544 11.626 1.00 98.19 402 ALA A CA 1
ATOM 3186 C C . ALA A 1 402 ? -23.073 6.142 12.139 1.00 98.19 402 ALA A C 1
ATOM 3188 O O . ALA A 1 402 ? -22.545 7.089 11.553 1.00 98.19 402 ALA A O 1
ATOM 3189 N N . LEU A 1 403 ? -22.548 5.572 13.223 1.00 98.44 403 LEU A N 1
ATOM 3190 C CA . LEU A 1 403 ? -21.207 5.841 13.732 1.00 98.44 403 LEU A CA 1
ATOM 3191 C C . LEU A 1 403 ? -20.361 4.580 13.589 1.00 98.44 403 LEU A C 1
ATOM 3193 O O . LEU A 1 403 ? -20.724 3.529 14.118 1.00 98.44 403 LEU A O 1
ATOM 3197 N N . LEU A 1 404 ? -19.236 4.704 12.897 1.00 98.12 404 LEU A N 1
ATOM 3198 C CA . LEU A 1 404 ? -18.173 3.712 12.898 1.00 98.12 404 LEU A CA 1
ATOM 3199 C C . LEU A 1 404 ? -17.108 4.130 13.914 1.00 98.12 404 LEU A C 1
ATOM 3201 O O . LEU A 1 404 ? -16.571 5.233 13.831 1.00 98.12 404 LEU A O 1
ATOM 3205 N N . ILE A 1 405 ? -16.845 3.260 14.879 1.00 96.62 405 ILE A N 1
ATOM 3206 C CA . ILE A 1 405 ? -15.851 3.447 15.928 1.00 96.62 405 ILE A CA 1
ATOM 3207 C C . ILE A 1 405 ? -14.636 2.593 15.575 1.00 96.62 405 ILE A C 1
ATOM 3209 O O . ILE A 1 405 ? -14.767 1.377 15.420 1.00 96.62 405 ILE A O 1
ATOM 3213 N N . ASP A 1 406 ? -13.488 3.258 15.479 1.00 93.75 406 ASP A N 1
ATOM 3214 C CA . ASP A 1 406 ? -12.204 2.750 14.996 1.00 93.75 406 ASP A CA 1
ATOM 3215 C C . ASP A 1 406 ? -12.180 2.316 13.521 1.00 93.75 406 ASP A C 1
ATOM 3217 O O . ASP A 1 406 ? -13.189 2.044 12.866 1.00 93.75 406 ASP A O 1
ATOM 3221 N N . LEU A 1 407 ? -10.971 2.300 12.970 1.00 89.38 407 LEU A N 1
ATOM 3222 C CA . LEU A 1 407 ? -10.639 2.001 11.581 1.00 89.38 407 LEU A CA 1
ATOM 3223 C C . LEU A 1 407 ? -9.486 1.009 11.537 1.00 89.38 407 LEU A C 1
ATOM 3225 O O . LEU A 1 407 ? -8.413 1.283 10.997 1.00 89.38 407 LEU A O 1
ATOM 3229 N N . GLY A 1 408 ? -9.741 -0.153 12.122 1.00 78.50 408 GLY A N 1
ATOM 3230 C CA . GLY A 1 408 ? -8.734 -1.168 12.300 1.00 78.50 408 GLY A CA 1
ATOM 3231 C C . GLY A 1 408 ? -8.156 -1.699 10.997 1.00 78.50 408 GLY A C 1
ATOM 3232 O O . GLY A 1 408 ? -8.873 -1.966 10.028 1.00 78.50 408 GLY A O 1
ATOM 3233 N N . ASN A 1 409 ? -6.836 -1.864 10.981 1.00 67.06 409 ASN A N 1
ATOM 3234 C CA . ASN A 1 409 ? -6.142 -2.582 9.927 1.00 67.06 409 ASN A CA 1
ATOM 3235 C C . ASN A 1 409 ? -4.883 -3.239 10.478 1.00 67.06 409 ASN A C 1
ATOM 3237 O O . ASN A 1 409 ? -3.975 -2.561 10.944 1.00 67.06 409 ASN A O 1
ATOM 3241 N N . ASN A 1 410 ? -4.771 -4.549 10.306 1.00 56.12 410 ASN A N 1
ATOM 3242 C CA . ASN A 1 410 ? -3.541 -5.280 10.596 1.00 56.12 410 ASN A CA 1
ATOM 3243 C C . ASN A 1 410 ? -2.367 -4.941 9.638 1.00 56.12 410 ASN A C 1
ATOM 3245 O O . ASN A 1 410 ? -1.282 -5.508 9.765 1.00 56.12 410 ASN A O 1
ATOM 3249 N N . TYR A 1 411 ? -2.573 -4.050 8.657 1.00 55.72 411 TYR A N 1
ATOM 3250 C CA . TYR A 1 411 ? -1.559 -3.582 7.706 1.00 55.72 411 TYR A CA 1
ATOM 3251 C C . TYR A 1 411 ? -1.092 -2.177 8.039 1.00 55.72 411 TYR A C 1
ATOM 3253 O O . TYR A 1 411 ? -1.602 -1.189 7.510 1.00 55.72 411 TYR A O 1
ATOM 3261 N N . ILE A 1 412 ? -0.073 -2.094 8.881 1.00 45.25 412 ILE A N 1
ATOM 3262 C CA . ILE A 1 412 ? 0.568 -0.823 9.176 1.00 45.25 412 ILE A CA 1
ATOM 3263 C C . ILE A 1 412 ? 1.731 -0.639 8.207 1.00 45.25 412 ILE A C 1
ATOM 3265 O O . ILE A 1 412 ? 2.772 -1.293 8.301 1.00 45.25 412 ILE A O 1
ATOM 3269 N N . THR A 1 413 ? 1.567 0.274 7.254 1.00 37.19 413 THR A N 1
ATOM 3270 C CA . THR A 1 413 ? 2.662 0.651 6.355 1.00 37.19 413 THR A CA 1
ATOM 3271 C C . THR A 1 413 ? 3.766 1.328 7.176 1.00 37.19 413 THR A C 1
ATOM 3273 O O . THR A 1 413 ? 3.541 2.363 7.793 1.00 37.19 413 THR A O 1
ATOM 3276 N N . GLY A 1 414 ? 4.977 0.761 7.185 1.00 35.88 414 GLY A N 1
ATOM 3277 C CA . GLY A 1 414 ? 6.152 1.402 7.793 1.00 35.88 414 GLY A CA 1
ATOM 3278 C C . GLY A 1 414 ? 6.420 1.090 9.269 1.00 35.88 414 GLY A C 1
ATOM 3279 O O . GLY A 1 414 ? 7.307 1.720 9.847 1.00 35.88 414 GLY A O 1
ATOM 3280 N N . TYR A 1 415 ? 5.735 0.113 9.870 1.00 36.50 415 TYR A N 1
ATOM 3281 C CA . TYR A 1 415 ? 6.113 -0.423 11.181 1.00 36.50 415 TYR A CA 1
ATOM 3282 C C . TYR A 1 415 ? 6.808 -1.779 11.005 1.00 36.50 415 TYR A C 1
ATOM 3284 O O . TYR A 1 415 ? 6.179 -2.785 10.702 1.00 36.50 415 TYR A O 1
ATOM 3292 N N . GLU A 1 416 ? 8.136 -1.813 11.165 1.00 37.44 416 GLU A N 1
ATOM 3293 C CA . GLU A 1 416 ? 8.997 -2.981 10.875 1.00 37.44 416 GLU A CA 1
ATOM 3294 C C . GLU A 1 416 ? 8.674 -4.251 11.694 1.00 37.44 416 GLU A C 1
ATOM 3296 O O . GLU A 1 416 ? 9.267 -5.301 11.449 1.00 37.44 416 GLU A O 1
ATOM 3301 N N . LYS A 1 417 ? 7.770 -4.171 12.679 1.00 44.34 417 LYS A N 1
ATOM 3302 C CA . LYS A 1 417 ? 7.455 -5.266 13.608 1.00 44.34 417 LYS A CA 1
ATOM 3303 C C . LYS A 1 417 ? 6.158 -6.022 13.305 1.00 44.34 417 LYS A C 1
ATOM 3305 O O . LYS A 1 417 ? 5.996 -7.107 13.858 1.00 44.34 417 LYS A O 1
ATOM 3310 N N . ASP A 1 418 ? 5.304 -5.532 12.404 1.00 47.62 418 ASP A N 1
ATOM 3311 C CA . ASP A 1 418 ? 4.039 -6.199 12.077 1.00 47.62 418 ASP A CA 1
ATOM 3312 C C . ASP A 1 418 ? 4.166 -7.017 10.785 1.00 47.62 418 ASP A C 1
ATOM 3314 O O . ASP A 1 418 ? 4.277 -6.509 9.672 1.00 47.62 418 ASP A O 1
ATOM 3318 N N . LEU A 1 419 ? 4.210 -8.338 10.965 1.00 46.91 419 LEU A N 1
ATOM 3319 C CA . LEU A 1 419 ? 4.576 -9.356 9.972 1.00 46.91 419 LEU A CA 1
ATOM 3320 C C . LEU A 1 419 ? 3.437 -9.756 9.010 1.00 46.91 419 LEU A C 1
ATOM 3322 O O . LEU A 1 419 ? 3.469 -10.857 8.457 1.00 46.91 419 LEU A O 1
ATOM 3326 N N . LEU A 1 420 ? 2.406 -8.929 8.818 1.00 48.19 420 LEU A N 1
ATOM 3327 C CA . LEU A 1 420 ? 1.243 -9.308 8.007 1.00 48.19 420 LEU A CA 1
ATOM 3328 C C . LEU A 1 420 ? 1.341 -8.748 6.583 1.00 48.19 420 LEU A C 1
ATOM 3330 O O . LEU A 1 420 ? 1.367 -7.542 6.362 1.00 48.19 420 LEU A O 1
ATOM 3334 N N . ASN A 1 421 ? 1.356 -9.643 5.590 1.00 49.25 421 ASN A N 1
ATOM 3335 C CA . ASN A 1 421 ? 1.294 -9.264 4.176 1.00 49.25 421 ASN A CA 1
ATOM 3336 C C . ASN A 1 421 ? -0.080 -8.648 3.847 1.00 49.25 421 ASN A C 1
ATOM 3338 O O . ASN A 1 421 ? -1.087 -9.291 4.165 1.00 49.25 421 ASN A O 1
ATOM 3342 N N . PRO A 1 422 ? -0.150 -7.487 3.161 1.00 53.06 422 PRO A N 1
ATOM 3343 C CA . PRO A 1 422 ? -1.406 -6.862 2.740 1.00 53.06 422 PRO A CA 1
ATOM 3344 C C . PRO A 1 422 ? -2.386 -7.855 2.098 1.00 53.06 422 PRO A C 1
ATOM 3346 O O . PRO A 1 422 ? -2.053 -8.533 1.122 1.00 53.06 422 PRO A O 1
ATOM 3349 N N . ARG A 1 423 ? -3.617 -7.947 2.624 1.00 62.19 423 ARG A N 1
ATOM 3350 C CA . ARG A 1 423 ? -4.698 -8.734 2.007 1.00 62.19 423 ARG A CA 1
ATOM 3351 C C . ARG A 1 423 ? -5.301 -7.931 0.865 1.00 62.19 423 ARG A C 1
ATOM 3353 O O . ARG A 1 423 ? -5.876 -6.866 1.055 1.00 62.19 423 ARG A O 1
ATOM 3360 N N . ARG A 1 424 ? -5.208 -8.515 -0.324 1.00 55.41 424 ARG A N 1
ATOM 3361 C CA . ARG A 1 424 ? -5.520 -7.935 -1.636 1.00 55.41 424 ARG A CA 1
ATOM 3362 C C . ARG A 1 424 ? -6.882 -7.224 -1.790 1.00 55.41 424 ARG A C 1
ATOM 3364 O O . ARG A 1 424 ? -6.967 -6.371 -2.664 1.00 55.41 424 ARG A O 1
ATOM 3371 N N . ASN A 1 425 ? -7.906 -7.563 -0.997 1.00 70.12 425 ASN A N 1
ATOM 3372 C CA . ASN A 1 425 ? -9.265 -6.991 -1.088 1.00 70.12 425 ASN A CA 1
ATOM 3373 C C . ASN A 1 425 ? -9.792 -6.441 0.255 1.00 70.12 425 ASN A C 1
ATOM 3375 O O . ASN A 1 425 ? -10.994 -6.225 0.393 1.00 70.12 425 ASN A O 1
ATOM 3379 N N . ALA A 1 426 ? -8.937 -6.270 1.271 1.00 76.19 426 ALA A N 1
ATOM 3380 C CA . ALA A 1 426 ? -9.397 -5.926 2.621 1.00 76.19 426 ALA A CA 1
ATOM 3381 C C . ALA A 1 426 ? -10.196 -4.609 2.644 1.00 76.19 426 ALA A C 1
ATOM 3383 O O . ALA A 1 426 ? -11.250 -4.532 3.265 1.00 76.19 426 ALA A O 1
ATOM 3384 N N . THR A 1 427 ? -9.754 -3.596 1.895 1.00 78.75 427 THR A N 1
ATOM 3385 C CA . THR A 1 427 ? -10.472 -2.323 1.778 1.00 78.75 427 THR A CA 1
ATOM 3386 C C . THR A 1 427 ? -11.858 -2.494 1.154 1.00 78.75 427 THR A C 1
ATOM 3388 O O . THR A 1 427 ? -12.840 -2.005 1.708 1.00 78.75 427 THR A O 1
ATOM 3391 N N . GLU A 1 428 ? -11.973 -3.198 0.026 1.00 78.88 428 GLU A N 1
ATOM 3392 C CA . GLU A 1 428 ? -13.255 -3.422 -0.649 1.00 78.88 428 GLU A CA 1
ATOM 3393 C C . GLU A 1 428 ? -14.213 -4.274 0.190 1.00 78.88 428 GLU A C 1
ATOM 3395 O O . GLU A 1 428 ? -15.406 -3.979 0.263 1.00 78.88 428 GLU A O 1
ATOM 3400 N N . GLU A 1 429 ? -13.700 -5.313 0.848 1.00 85.81 429 GLU A N 1
ATOM 3401 C CA . GLU A 1 429 ? -14.476 -6.162 1.750 1.00 85.81 429 GLU A CA 1
ATOM 3402 C C . GLU A 1 429 ? -14.994 -5.358 2.943 1.00 85.81 429 GLU A C 1
ATOM 3404 O O . GLU A 1 429 ? -16.176 -5.456 3.274 1.00 85.81 429 GLU A O 1
ATOM 3409 N N . TYR A 1 430 ? -14.148 -4.512 3.538 1.00 89.19 430 TYR A N 1
ATOM 3410 C CA . TYR A 1 430 ? -14.538 -3.676 4.666 1.00 89.19 430 TYR A CA 1
ATOM 3411 C C . TYR A 1 430 ? -15.606 -2.658 4.275 1.00 89.19 430 TYR A C 1
ATOM 3413 O O . TYR A 1 430 ? -16.655 -2.586 4.912 1.00 89.19 430 TYR A O 1
ATOM 3421 N N . LEU A 1 431 ? -15.391 -1.926 3.178 1.00 90.19 431 LEU A N 1
ATOM 3422 C CA . LEU A 1 431 ? -16.380 -0.983 2.654 1.00 90.19 431 LEU A CA 1
ATOM 3423 C C . LEU A 1 431 ? -17.702 -1.686 2.331 1.00 90.19 431 LEU A C 1
ATOM 3425 O O . LEU A 1 431 ? -18.763 -1.158 2.655 1.00 90.19 431 LEU A O 1
ATOM 3429 N N . SER A 1 432 ? -17.648 -2.898 1.773 1.00 91.38 432 SER A N 1
ATOM 3430 C CA . SER A 1 432 ? -18.843 -3.689 1.496 1.00 91.38 432 SER A CA 1
ATOM 3431 C C . SER A 1 432 ? -19.589 -4.092 2.771 1.00 91.38 432 SER A C 1
ATOM 3433 O O . SER A 1 432 ? -20.816 -4.023 2.774 1.00 91.38 432 SER A O 1
ATOM 3435 N N . VAL A 1 433 ? -18.885 -4.466 3.846 1.00 93.94 433 VAL A N 1
ATOM 3436 C CA . VAL A 1 433 ? -19.494 -4.740 5.159 1.00 93.94 433 VAL A CA 1
ATOM 3437 C C . VAL A 1 433 ? -20.188 -3.494 5.701 1.00 93.94 433 VAL A C 1
ATOM 3439 O O . VAL A 1 433 ? -21.355 -3.569 6.083 1.00 93.94 433 VAL A O 1
ATOM 3442 N N . ILE A 1 434 ? -19.509 -2.343 5.692 1.00 95.88 434 ILE A N 1
ATOM 3443 C CA . ILE A 1 434 ? -20.087 -1.082 6.174 1.00 95.88 434 ILE A CA 1
ATOM 3444 C C . ILE A 1 434 ? -21.326 -0.702 5.360 1.00 95.88 434 ILE A C 1
ATOM 3446 O O . ILE A 1 434 ? -22.360 -0.389 5.945 1.00 95.88 434 ILE A O 1
ATOM 3450 N N . ASP A 1 435 ? -21.267 -0.797 4.033 1.00 93.88 435 ASP A N 1
ATOM 3451 C CA . ASP A 1 435 ? -22.394 -0.464 3.157 1.00 93.88 435 ASP A CA 1
ATOM 3452 C C . ASP A 1 435 ? -23.566 -1.441 3.329 1.00 93.88 435 ASP A C 1
ATOM 3454 O O . ASP A 1 435 ? -24.723 -1.023 3.364 1.00 93.88 435 ASP A O 1
ATOM 3458 N N . GLY A 1 436 ? -23.285 -2.738 3.485 1.00 94.62 436 GLY A N 1
ATOM 3459 C CA . GLY A 1 436 ? -24.311 -3.758 3.704 1.00 94.62 436 GLY A CA 1
ATOM 3460 C C . GLY A 1 436 ? -25.010 -3.641 5.063 1.00 94.62 436 GLY A C 1
ATOM 3461 O O . GLY A 1 436 ? -26.185 -3.985 5.175 1.00 94.62 436 GLY A O 1
ATOM 3462 N N . LEU A 1 437 ? -24.312 -3.136 6.087 1.00 96.62 437 LEU A N 1
ATOM 3463 C CA . LEU A 1 437 ? -24.851 -2.953 7.438 1.00 96.62 437 LEU A CA 1
ATOM 3464 C C . LEU A 1 437 ? -25.527 -1.588 7.640 1.00 96.62 437 LEU A C 1
ATOM 3466 O O . LEU A 1 437 ? -26.634 -1.529 8.173 1.00 96.62 437 LEU A O 1
ATOM 3470 N N . ALA A 1 438 ? -24.875 -0.493 7.234 1.00 95.69 438 ALA A N 1
ATOM 3471 C CA . ALA A 1 438 ? -25.384 0.871 7.405 1.00 95.69 438 ALA A CA 1
ATOM 3472 C C . ALA A 1 438 ? -26.366 1.288 6.299 1.00 95.69 438 ALA A C 1
ATOM 3474 O O . ALA A 1 438 ? -27.167 2.210 6.483 1.00 95.69 438 ALA A O 1
ATOM 3475 N N . GLY A 1 439 ? -26.322 0.631 5.138 1.00 92.00 439 GLY A N 1
ATOM 3476 C CA . GLY A 1 439 ? -27.155 0.965 3.992 1.00 92.00 439 GLY A CA 1
ATOM 3477 C C . GLY A 1 439 ? -26.884 2.382 3.485 1.00 92.00 439 GLY A C 1
ATOM 3478 O O . GLY A 1 439 ? -25.773 2.724 3.094 1.00 92.00 439 GLY A O 1
ATOM 3479 N N . LYS A 1 440 ? -27.929 3.218 3.463 1.00 92.38 440 LYS A N 1
ATOM 3480 C CA . LYS A 1 440 ? -27.864 4.609 2.972 1.00 92.38 440 LYS A CA 1
ATOM 3481 C C . LYS A 1 440 ? -27.687 5.648 4.081 1.00 92.38 440 LYS A C 1
ATOM 3483 O O . LYS A 1 440 ? -27.777 6.843 3.797 1.00 92.38 440 LYS A O 1
ATOM 3488 N N . LEU A 1 441 ? -27.499 5.219 5.328 1.00 95.31 441 LEU A N 1
ATOM 3489 C CA . LEU A 1 441 ? -27.337 6.145 6.441 1.00 95.31 441 LEU A CA 1
ATOM 3490 C C . LEU A 1 441 ? -26.075 7.005 6.237 1.00 95.31 441 LEU A C 1
ATOM 3492 O O . LEU A 1 441 ? -25.025 6.467 5.879 1.00 95.31 441 LEU A O 1
ATOM 3496 N N . PRO A 1 442 ? -26.145 8.326 6.478 1.00 97.38 442 PRO A N 1
ATOM 3497 C CA . PRO A 1 442 ? -24.960 9.153 6.660 1.00 97.38 442 PRO A CA 1
ATOM 3498 C C . PRO A 1 442 ? -24.012 8.518 7.681 1.00 97.38 442 PRO A C 1
ATOM 3500 O O . PRO A 1 442 ? -24.461 8.033 8.719 1.00 97.38 442 PRO A O 1
ATOM 3503 N N . LEU A 1 443 ? -22.713 8.532 7.388 1.00 97.56 443 LEU A N 1
ATOM 3504 C CA . LEU A 1 443 ? -21.698 7.876 8.208 1.00 97.56 443 LEU A CA 1
ATOM 3505 C C . LEU A 1 443 ? -20.774 8.916 8.854 1.00 97.56 443 LEU A C 1
ATOM 3507 O O . LEU A 1 443 ? -20.139 9.715 8.163 1.00 97.56 443 LEU A O 1
ATOM 3511 N N . GLU A 1 444 ? -20.686 8.879 10.181 1.00 97.94 444 GLU A N 1
ATOM 3512 C CA . GLU A 1 444 ? -19.605 9.503 10.948 1.00 97.94 444 GLU A CA 1
ATOM 3513 C C . GLU A 1 444 ? -18.608 8.417 11.374 1.00 97.94 444 GLU A C 1
ATOM 3515 O O . GLU A 1 444 ? -18.983 7.262 11.584 1.00 97.94 444 GLU A O 1
ATOM 3520 N N . ILE A 1 445 ? -17.336 8.786 11.486 1.00 97.81 445 ILE A N 1
ATOM 3521 C CA . ILE A 1 445 ? -16.250 7.900 11.899 1.00 97.81 445 ILE A CA 1
ATOM 3522 C C . ILE A 1 445 ? -15.531 8.555 13.074 1.00 97.81 445 ILE A C 1
ATOM 3524 O O . ILE A 1 445 ? -15.184 9.734 13.001 1.00 97.81 445 ILE A O 1
ATOM 3528 N N . ALA A 1 446 ? -15.307 7.815 14.152 1.00 96.62 446 ALA A N 1
ATOM 3529 C CA . ALA A 1 446 ? -14.565 8.295 15.309 1.00 96.62 446 ALA A CA 1
ATOM 3530 C C . ALA A 1 446 ? -13.547 7.249 15.759 1.00 96.62 446 ALA A C 1
ATOM 3532 O O . ALA A 1 446 ? -13.863 6.065 15.792 1.00 96.62 446 ALA A O 1
ATOM 3533 N N . VAL A 1 447 ? -12.342 7.682 16.115 1.00 93.81 447 VAL A N 1
ATOM 3534 C CA . VAL A 1 447 ? -11.309 6.786 16.652 1.00 93.81 447 VAL A CA 1
ATOM 3535 C C . VAL A 1 447 ? -11.229 6.912 18.171 1.00 93.81 447 VAL A C 1
ATOM 3537 O O . VAL A 1 447 ? -11.295 8.013 18.728 1.00 93.81 447 VAL A O 1
ATOM 3540 N N . THR A 1 448 ? -11.084 5.777 18.846 1.00 92.88 448 THR A N 1
ATOM 3541 C CA . THR A 1 448 ? -10.846 5.689 20.291 1.00 92.88 448 THR A CA 1
ATOM 3542 C C . THR A 1 448 ? -9.487 6.270 20.649 1.00 92.88 448 THR A C 1
ATOM 3544 O O . THR A 1 448 ? -9.356 6.904 21.691 1.00 92.88 448 THR A O 1
ATOM 3547 N N . HIS A 1 449 ? -8.490 6.097 19.781 1.00 90.62 449 HIS A N 1
ATOM 3548 C CA . HIS A 1 449 ? -7.179 6.726 19.877 1.00 90.62 449 HIS A CA 1
ATOM 3549 C C . HIS A 1 449 ? -6.420 6.643 18.546 1.00 90.62 449 HIS A C 1
ATOM 3551 O O . HIS A 1 449 ? -6.782 5.868 17.662 1.00 90.62 449 HIS A O 1
ATOM 3557 N N . MET A 1 450 ? -5.352 7.432 18.409 1.00 85.75 450 MET A N 1
ATOM 3558 C CA . MET A 1 450 ? -4.476 7.393 17.235 1.00 85.75 450 MET A CA 1
ATOM 3559 C C . MET A 1 450 ? -3.355 6.377 17.435 1.00 85.75 450 MET A C 1
ATOM 3561 O O . MET A 1 450 ? -2.300 6.680 17.998 1.00 85.75 450 MET A O 1
ATOM 3565 N N . HIS A 1 451 ? -3.585 5.165 16.951 1.00 81.56 451 HIS A N 1
ATOM 3566 C CA . HIS A 1 451 ? -2.552 4.156 16.781 1.00 81.56 451 HIS A CA 1
ATOM 3567 C C . HIS A 1 451 ? -2.759 3.470 15.425 1.00 81.56 451 HIS A C 1
ATOM 3569 O O . HIS A 1 451 ? -3.912 3.342 15.003 1.00 81.56 451 HIS A O 1
ATOM 3575 N N . PRO A 1 452 ? -1.685 3.052 14.727 1.00 75.06 452 PRO A N 1
ATOM 3576 C CA . PRO A 1 452 ? -1.789 2.578 13.349 1.00 75.06 452 PRO A CA 1
ATOM 3577 C C . PRO A 1 452 ? -2.775 1.426 13.096 1.00 75.06 452 PRO A C 1
ATOM 3579 O O . PRO A 1 452 ? -3.321 1.289 12.003 1.00 75.06 452 PRO A O 1
ATOM 3582 N N . ASP A 1 453 ? -2.998 0.584 14.098 1.00 76.31 453 ASP A N 1
ATOM 3583 C CA . ASP A 1 453 ? -3.942 -0.533 14.081 1.00 76.31 453 ASP A CA 1
ATOM 3584 C C . ASP A 1 453 ? -5.387 -0.115 14.393 1.00 76.31 453 ASP A C 1
ATOM 3586 O O . ASP A 1 453 ? -6.276 -0.925 14.174 1.00 76.31 453 ASP A O 1
ATOM 3590 N N . HIS A 1 454 ? -5.638 1.125 14.825 1.00 85.88 454 HIS A N 1
ATOM 3591 C CA . HIS A 1 454 ? -6.961 1.719 15.066 1.00 85.88 454 HIS A CA 1
ATOM 3592 C C . HIS A 1 454 ? -7.339 2.814 14.055 1.00 85.88 454 HIS A C 1
ATOM 3594 O O . HIS A 1 454 ? -8.520 3.134 13.926 1.00 85.88 454 HIS A O 1
ATOM 3600 N N . ASP A 1 455 ? -6.383 3.375 13.310 1.00 85.88 455 ASP A N 1
ATOM 3601 C CA . ASP A 1 455 ? -6.622 4.394 12.277 1.00 85.88 455 ASP A CA 1
ATOM 3602 C C . ASP A 1 455 ? -6.229 3.941 10.851 1.00 85.88 455 ASP A C 1
ATOM 3604 O O . ASP A 1 455 ? -6.444 4.676 9.880 1.00 85.88 455 ASP A O 1
ATOM 3608 N N . GLY A 1 456 ? -5.694 2.726 10.697 1.00 81.44 456 GLY A N 1
ATOM 3609 C CA . GLY A 1 456 ? -5.074 2.230 9.466 1.00 81.44 456 GLY A CA 1
ATOM 3610 C C . GLY A 1 456 ? -5.989 2.116 8.244 1.00 81.44 456 GLY A C 1
ATOM 3611 O O . GLY A 1 456 ? -5.502 2.119 7.113 1.00 81.44 456 GLY A O 1
ATOM 3612 N N . MET A 1 457 ? -7.314 2.062 8.423 1.00 85.25 457 MET A N 1
ATOM 3613 C CA . MET A 1 457 ? -8.286 2.123 7.318 1.00 85.25 457 MET A CA 1
ATOM 3614 C C . MET A 1 457 ? -8.783 3.539 6.999 1.00 85.25 457 MET A C 1
ATOM 3616 O O . MET A 1 457 ? -9.675 3.684 6.161 1.00 85.25 457 MET A O 1
ATOM 3620 N N . THR A 1 458 ? -8.207 4.603 7.573 1.00 87.81 458 THR A N 1
ATOM 3621 C CA . THR A 1 458 ? -8.600 5.993 7.253 1.00 87.81 458 THR A CA 1
ATOM 3622 C C . THR A 1 458 ? -8.607 6.245 5.737 1.00 87.81 458 THR A C 1
ATOM 3624 O O . THR A 1 458 ? -9.573 6.791 5.196 1.00 87.81 458 THR A O 1
ATOM 3627 N N . GLY A 1 459 ? -7.584 5.762 5.020 1.00 82.69 459 GLY A N 1
ATOM 3628 C CA . GLY A 1 459 ? -7.455 5.905 3.565 1.00 82.69 459 GLY A CA 1
ATOM 3629 C C . GLY A 1 459 ? -8.622 5.324 2.751 1.00 82.69 459 GLY A C 1
ATOM 3630 O O . GLY A 1 459 ? -8.912 5.820 1.664 1.00 82.69 459 GLY A O 1
ATOM 3631 N N . ALA A 1 460 ? -9.348 4.333 3.279 1.00 83.56 460 ALA A N 1
ATOM 3632 C CA . ALA A 1 460 ? -10.494 3.723 2.600 1.00 83.56 460 ALA A CA 1
ATOM 3633 C C . ALA A 1 460 ? -11.694 4.679 2.466 1.00 83.56 460 ALA A C 1
ATOM 3635 O O . ALA A 1 460 ? -12.528 4.519 1.573 1.00 83.56 460 ALA A O 1
ATOM 3636 N N . PHE A 1 461 ? -11.784 5.683 3.341 1.00 87.75 461 PHE A N 1
ATOM 3637 C CA . PHE A 1 461 ? -12.963 6.538 3.470 1.00 87.75 461 PHE A CA 1
ATOM 3638 C C . PHE A 1 461 ? -12.747 7.977 2.984 1.00 87.75 461 PHE A C 1
ATOM 3640 O O . PHE A 1 461 ? -13.723 8.712 2.861 1.00 87.75 461 PHE A O 1
ATOM 3647 N N . ILE A 1 462 ? -11.520 8.385 2.632 1.00 82.75 462 ILE A N 1
ATOM 3648 C CA . ILE A 1 462 ? -11.193 9.787 2.283 1.00 82.75 462 ILE A CA 1
ATOM 3649 C C . ILE A 1 462 ? -11.971 10.339 1.080 1.00 82.75 462 ILE A C 1
ATOM 3651 O O . ILE A 1 462 ? -12.213 11.537 0.992 1.00 82.75 462 ILE A O 1
ATOM 3655 N N . ASN A 1 463 ? -12.381 9.468 0.153 1.00 78.81 463 ASN A N 1
ATOM 3656 C CA . ASN A 1 463 ? -13.158 9.853 -1.029 1.00 78.81 463 ASN A CA 1
ATOM 3657 C C . ASN A 1 463 ? -14.674 9.705 -0.815 1.00 78.81 463 ASN A C 1
ATOM 3659 O O . ASN A 1 463 ? -15.451 9.834 -1.764 1.00 78.81 463 ASN A O 1
ATOM 3663 N N . ARG A 1 464 ? -15.111 9.394 0.411 1.00 84.25 464 ARG A N 1
ATOM 3664 C CA . ARG A 1 464 ? -16.521 9.256 0.779 1.00 84.25 464 ARG A CA 1
ATOM 3665 C C . ARG A 1 464 ? -16.988 10.490 1.542 1.00 84.25 464 ARG A C 1
ATOM 3667 O O . ARG A 1 464 ? -16.214 11.191 2.183 1.00 84.25 464 ARG A O 1
ATOM 3674 N N . LYS A 1 465 ? -18.297 10.736 1.497 1.00 88.94 465 LYS A N 1
ATOM 3675 C CA . LYS A 1 465 ? -18.938 11.797 2.278 1.00 88.94 465 LYS A CA 1
ATOM 3676 C C . LYS A 1 465 ? -19.105 11.339 3.730 1.00 88.94 465 LYS A C 1
ATOM 3678 O O . LYS A 1 465 ? -20.183 10.891 4.111 1.00 88.94 465 LYS A O 1
ATOM 3683 N N . VAL A 1 466 ? -18.025 11.426 4.498 1.00 94.50 466 VAL A N 1
ATOM 3684 C CA . VAL A 1 466 ? -17.965 11.074 5.923 1.00 94.50 466 VAL A CA 1
ATOM 3685 C C . VAL A 1 466 ? -17.293 12.188 6.718 1.00 94.50 466 VAL A C 1
ATOM 3687 O O . VAL A 1 466 ? -16.583 13.018 6.150 1.00 94.50 466 VAL A O 1
ATOM 3690 N N . THR A 1 467 ? -17.494 12.183 8.031 1.00 95.75 467 THR A N 1
ATOM 3691 C CA . THR A 1 467 ? -16.782 13.069 8.960 1.00 95.75 467 THR A CA 1
ATOM 3692 C C . THR A 1 467 ? -15.924 12.232 9.896 1.00 95.75 467 THR A C 1
ATOM 3694 O O . THR A 1 467 ? -16.452 11.306 10.510 1.00 95.75 467 THR A O 1
ATOM 3697 N N . PHE A 1 468 ? -14.642 12.574 10.026 1.00 96.75 468 PHE A N 1
ATOM 3698 C CA . PHE A 1 468 ? -13.711 11.914 10.942 1.00 96.75 468 PHE A CA 1
ATOM 3699 C C . PHE A 1 468 ? -13.559 12.705 12.244 1.00 96.75 468 PHE A C 1
ATOM 3701 O O . PHE A 1 468 ? -13.452 13.933 12.213 1.00 96.75 468 PHE A O 1
ATOM 3708 N N . TRP A 1 469 ? -13.512 12.001 13.374 1.00 97.00 469 TRP A N 1
ATOM 3709 C CA . TRP A 1 469 ? -13.402 12.579 14.712 1.00 97.00 469 TRP A CA 1
ATOM 3710 C C . TRP A 1 469 ? -12.295 11.919 15.534 1.00 97.00 469 TRP A C 1
ATOM 3712 O O . TRP A 1 469 ? -12.182 10.695 15.557 1.00 97.00 469 TRP A O 1
ATOM 3722 N N . ALA A 1 470 ? -11.525 12.735 16.250 1.00 95.69 470 ALA A N 1
ATOM 3723 C CA . ALA A 1 470 ? -10.521 12.301 17.217 1.00 95.69 470 ALA A CA 1
ATOM 3724 C C . ALA A 1 470 ? -10.604 13.141 18.501 1.00 95.69 470 ALA A C 1
ATOM 3726 O O . ALA A 1 470 ? -11.063 14.289 18.486 1.00 95.69 470 ALA A O 1
ATOM 3727 N N . GLY A 1 471 ? -10.161 12.566 19.617 1.00 94.38 471 GLY A N 1
ATOM 3728 C CA . GLY A 1 471 ? -10.105 13.262 20.898 1.00 94.38 471 GLY A CA 1
ATOM 3729 C C . GLY A 1 471 ? -9.002 14.322 20.946 1.00 94.38 471 GLY A C 1
ATOM 3730 O O . GLY A 1 471 ? -7.943 14.195 20.330 1.00 94.38 471 GLY A O 1
ATOM 3731 N N . GLU A 1 472 ? -9.246 15.392 21.699 1.00 93.81 472 GLU A N 1
ATOM 3732 C CA . GLU A 1 472 ? -8.252 16.432 21.960 1.00 93.81 472 GLU A CA 1
ATOM 3733 C C . GLU A 1 472 ? -6.995 15.859 22.620 1.00 93.81 472 GLU A C 1
ATOM 3735 O O . GLU A 1 472 ? -7.069 15.138 23.613 1.00 93.81 472 GLU A O 1
ATOM 3740 N N . GLY A 1 473 ? -5.836 16.224 22.068 1.00 90.94 473 GLY A N 1
ATOM 3741 C CA . GLY A 1 473 ? -4.527 15.758 22.517 1.00 90.94 473 GLY A CA 1
ATOM 3742 C C . GLY A 1 473 ? -3.910 14.689 21.619 1.00 90.94 473 GLY A C 1
ATOM 3743 O O . GLY A 1 473 ? -2.707 14.465 21.730 1.00 90.94 473 GLY A O 1
ATOM 3744 N N . GLU A 1 474 ? -4.677 14.069 20.714 1.00 92.50 474 GLU A N 1
ATOM 3745 C CA . GLU A 1 474 ? -4.118 13.102 19.768 1.00 92.50 474 GLU A CA 1
ATOM 3746 C C . GLU A 1 474 ? -3.086 13.712 18.813 1.00 92.50 474 GLU A C 1
ATOM 3748 O O . GLU A 1 474 ? -3.215 14.851 18.352 1.00 92.50 474 GLU A O 1
ATOM 3753 N N . ASP A 1 475 ? -2.067 12.919 18.474 1.00 89.19 475 ASP A N 1
ATOM 3754 C CA . ASP A 1 475 ? -1.054 13.308 17.495 1.00 89.19 475 ASP A CA 1
ATOM 3755 C C . ASP A 1 475 ? -1.558 13.069 16.067 1.00 89.19 475 ASP A C 1
ATOM 3757 O O . ASP A 1 475 ? -1.239 12.075 15.419 1.00 89.19 475 ASP A O 1
ATOM 3761 N N . LEU A 1 476 ? -2.325 14.021 15.536 1.00 90.38 476 LEU A N 1
ATOM 3762 C CA . LEU A 1 476 ? -2.804 13.947 14.152 1.00 90.38 476 LEU A CA 1
ATOM 3763 C C . LEU A 1 476 ? -1.668 14.014 13.118 1.00 90.38 476 LEU A C 1
ATOM 3765 O O . LEU A 1 476 ? -1.874 13.655 11.959 1.00 90.38 476 LEU A O 1
ATOM 3769 N N . SER A 1 477 ? -0.458 14.449 13.495 1.00 86.00 477 SER A N 1
ATOM 3770 C CA . SER A 1 477 ? 0.686 14.441 12.574 1.00 86.00 477 SER A CA 1
ATOM 3771 C C . SER A 1 477 ? 1.144 13.015 12.234 1.00 86.00 477 SER A C 1
ATOM 3773 O O . SER A 1 477 ? 1.744 12.794 11.172 1.00 86.00 477 SER A O 1
ATOM 3775 N N . ALA A 1 478 ? 0.775 12.037 13.070 1.00 78.75 478 ALA A N 1
ATOM 3776 C CA . ALA A 1 478 ? 0.936 10.615 12.806 1.00 78.75 478 ALA A CA 1
ATOM 3777 C C . ALA A 1 478 ? 0.278 10.205 11.476 1.00 78.75 478 ALA A C 1
ATOM 3779 O O . ALA A 1 478 ? 0.921 9.535 10.678 1.00 78.75 478 ALA A O 1
ATOM 3780 N N . LEU A 1 479 ? -0.907 10.732 11.137 1.00 79.50 479 LEU A N 1
ATOM 3781 C CA . LEU A 1 479 ? -1.590 10.456 9.858 1.00 79.50 479 LEU A CA 1
ATOM 3782 C C . LEU A 1 479 ? -0.726 10.790 8.642 1.00 79.50 479 LEU A C 1
ATOM 3784 O O . LEU A 1 479 ? -0.667 10.038 7.668 1.00 79.50 479 LEU A O 1
ATOM 3788 N N . LYS A 1 480 ? -0.023 11.924 8.702 1.00 78.44 480 LYS A N 1
ATOM 3789 C CA . LYS A 1 480 ? 0.854 12.367 7.618 1.00 78.44 480 LYS A CA 1
ATOM 3790 C C . LYS A 1 480 ? 2.098 11.496 7.512 1.00 78.44 480 LYS A C 1
ATOM 3792 O O . LYS A 1 480 ? 2.572 11.237 6.410 1.00 78.44 480 LYS A O 1
ATOM 3797 N N . THR A 1 481 ? 2.648 11.080 8.647 1.00 73.56 481 THR A N 1
ATOM 3798 C CA . THR A 1 481 ? 3.907 10.327 8.691 1.00 73.56 481 THR A CA 1
ATOM 3799 C C . THR A 1 481 ? 3.722 8.826 8.459 1.00 73.56 481 THR A C 1
ATOM 3801 O O . THR A 1 481 ? 4.604 8.213 7.866 1.00 73.56 481 THR A O 1
ATOM 3804 N N . GLN A 1 482 ? 2.590 8.255 8.875 1.00 68.88 482 GLN A N 1
ATOM 3805 C CA . GLN A 1 482 ? 2.279 6.822 8.815 1.00 68.88 482 GLN A CA 1
ATOM 3806 C C . GLN A 1 482 ? 1.455 6.463 7.575 1.00 68.88 482 GLN A C 1
ATOM 3808 O O . GLN A 1 482 ? 1.771 5.502 6.880 1.00 68.88 482 GLN A O 1
ATOM 3813 N N . HIS A 1 483 ? 0.448 7.280 7.252 1.00 68.62 483 HIS A N 1
ATOM 3814 C CA . HIS A 1 483 ? -0.534 6.976 6.202 1.00 68.62 483 HIS A CA 1
ATOM 3815 C C . HIS A 1 483 ? -0.461 7.926 4.999 1.00 68.62 483 HIS A C 1
ATOM 3817 O O . HIS A 1 483 ? -1.178 7.738 4.019 1.00 68.62 483 HIS A O 1
ATOM 3823 N N . ASN A 1 484 ? 0.410 8.944 5.045 1.00 73.50 484 ASN A N 1
ATOM 3824 C CA . ASN A 1 484 ? 0.512 10.007 4.035 1.00 73.50 484 ASN A CA 1
ATOM 3825 C C . ASN A 1 484 ? -0.826 10.735 3.786 1.00 73.50 484 ASN A C 1
ATOM 3827 O O . ASN A 1 484 ? -1.149 11.125 2.662 1.00 73.50 484 ASN A O 1
ATOM 3831 N N . LEU A 1 485 ? -1.609 10.915 4.850 1.00 76.50 485 LEU A N 1
ATOM 3832 C CA . LEU A 1 485 ? -2.895 11.605 4.816 1.00 76.50 485 LEU A CA 1
ATOM 3833 C C . LEU A 1 485 ? -2.773 13.021 5.387 1.00 76.50 485 LEU A C 1
ATOM 3835 O O . LEU A 1 485 ? -1.925 13.291 6.238 1.00 76.50 485 LEU A O 1
ATOM 3839 N N . ASP A 1 486 ? -3.620 13.936 4.909 1.00 86.25 486 ASP A N 1
ATOM 3840 C CA . ASP A 1 486 ? -3.711 15.286 5.469 1.00 86.25 486 ASP A CA 1
ATOM 3841 C C . ASP A 1 486 ? -4.347 15.217 6.870 1.00 86.25 486 ASP A C 1
ATOM 3843 O O . ASP A 1 486 ? -5.492 14.777 6.981 1.00 86.25 486 ASP A O 1
ATOM 3847 N N . PRO A 1 487 ? -3.659 15.661 7.940 1.00 89.31 487 PRO A N 1
ATOM 3848 C CA . PRO A 1 487 ? -4.230 15.688 9.285 1.00 89.31 487 PRO A CA 1
ATOM 3849 C C . PRO A 1 487 ? -5.541 16.480 9.388 1.00 89.31 487 PRO A C 1
ATOM 3851 O O . PRO A 1 487 ? -6.352 16.202 10.267 1.00 89.31 487 PRO A O 1
ATOM 3854 N N . ALA A 1 488 ? -5.775 17.442 8.485 1.00 91.00 488 ALA A N 1
ATOM 3855 C CA . ALA A 1 488 ? -6.968 18.288 8.484 1.00 91.00 488 ALA A CA 1
ATOM 3856 C C . ALA A 1 488 ? -8.280 17.538 8.178 1.00 91.00 488 ALA A C 1
ATOM 3858 O O . ALA A 1 488 ? -9.356 18.116 8.332 1.00 91.00 488 ALA A O 1
ATOM 3859 N N . ILE A 1 489 ? -8.221 16.267 7.760 1.00 91.88 489 ILE A N 1
ATOM 3860 C CA . ILE A 1 489 ? -9.425 15.442 7.564 1.00 91.88 489 ILE A CA 1
ATOM 3861 C C . ILE A 1 489 ? -10.136 15.116 8.886 1.00 91.88 489 ILE A C 1
ATOM 3863 O O . ILE A 1 489 ? -11.346 14.886 8.876 1.00 91.88 489 ILE A O 1
ATOM 3867 N N . TYR A 1 490 ? -9.405 15.096 10.007 1.00 95.06 490 TYR A N 1
ATOM 3868 C CA . TYR A 1 490 ? -9.959 14.830 11.333 1.00 95.06 490 TYR A CA 1
ATOM 3869 C C . TYR A 1 490 ? -10.408 16.118 12.017 1.00 95.06 490 TYR A C 1
ATOM 3871 O O . TYR A 1 490 ? -9.673 17.102 12.100 1.00 95.06 490 TYR A O 1
ATOM 3879 N N . GLN A 1 491 ? -11.613 16.079 12.580 1.00 95.62 491 GLN A N 1
ATOM 3880 C CA . GLN A 1 491 ? -12.093 17.076 13.526 1.00 95.62 491 GLN A CA 1
ATOM 3881 C C . GLN A 1 491 ? -11.748 16.644 14.950 1.00 95.62 491 GLN A C 1
ATOM 3883 O O . GLN A 1 491 ? -11.889 15.476 15.314 1.00 95.62 491 GLN A O 1
ATOM 3888 N N . VAL A 1 492 ? -11.324 17.602 15.770 1.00 94.62 492 VAL A N 1
ATOM 3889 C CA . VAL A 1 492 ? -10.965 17.353 17.167 1.00 94.62 492 VAL A CA 1
ATOM 3890 C C . VAL A 1 492 ? -12.122 17.743 18.073 1.00 94.62 492 VAL A C 1
ATOM 3892 O O . VAL A 1 492 ? -12.632 18.862 17.981 1.00 94.62 492 VAL A O 1
ATOM 3895 N N . PHE A 1 493 ? -12.518 16.847 18.974 1.00 92.56 493 PHE A N 1
ATOM 3896 C CA . PHE A 1 493 ? -13.460 17.176 20.038 1.00 92.56 493 PHE A CA 1
ATOM 3897 C C . PHE A 1 493 ? -12.777 17.218 21.402 1.00 92.56 493 PHE A C 1
ATOM 3899 O O . PHE A 1 493 ? -11.938 16.388 21.741 1.00 92.56 493 PHE A O 1
ATOM 3906 N N . THR A 1 494 ? -13.183 18.188 22.215 1.00 88.38 494 THR A N 1
ATOM 3907 C CA . THR A 1 494 ? -12.727 18.305 23.602 1.00 88.38 494 THR A CA 1
ATOM 3908 C C . THR A 1 494 ? -13.602 17.452 24.520 1.00 88.38 494 THR A C 1
ATOM 3910 O O . THR A 1 494 ? -14.758 17.161 24.193 1.00 88.38 494 THR A O 1
ATOM 3913 N N . HIS A 1 495 ? -13.093 17.126 25.707 1.00 82.06 495 HIS A N 1
ATOM 3914 C CA . HIS A 1 495 ? -13.811 16.369 26.739 1.00 82.06 495 HIS A CA 1
ATOM 3915 C C . HIS A 1 495 ? -15.265 16.856 26.926 1.00 82.06 495 HIS A C 1
ATOM 3917 O O . HIS A 1 495 ? -15.499 18.059 27.062 1.00 82.06 495 HIS A O 1
ATOM 3923 N N . TRP A 1 496 ? -16.228 15.925 26.896 1.00 76.88 496 TRP A N 1
ATOM 3924 C CA . TRP A 1 496 ? -17.683 16.144 27.013 1.00 76.88 496 TRP A CA 1
ATOM 3925 C C . TRP A 1 496 ? -18.381 16.999 25.951 1.00 76.88 496 TRP A C 1
ATOM 3927 O O . TRP A 1 496 ? -19.594 17.185 26.033 1.00 76.88 496 TRP A O 1
ATOM 3937 N N . LYS A 1 497 ? -17.677 17.539 24.953 1.00 85.06 497 LYS A N 1
ATOM 3938 C CA . LYS A 1 497 ? -18.312 18.467 24.001 1.00 85.06 497 LYS A CA 1
ATOM 3939 C C . LYS A 1 497 ? -18.925 17.800 22.782 1.00 85.06 497 LYS A C 1
ATOM 3941 O O . LYS A 1 497 ? -19.734 18.431 22.106 1.00 85.06 497 LYS A O 1
ATOM 3946 N N . LYS A 1 498 ? -18.551 16.556 22.487 1.00 92.50 498 LYS A N 1
ATOM 3947 C CA . LYS A 1 498 ? -19.114 15.808 21.368 1.00 92.50 498 LYS A CA 1
ATOM 3948 C C . LYS A 1 498 ? -20.053 14.725 21.877 1.00 92.50 498 LYS A C 1
ATOM 3950 O O . LYS A 1 498 ? -19.730 13.934 22.758 1.00 92.50 498 LYS A O 1
ATOM 3955 N N . SER A 1 499 ? -21.220 14.687 21.262 1.00 94.62 499 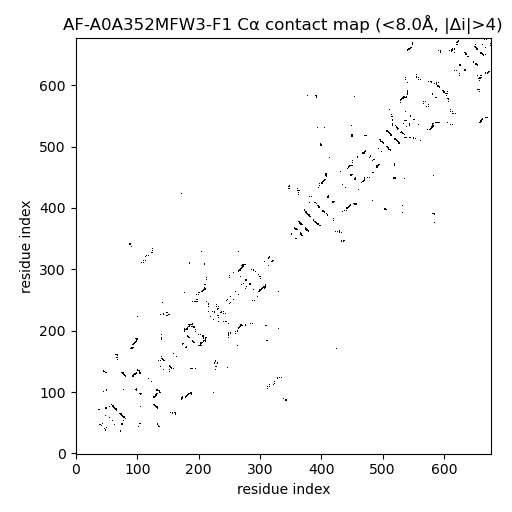SER A N 1
ATOM 3956 C CA . SER A 1 499 ? -22.097 13.531 21.258 1.00 94.62 499 SER A CA 1
ATOM 3957 C C . SER A 1 499 ? -22.520 13.243 19.821 1.00 94.62 499 SER A C 1
ATOM 3959 O O . SER A 1 499 ? -22.480 14.117 18.944 1.00 94.62 499 SER A O 1
ATOM 3961 N N . PHE A 1 500 ? -22.892 11.996 19.566 1.00 96.69 500 PHE A N 1
ATOM 3962 C CA . PHE A 1 500 ? -23.423 11.560 18.283 1.00 96.69 500 PHE A CA 1
ATOM 3963 C C . PHE A 1 500 ? -24.864 11.110 18.490 1.00 96.69 500 PHE A C 1
ATOM 3965 O O . PHE A 1 500 ? -25.107 10.034 19.028 1.00 96.69 500 PHE A O 1
ATOM 3972 N N . ASP A 1 501 ? -25.822 11.940 18.086 1.00 97.31 501 ASP A N 1
ATOM 3973 C CA . ASP A 1 501 ? -27.239 11.569 18.084 1.00 97.31 501 ASP A CA 1
ATOM 3974 C C . ASP A 1 501 ? -27.581 10.818 16.801 1.00 97.31 501 ASP A C 1
ATOM 3976 O O . ASP A 1 501 ? -27.726 11.434 15.752 1.00 97.31 501 ASP A O 1
ATOM 3980 N N . LEU A 1 502 ? -27.674 9.492 16.852 1.00 97.69 502 LEU A N 1
ATOM 3981 C CA . LEU A 1 502 ? -27.927 8.678 15.663 1.00 97.69 502 LEU A CA 1
ATOM 3982 C C . LEU A 1 502 ? -29.418 8.610 15.265 1.00 97.69 502 LEU A C 1
ATOM 3984 O O . LEU A 1 502 ? -29.772 7.880 14.332 1.00 97.69 502 LEU A O 1
ATOM 3988 N N . GLY A 1 503 ? -30.286 9.362 15.944 1.00 95.81 503 GLY A N 1
ATOM 3989 C CA . GLY A 1 503 ? -31.737 9.261 15.843 1.00 95.81 503 GLY A CA 1
ATOM 3990 C C . GLY A 1 503 ? -32.302 8.218 16.810 1.00 95.81 503 GLY A C 1
ATOM 3991 O O . GLY A 1 503 ? -31.566 7.472 17.449 1.00 95.81 503 GLY A O 1
ATOM 3992 N N . ASP A 1 504 ? -33.631 8.172 16.942 1.00 91.12 504 ASP A N 1
ATOM 3993 C CA . ASP A 1 504 ? -34.386 7.280 17.844 1.00 91.12 504 ASP A CA 1
ATOM 3994 C C . ASP A 1 504 ? -33.994 7.322 19.341 1.00 91.12 504 ASP A C 1
ATOM 3996 O O . ASP A 1 504 ? -34.360 6.434 20.117 1.00 91.12 504 ASP A O 1
ATOM 4000 N N . GLY A 1 505 ? -33.287 8.368 19.777 1.00 91.94 505 GLY A N 1
ATOM 4001 C CA . GLY A 1 505 ? -32.766 8.496 21.141 1.00 91.94 505 GLY A CA 1
ATOM 4002 C C . GLY A 1 505 ? -31.471 7.713 21.384 1.00 91.94 505 GLY A C 1
ATOM 4003 O O . GLY A 1 505 ? -31.052 7.567 22.534 1.00 91.94 505 GLY A O 1
ATOM 4004 N N . ARG A 1 506 ? -30.827 7.191 20.331 1.00 95.81 506 ARG A N 1
ATOM 4005 C CA . ARG A 1 506 ? -29.490 6.595 20.406 1.00 95.81 506 ARG A CA 1
ATOM 4006 C C . ARG A 1 506 ? -28.429 7.695 20.374 1.00 95.81 506 ARG A C 1
ATOM 4008 O O . ARG A 1 506 ? -27.872 8.020 19.328 1.00 95.81 506 ARG A O 1
ATOM 4015 N N . ILE A 1 507 ? -28.153 8.249 21.551 1.00 96.81 507 ILE A N 1
ATOM 4016 C CA . ILE A 1 507 ? -27.093 9.236 21.768 1.00 96.81 507 ILE A CA 1
ATOM 4017 C C . ILE A 1 507 ? -25.837 8.515 22.255 1.00 96.81 507 ILE A C 1
ATOM 4019 O O . ILE A 1 507 ? -25.885 7.761 23.228 1.00 96.81 507 ILE A O 1
ATOM 4023 N N . ILE A 1 508 ? -24.723 8.757 21.568 1.00 96.94 508 ILE A N 1
ATOM 4024 C CA . ILE A 1 508 ? -23.399 8.255 21.934 1.00 96.94 508 ILE A CA 1
ATOM 4025 C C . ILE A 1 508 ? -22.609 9.402 22.551 1.00 96.94 508 ILE A C 1
ATOM 4027 O O . ILE A 1 508 ? -22.313 10.389 21.875 1.00 96.94 508 ILE A O 1
ATOM 4031 N N . GLU A 1 509 ? -22.280 9.279 23.829 1.00 95.75 509 GLU A N 1
ATOM 4032 C CA . GLU A 1 509 ? -21.487 10.262 24.567 1.00 95.75 509 GLU A CA 1
ATOM 4033 C C . GLU A 1 509 ? -19.997 9.919 24.477 1.00 95.75 509 GLU A C 1
ATOM 4035 O O . GLU A 1 509 ? -19.624 8.747 24.548 1.00 95.75 509 GLU A O 1
ATOM 4040 N N . THR A 1 510 ? -19.141 10.936 24.333 1.00 94.81 510 THR A N 1
ATOM 4041 C CA . THR A 1 510 ? -17.679 10.762 24.337 1.00 94.81 510 THR A CA 1
ATOM 4042 C C . THR A 1 510 ? -17.070 11.187 25.666 1.00 94.81 510 THR A C 1
ATOM 4044 O O . THR A 1 510 ? -17.383 12.271 26.169 1.00 94.81 510 THR A O 1
ATOM 4047 N N . PHE A 1 511 ? -16.125 10.402 26.174 1.00 93.88 511 PHE A N 1
ATOM 4048 C CA . PHE A 1 511 ? -15.367 10.715 27.382 1.00 93.88 511 PHE A CA 1
ATOM 4049 C C . PHE A 1 511 ? -13.872 10.504 27.129 1.00 93.88 511 PHE A C 1
ATOM 4051 O O . PHE A 1 511 ? -13.461 9.402 26.780 1.00 93.88 511 PHE A O 1
ATOM 4058 N N . LEU A 1 512 ? -13.043 11.537 27.320 1.00 92.81 512 LEU A N 1
ATOM 4059 C CA . LEU A 1 512 ? -11.583 11.376 27.203 1.00 92.81 512 LEU A CA 1
ATOM 4060 C C . LEU A 1 512 ? -11.034 10.565 28.380 1.00 92.81 512 LEU A C 1
ATOM 4062 O O . LEU A 1 512 ? -11.224 10.958 29.529 1.00 92.81 512 LEU A O 1
ATOM 4066 N N . VAL A 1 513 ? -10.317 9.489 28.074 1.00 91.69 513 VAL A N 1
ATOM 4067 C CA . VAL A 1 513 ? -9.500 8.716 29.008 1.00 91.69 513 VAL A CA 1
ATOM 4068 C C . VAL A 1 513 ? -8.073 8.691 28.480 1.00 91.69 513 VAL A C 1
ATOM 4070 O O . VAL A 1 513 ? -7.744 7.933 27.568 1.00 91.69 513 VAL A O 1
ATOM 4073 N N . ARG A 1 514 ? -7.219 9.542 29.048 1.00 90.25 514 ARG A N 1
ATOM 4074 C CA . ARG A 1 514 ? -5.836 9.708 28.593 1.00 90.25 514 ARG A CA 1
ATOM 4075 C C . ARG A 1 514 ? -4.891 8.765 29.327 1.00 90.25 514 ARG A C 1
ATOM 4077 O O . ARG A 1 514 ? -5.193 8.259 30.404 1.00 90.25 514 ARG A O 1
ATOM 4084 N N . GLY A 1 515 ? -3.716 8.561 28.743 1.00 84.12 515 GLY A N 1
ATOM 4085 C CA . GLY A 1 515 ? -2.614 7.799 29.332 1.00 84.12 515 GLY A CA 1
ATOM 4086 C C . GLY A 1 515 ? -2.019 6.807 28.339 1.00 84.12 515 GLY A C 1
ATOM 4087 O O . GLY A 1 515 ? -0.803 6.813 28.131 1.00 84.12 515 GLY A O 1
ATOM 4088 N N . HIS A 1 516 ? -2.862 6.003 27.678 1.00 87.06 516 HIS A N 1
ATOM 4089 C CA . HIS A 1 516 ? -2.434 5.163 26.550 1.00 87.06 516 HIS A CA 1
ATOM 4090 C C . HIS A 1 516 ? -1.935 6.062 25.412 1.00 87.06 516 HIS A C 1
ATOM 4092 O O . HIS A 1 516 ? -0.729 6.135 25.146 1.00 87.06 516 HIS A O 1
ATOM 4098 N N . SER A 1 517 ? -2.834 6.898 24.898 1.00 89.00 517 SER A N 1
ATOM 4099 C CA . SER A 1 517 ? -2.539 8.069 24.072 1.00 89.00 517 SER A CA 1
ATOM 4100 C C . SER A 1 517 ? -2.932 9.364 24.799 1.00 89.00 517 SER A C 1
ATOM 4102 O O . SER A 1 517 ? -3.516 9.354 25.890 1.00 89.00 517 SER A O 1
ATOM 4104 N N . ASN A 1 518 ? -2.593 10.504 24.199 1.00 89.69 518 ASN A N 1
ATOM 4105 C CA . ASN A 1 518 ? -2.877 11.822 24.766 1.00 89.69 518 ASN A CA 1
ATOM 4106 C C . ASN A 1 518 ? -4.329 12.281 24.549 1.00 89.69 518 ASN A C 1
ATOM 4108 O O . ASN A 1 518 ? -4.763 13.186 25.259 1.00 89.69 518 ASN A O 1
ATOM 4112 N N . GLY A 1 519 ? -5.058 11.680 23.603 1.00 91.06 519 GLY A N 1
ATOM 4113 C CA . GLY A 1 519 ? -6.470 11.976 23.326 1.00 91.06 519 GLY A CA 1
ATOM 4114 C C . GLY A 1 519 ? -7.358 10.729 23.285 1.00 91.06 519 GLY A C 1
ATOM 4115 O O . GLY A 1 519 ? -8.431 10.747 22.676 1.00 91.06 519 GLY A O 1
ATOM 4116 N N . GLY A 1 520 ? -6.914 9.664 23.961 1.00 92.69 520 GLY A N 1
ATOM 4117 C CA . GLY A 1 520 ? -7.660 8.424 24.114 1.00 92.69 520 GLY A CA 1
ATOM 4118 C C . GLY A 1 520 ? -9.044 8.693 24.689 1.00 92.69 520 GLY A C 1
ATOM 4119 O O . GLY A 1 520 ? -9.233 9.592 25.516 1.00 92.69 520 GLY A O 1
ATOM 4120 N N . ASN A 1 521 ? -10.043 7.964 24.212 1.00 93.56 521 ASN A N 1
ATOM 4121 C CA . ASN A 1 521 ? -11.429 8.227 24.550 1.00 93.56 521 ASN A CA 1
ATOM 4122 C C . ASN A 1 521 ? -12.297 6.968 24.518 1.00 93.56 521 ASN A C 1
ATOM 4124 O O . ASN A 1 521 ? -11.964 5.961 23.896 1.00 93.56 521 ASN A O 1
ATOM 4128 N N . VAL A 1 522 ? -13.415 7.043 25.236 1.00 94.94 522 VAL A N 1
ATOM 4129 C CA . VAL A 1 522 ? -14.430 5.997 25.303 1.00 94.94 522 VAL A CA 1
ATOM 4130 C C . VAL A 1 522 ? -15.772 6.535 24.816 1.00 94.94 522 VAL A C 1
ATOM 4132 O O . VAL A 1 522 ? -16.111 7.703 25.035 1.00 94.94 522 VAL A O 1
ATOM 4135 N N . PHE A 1 523 ? -16.551 5.661 24.189 1.00 96.44 523 PHE A N 1
ATOM 4136 C CA . PHE A 1 523 ? -17.882 5.948 23.666 1.00 96.44 523 PHE A CA 1
ATOM 4137 C C . PHE A 1 523 ? -18.926 5.200 24.485 1.00 96.44 523 PHE A C 1
ATOM 4139 O O . PHE A 1 523 ? -18.843 3.981 24.633 1.00 96.44 523 PHE A O 1
ATOM 4146 N N . ILE A 1 524 ? -19.917 5.916 25.009 1.00 96.81 524 ILE A N 1
ATOM 4147 C CA . ILE A 1 524 ? -20.936 5.365 25.908 1.00 96.81 524 ILE A CA 1
ATOM 4148 C C . ILE A 1 524 ? -22.293 5.444 25.219 1.00 96.81 524 ILE A C 1
ATOM 4150 O O . ILE A 1 524 ? -22.723 6.516 24.798 1.00 96.81 524 ILE A O 1
ATOM 4154 N N . ILE A 1 525 ? -22.986 4.308 25.132 1.00 96.31 525 ILE A N 1
ATOM 4155 C CA . ILE A 1 525 ? -24.329 4.209 24.559 1.00 96.31 525 ILE A CA 1
ATOM 4156 C C . ILE A 1 525 ? -25.282 3.725 25.639 1.00 96.31 525 ILE A C 1
ATOM 4158 O O . ILE A 1 525 ? -25.500 2.524 25.823 1.00 96.31 525 ILE A O 1
ATOM 4162 N N . LYS A 1 526 ? -25.870 4.676 26.369 1.00 94.62 526 LYS A N 1
ATOM 4163 C CA . LYS A 1 526 ? -26.756 4.376 27.501 1.00 94.62 526 LYS A CA 1
ATOM 4164 C C . LYS A 1 526 ? -27.951 3.514 27.097 1.00 94.62 526 LYS A C 1
ATOM 4166 O O . LYS A 1 526 ? -28.262 2.547 27.785 1.00 94.62 526 LYS A O 1
ATOM 4171 N N . LYS A 1 527 ? -28.589 3.839 25.968 1.00 94.25 527 LYS A N 1
ATOM 4172 C CA . LYS A 1 527 ? -29.767 3.123 25.451 1.00 94.25 527 LYS A CA 1
ATOM 4173 C C . LYS A 1 527 ? -29.506 1.626 25.258 1.00 94.25 527 LYS A C 1
ATOM 4175 O O . LYS A 1 527 ? -30.361 0.808 25.585 1.00 94.25 527 LYS A O 1
ATOM 4180 N N . ASP A 1 528 ? -28.323 1.285 24.755 1.00 94.88 528 ASP A N 1
ATOM 4181 C CA . ASP A 1 528 ? -27.937 -0.087 24.419 1.00 94.88 528 ASP A CA 1
ATOM 4182 C C . ASP A 1 528 ? -27.122 -0.770 25.538 1.00 94.88 528 ASP A C 1
ATOM 4184 O O . ASP A 1 528 ? -26.861 -1.970 25.467 1.00 94.88 528 ASP A O 1
ATOM 4188 N N . MET A 1 529 ? -26.769 -0.029 26.596 1.00 95.69 529 MET A N 1
ATOM 4189 C CA . MET A 1 529 ? -25.897 -0.462 27.695 1.00 95.69 529 MET A CA 1
ATOM 4190 C C . MET A 1 529 ? -24.514 -0.927 27.209 1.00 95.69 529 MET A C 1
ATOM 4192 O O . MET A 1 529 ? -23.993 -1.954 27.651 1.00 95.69 529 MET A O 1
ATOM 4196 N N . LEU A 1 530 ? -23.916 -0.162 26.292 1.00 95.50 530 LEU A N 1
ATOM 4197 C CA . LEU A 1 530 ? -22.620 -0.467 25.678 1.00 95.50 530 LEU A CA 1
ATOM 4198 C C . LEU A 1 530 ? -21.595 0.629 25.978 1.00 95.50 530 LEU A C 1
ATOM 4200 O O . LEU A 1 530 ? -21.933 1.813 26.002 1.00 95.50 530 LEU A O 1
ATOM 4204 N N . ILE A 1 531 ? -20.341 0.226 26.166 1.00 95.75 531 ILE A N 1
ATOM 4205 C CA . ILE A 1 531 ? -19.176 1.109 26.226 1.00 95.75 531 ILE A CA 1
ATOM 4206 C C . ILE A 1 531 ? -18.126 0.564 25.260 1.00 95.75 531 ILE A C 1
ATOM 4208 O O . ILE A 1 531 ? -17.776 -0.610 25.351 1.00 95.75 531 ILE A O 1
ATOM 4212 N N . PHE A 1 532 ? -17.603 1.410 24.378 1.00 94.56 532 PHE A N 1
ATOM 4213 C CA . PHE A 1 532 ? -16.470 1.090 23.509 1.00 94.56 532 PHE A CA 1
ATOM 4214 C C . PHE A 1 532 ? -15.262 1.893 23.970 1.00 94.56 532 PHE A C 1
ATOM 4216 O O . PHE A 1 532 ? -15.314 3.122 23.964 1.00 94.56 532 PHE A O 1
ATOM 4223 N N . SER A 1 533 ? -14.201 1.220 24.408 1.00 91.00 533 SER A N 1
ATOM 4224 C CA . SER A 1 533 ? -13.013 1.889 24.947 1.00 91.00 533 SER A CA 1
ATOM 4225 C C . SER A 1 533 ? -11.788 1.824 24.049 1.00 91.00 533 SER A C 1
ATOM 4227 O O . SER A 1 533 ? -10.812 2.511 24.343 1.00 91.00 533 SER A O 1
ATOM 4229 N N . GLY A 1 534 ? -11.796 0.972 23.017 1.00 87.00 534 GLY A N 1
ATOM 4230 C CA . GLY A 1 534 ? -10.567 0.627 22.303 1.00 87.00 534 GLY A CA 1
ATOM 4231 C C . GLY A 1 534 ? -9.492 0.197 23.306 1.00 87.00 534 GLY A C 1
ATOM 4232 O O . GLY A 1 534 ? -9.803 -0.514 24.270 1.00 87.00 534 GLY A O 1
ATOM 4233 N N . ASP A 1 535 ? -8.287 0.736 23.143 1.00 85.44 535 ASP A N 1
ATOM 4234 C CA . ASP A 1 535 ? -7.172 0.555 24.080 1.00 85.44 535 ASP A CA 1
ATOM 4235 C C . ASP A 1 535 ? -7.000 1.720 25.070 1.00 85.44 535 ASP A C 1
ATOM 4237 O O . ASP A 1 535 ? -6.056 1.742 25.858 1.00 85.44 535 ASP A O 1
ATOM 4241 N N . ALA A 1 536 ? -7.919 2.692 25.109 1.00 87.19 536 ALA A N 1
ATOM 4242 C CA . ALA A 1 536 ? -7.790 3.855 25.997 1.00 87.19 536 ALA A CA 1
ATOM 4243 C C . ALA A 1 536 ? -7.709 3.463 27.491 1.00 87.19 536 ALA A C 1
ATOM 4245 O O . ALA A 1 536 ? -6.990 4.089 28.271 1.00 87.19 536 ALA A O 1
ATOM 4246 N N . LEU A 1 537 ? -8.413 2.393 27.878 1.00 84.44 537 LEU A N 1
ATOM 4247 C CA . LEU A 1 537 ? -8.354 1.763 29.208 1.00 84.44 537 LEU A CA 1
ATOM 4248 C C . LEU A 1 537 ? -7.561 0.442 29.205 1.00 84.44 537 LEU A C 1
ATOM 4250 O O . LEU A 1 537 ? -7.502 -0.246 30.225 1.00 84.44 537 LEU A O 1
ATOM 4254 N N . GLY A 1 538 ? -6.976 0.088 28.059 1.00 78.19 538 GLY A N 1
ATOM 4255 C CA . GLY A 1 538 ? -6.442 -1.228 27.744 1.00 78.19 538 GLY A CA 1
ATOM 4256 C C . GLY A 1 538 ? -7.491 -2.327 27.776 1.00 78.19 538 GLY A C 1
ATOM 4257 O O . GLY A 1 538 ? -8.661 -2.126 27.446 1.00 78.19 538 GLY A O 1
ATOM 4258 N N . SER A 1 539 ? -7.054 -3.511 28.187 1.00 72.81 539 SER A N 1
ATOM 4259 C CA . SER A 1 539 ? -7.861 -4.722 28.138 1.00 72.81 539 SER A CA 1
ATOM 4260 C C . SER A 1 539 ? -7.670 -5.616 29.355 1.00 72.81 539 SER A C 1
ATOM 4262 O O . SER A 1 539 ? -6.937 -5.290 30.289 1.00 72.81 539 SER A O 1
ATOM 4264 N N . GLY A 1 540 ? -8.305 -6.788 29.329 1.00 63.09 540 GLY A N 1
ATOM 4265 C CA . GLY A 1 540 ? -8.124 -7.817 30.343 1.00 63.09 540 GLY A CA 1
ATOM 4266 C C . GLY A 1 540 ? -6.673 -8.300 30.524 1.00 63.09 540 GLY A C 1
ATOM 4267 O O . GLY A 1 540 ? -6.324 -8.770 31.605 1.00 63.09 540 GLY A O 1
ATOM 4268 N N . PHE A 1 541 ? -5.813 -8.143 29.509 1.00 66.69 541 PHE A N 1
ATOM 4269 C CA . PHE A 1 541 ? -4.365 -8.403 29.610 1.00 66.69 541 PHE A CA 1
ATOM 4270 C C . PHE A 1 541 ? -3.566 -7.247 30.221 1.00 66.69 541 PHE A C 1
ATOM 4272 O O . PHE A 1 541 ? -2.391 -7.409 30.546 1.00 66.69 541 PHE A O 1
ATOM 4279 N N . GLY A 1 542 ? -4.205 -6.097 30.408 1.00 73.12 542 GLY A N 1
ATOM 4280 C CA . GLY A 1 542 ? -3.640 -4.914 31.026 1.00 73.12 542 GLY A CA 1
ATOM 4281 C C . GLY A 1 542 ? -3.115 -3.867 30.063 1.00 73.12 542 GLY A C 1
ATOM 4282 O O . GLY A 1 542 ? -2.910 -4.115 28.880 1.00 73.12 542 GLY A O 1
ATOM 4283 N N . GLN A 1 543 ? -2.904 -2.674 30.616 1.00 79.94 543 GLN A N 1
ATOM 4284 C CA . GLN A 1 543 ? -2.422 -1.506 29.888 1.00 79.94 543 GLN A CA 1
ATOM 4285 C C . GLN A 1 543 ? -1.027 -1.107 30.356 1.00 79.94 543 GLN A C 1
ATOM 4287 O O . GLN A 1 543 ? -0.778 -0.980 31.559 1.00 79.94 543 GLN A O 1
ATOM 4292 N N . ALA A 1 544 ? -0.122 -0.869 29.407 1.00 80.31 544 ALA A N 1
ATOM 4293 C CA . ALA A 1 544 ? 1.226 -0.416 29.710 1.00 80.31 544 ALA A CA 1
ATOM 4294 C C . ALA A 1 544 ? 1.307 1.115 29.779 1.00 80.31 544 ALA A C 1
ATOM 4296 O O . ALA A 1 544 ? 0.947 1.807 28.827 1.00 80.31 544 ALA A O 1
ATOM 4297 N N . PHE A 1 545 ? 1.865 1.642 30.871 1.00 85.44 545 PHE A N 1
ATOM 4298 C CA . PHE A 1 545 ? 2.155 3.066 31.030 1.00 85.44 545 PHE A CA 1
ATOM 4299 C C . PHE A 1 545 ? 3.659 3.272 31.241 1.00 85.44 545 PHE A C 1
ATOM 4301 O O . PHE A 1 545 ? 4.209 2.819 32.244 1.00 85.44 545 PHE A O 1
ATOM 4308 N N . PRO A 1 546 ? 4.361 3.940 30.310 1.00 78.31 546 PRO A N 1
ATOM 4309 C CA . PRO A 1 546 ? 5.812 4.089 30.388 1.00 78.31 546 PRO A CA 1
ATOM 4310 C C . PRO A 1 546 ? 6.272 5.194 31.351 1.00 78.31 546 PRO A C 1
ATOM 4312 O O . PRO A 1 546 ? 7.451 5.222 31.702 1.00 78.31 546 PRO A O 1
ATOM 4315 N N . THR A 1 547 ? 5.385 6.107 31.769 1.00 87.81 547 THR A N 1
ATOM 4316 C CA . THR A 1 547 ? 5.737 7.255 32.620 1.00 87.81 547 THR A CA 1
ATOM 4317 C C . THR A 1 547 ? 4.724 7.489 33.740 1.00 87.81 547 THR A C 1
ATOM 4319 O O . THR A 1 547 ? 3.564 7.075 33.653 1.00 87.81 547 THR A O 1
ATOM 4322 N N . VAL A 1 548 ? 5.168 8.189 34.788 1.00 90.12 548 VAL A N 1
ATOM 4323 C CA . VAL A 1 548 ? 4.338 8.570 35.941 1.00 90.12 548 VAL A CA 1
ATOM 4324 C C . VAL A 1 548 ? 3.220 9.528 35.524 1.00 90.12 548 VAL A C 1
ATOM 4326 O O . VAL A 1 548 ? 2.107 9.439 36.033 1.00 90.12 548 VAL A O 1
ATOM 4329 N N . GLU A 1 549 ? 3.481 10.425 34.575 1.00 92.88 549 GLU A N 1
ATOM 4330 C CA . GLU A 1 549 ? 2.502 11.392 34.067 1.00 92.88 549 GLU A CA 1
ATOM 4331 C C . GLU A 1 549 ? 1.331 10.682 33.390 1.00 92.88 549 GLU A C 1
ATOM 4333 O O . GLU A 1 549 ? 0.177 10.978 33.694 1.00 92.88 549 GLU A O 1
ATOM 4338 N N . LYS A 1 550 ? 1.621 9.696 32.531 1.00 91.19 550 LYS A N 1
ATOM 4339 C CA . LYS A 1 550 ? 0.592 8.885 31.872 1.00 91.19 550 LYS A CA 1
ATOM 4340 C C . LYS A 1 550 ? -0.224 8.074 32.879 1.00 91.19 550 LYS A C 1
ATOM 4342 O O . LYS A 1 550 ? -1.441 7.986 32.741 1.00 91.19 550 LYS A O 1
ATOM 4347 N N . LEU A 1 551 ? 0.426 7.540 33.920 1.00 91.69 551 LEU A N 1
ATOM 4348 C CA . LEU A 1 551 ? -0.267 6.863 35.019 1.00 91.69 551 LEU A CA 1
ATOM 4349 C C . LEU A 1 551 ? -1.206 7.818 35.781 1.00 91.69 551 LEU A C 1
ATOM 4351 O O . LEU A 1 551 ? -2.333 7.450 36.102 1.00 91.69 551 LEU A O 1
ATOM 4355 N N . LYS A 1 552 ? -0.765 9.049 36.069 1.00 93.88 552 LYS A N 1
ATOM 4356 C CA . LYS A 1 552 ? -1.599 10.068 36.731 1.00 93.88 552 LYS A CA 1
ATOM 4357 C C . LYS A 1 552 ? -2.810 10.448 35.882 1.00 93.88 552 LYS A C 1
ATOM 4359 O O . LYS A 1 552 ? -3.911 10.521 36.416 1.00 93.88 552 LYS A O 1
ATOM 4364 N N . GLN A 1 553 ? -2.613 10.631 34.576 1.00 93.00 553 GLN A N 1
ATOM 4365 C CA . GLN A 1 553 ? -3.693 10.935 33.636 1.00 93.00 553 GLN A CA 1
ATOM 4366 C C . GLN A 1 553 ? -4.751 9.833 33.614 1.00 93.00 553 GLN A C 1
ATOM 4368 O O . GLN A 1 553 ? -5.928 10.127 33.818 1.00 93.00 553 GLN A O 1
ATOM 4373 N N . VAL A 1 554 ? -4.343 8.568 33.452 1.00 93.00 554 VAL A N 1
ATOM 4374 C CA . VAL A 1 554 ? -5.317 7.469 33.444 1.00 93.00 554 VAL A CA 1
ATOM 4375 C C . VAL A 1 554 ? -5.998 7.326 34.802 1.00 93.00 554 VAL A C 1
ATOM 4377 O O . VAL A 1 554 ? -7.199 7.078 34.840 1.00 93.00 554 VAL A O 1
ATOM 4380 N N . ALA A 1 555 ? -5.288 7.527 35.919 1.00 94.38 555 ALA A N 1
ATOM 4381 C CA . ALA A 1 555 ? -5.879 7.461 37.255 1.00 94.38 555 ALA A CA 1
ATOM 4382 C C . ALA A 1 555 ? -6.980 8.511 37.446 1.00 94.38 555 ALA A C 1
ATOM 4384 O O . ALA A 1 555 ? -8.051 8.189 37.955 1.00 94.38 555 ALA A O 1
ATOM 4385 N N . GLU A 1 556 ? -6.722 9.747 37.020 1.00 95.12 556 GLU A N 1
ATOM 4386 C CA . GLU A 1 556 ? -7.673 10.852 37.103 1.00 95.12 556 GLU A CA 1
ATOM 4387 C C . GLU A 1 556 ? -8.873 10.634 36.174 1.00 95.12 556 GLU A C 1
ATOM 4389 O O . GLU A 1 556 ? -10.023 10.699 36.613 1.00 95.12 556 GLU A O 1
ATOM 4394 N N . ASP A 1 557 ? -8.622 10.356 34.894 1.00 94.56 557 ASP A N 1
ATOM 4395 C CA . ASP A 1 557 ? -9.684 10.272 33.896 1.00 94.56 557 ASP A CA 1
ATOM 4396 C C . ASP A 1 557 ? -10.558 9.022 34.102 1.00 94.56 557 ASP A C 1
ATOM 4398 O O . ASP A 1 557 ? -11.786 9.113 34.055 1.00 94.56 557 ASP A O 1
ATOM 4402 N N . SER A 1 558 ? -9.964 7.861 34.409 1.00 94.56 558 SER A N 1
ATOM 4403 C CA . SER A 1 558 ? -10.739 6.645 34.708 1.00 94.56 558 SER A CA 1
ATOM 4404 C C . SER A 1 558 ? -11.559 6.779 35.995 1.00 94.56 558 SER A C 1
ATOM 4406 O O . SER A 1 558 ? -12.697 6.312 36.041 1.00 94.56 558 SER A O 1
ATOM 4408 N N . GLN A 1 559 ? -11.051 7.477 37.018 1.00 96.38 559 GLN A N 1
ATOM 4409 C CA . GLN A 1 559 ? -11.807 7.751 38.242 1.00 96.38 559 GLN A CA 1
ATOM 4410 C C . GLN A 1 559 ? -13.021 8.651 37.968 1.00 96.38 559 GLN A C 1
ATOM 4412 O O . GLN A 1 559 ? -14.131 8.339 38.409 1.00 96.38 559 GLN A O 1
ATOM 4417 N N . LYS A 1 560 ? -12.849 9.715 37.176 1.00 95.81 560 LYS A N 1
ATOM 4418 C CA . LYS A 1 560 ? -13.961 10.574 36.734 1.00 95.81 560 LYS A CA 1
ATOM 4419 C C . LYS A 1 560 ? -14.997 9.796 35.921 1.00 95.81 560 LYS A C 1
ATOM 4421 O O . LYS A 1 560 ? -16.197 10.002 36.101 1.00 95.81 560 LYS A O 1
ATOM 4426 N N . LEU A 1 561 ? -14.559 8.873 35.062 1.00 95.81 561 LEU A N 1
ATOM 4427 C CA . LEU A 1 561 ? -15.464 8.001 34.315 1.00 95.81 561 LEU A CA 1
ATOM 4428 C C . LEU A 1 561 ? -16.268 7.094 35.257 1.00 95.81 561 LEU A C 1
ATOM 4430 O O . LEU A 1 561 ? -17.482 6.972 35.109 1.00 95.81 561 LEU A O 1
ATOM 4434 N N . VAL A 1 562 ? -15.630 6.498 36.268 1.00 97.06 562 VAL A N 1
ATOM 4435 C CA . VAL A 1 562 ? -16.312 5.686 37.292 1.00 97.06 562 VAL A CA 1
ATOM 4436 C C . VAL A 1 562 ? -17.366 6.502 38.040 1.00 97.06 562 VAL A C 1
ATOM 4438 O O . VAL A 1 562 ? -18.477 6.015 38.264 1.00 97.06 562 VAL A O 1
ATOM 4441 N N . GLU A 1 563 ? -17.040 7.730 38.435 1.00 97.19 563 GLU A N 1
ATOM 4442 C CA . GLU A 1 563 ? -17.967 8.641 39.114 1.00 97.19 563 GLU A CA 1
ATOM 4443 C C . GLU A 1 563 ? -19.151 9.006 38.224 1.00 97.19 563 GLU A C 1
ATOM 4445 O O . GLU A 1 563 ? -20.302 8.900 38.656 1.00 97.19 563 GLU A O 1
ATOM 4450 N N . TYR A 1 564 ? -18.885 9.329 36.958 1.00 95.69 564 TYR A N 1
ATOM 4451 C CA . TYR A 1 564 ? -19.923 9.580 35.970 1.00 95.69 564 TYR A CA 1
ATOM 4452 C C . TYR A 1 564 ? -20.856 8.373 35.804 1.00 95.69 564 TYR A C 1
ATOM 4454 O O . TYR A 1 564 ? -22.077 8.526 35.885 1.00 95.69 564 TYR A O 1
ATOM 4462 N N . LEU A 1 565 ? -20.311 7.163 35.633 1.00 96.44 565 LEU A N 1
ATOM 4463 C CA . LEU A 1 565 ? -21.114 5.946 35.494 1.00 96.44 565 LEU A CA 1
ATOM 4464 C C . LEU A 1 565 ? -21.950 5.686 36.754 1.00 96.44 565 LEU A C 1
ATOM 4466 O O . LEU A 1 565 ? -23.112 5.290 36.662 1.00 96.44 565 LEU A O 1
ATOM 4470 N N . LYS A 1 566 ? -21.397 5.943 37.945 1.00 96.56 566 LYS A N 1
ATOM 4471 C CA . LYS A 1 566 ? -22.128 5.804 39.212 1.00 96.56 566 LYS A CA 1
ATOM 4472 C C . LYS A 1 566 ? -23.274 6.803 39.356 1.00 96.56 566 LYS A C 1
ATOM 4474 O O . LYS A 1 566 ? -24.304 6.432 39.918 1.00 96.56 566 LYS A O 1
ATOM 4479 N N . ALA A 1 567 ? -23.092 8.025 38.863 1.00 96.62 567 ALA A N 1
ATOM 4480 C CA . ALA A 1 567 ? -24.091 9.085 38.923 1.00 96.62 567 ALA A CA 1
ATOM 4481 C C . ALA A 1 567 ? -25.213 8.914 37.884 1.00 96.62 567 ALA A C 1
ATOM 4483 O O . ALA A 1 567 ? -26.357 9.258 38.165 1.00 96.62 567 ALA A O 1
ATOM 4484 N N . ASN A 1 568 ? -24.904 8.369 36.702 1.00 95.50 568 ASN A N 1
ATOM 4485 C CA . ASN A 1 568 ? -25.825 8.375 35.558 1.00 95.50 568 ASN A CA 1
ATOM 4486 C C . ASN A 1 568 ? -26.516 7.036 35.275 1.00 95.50 568 ASN A C 1
ATOM 4488 O O . ASN A 1 568 ? -27.487 7.002 34.515 1.00 95.50 568 ASN A O 1
ATOM 4492 N N . PHE A 1 569 ? -26.046 5.946 35.877 1.00 96.44 569 PHE A N 1
ATOM 4493 C CA . PHE A 1 569 ? -26.619 4.610 35.727 1.00 96.44 569 PHE A CA 1
ATOM 4494 C C . PHE A 1 569 ? -26.978 4.067 37.102 1.00 96.44 569 PHE A C 1
ATOM 4496 O O . PHE A 1 569 ? -26.193 4.186 38.037 1.00 96.44 569 PHE A O 1
ATOM 4503 N N . THR A 1 570 ? -28.132 3.427 37.248 1.00 96.19 570 THR A N 1
ATOM 4504 C CA . THR A 1 570 ? -28.501 2.703 38.472 1.00 96.19 570 THR A CA 1
ATOM 4505 C C . THR A 1 570 ? -27.574 1.498 38.701 1.00 96.19 570 THR A C 1
ATOM 4507 O O . THR A 1 570 ? -26.931 1.018 37.764 1.00 96.19 570 THR A O 1
ATOM 4510 N N . PRO A 1 571 ? -27.501 0.933 39.924 1.00 93.25 571 PRO A N 1
ATOM 4511 C CA . PRO A 1 571 ? -26.729 -0.287 40.171 1.00 93.25 571 PRO A CA 1
ATOM 4512 C C . PRO A 1 571 ? -27.077 -1.449 39.229 1.00 93.25 571 PRO A C 1
ATOM 4514 O O . PRO A 1 571 ? -26.181 -2.164 38.785 1.00 93.25 571 PRO A O 1
ATOM 4517 N N . TYR A 1 572 ? -28.361 -1.608 38.894 1.00 91.94 572 TYR A N 1
ATOM 4518 C CA . TYR A 1 572 ? -28.834 -2.649 37.983 1.00 91.94 572 TYR A CA 1
ATOM 4519 C C . TYR A 1 572 ? -28.435 -2.377 36.528 1.00 91.94 572 TYR A C 1
ATOM 4521 O O . TYR A 1 572 ? -27.990 -3.286 35.834 1.00 91.94 572 TYR A O 1
ATOM 4529 N N . GLU A 1 573 ? -28.535 -1.129 36.065 1.00 94.69 573 GLU A N 1
ATOM 4530 C CA . GLU A 1 573 ? -28.074 -0.755 34.722 1.00 94.69 573 GLU A CA 1
ATOM 4531 C C . GLU A 1 573 ? -26.563 -0.926 34.580 1.00 94.69 573 GLU A C 1
ATOM 4533 O O . GLU A 1 573 ? -26.112 -1.489 33.588 1.00 94.69 573 GLU A O 1
ATOM 4538 N N . ARG A 1 574 ? -25.779 -0.540 35.596 1.00 93.88 574 ARG A N 1
ATOM 4539 C CA . ARG A 1 574 ? -24.327 -0.757 35.582 1.00 93.88 574 ARG A CA 1
ATOM 4540 C C . ARG A 1 574 ? -23.970 -2.233 35.449 1.00 93.88 574 ARG A C 1
ATOM 4542 O O . ARG A 1 574 ? -23.105 -2.571 34.657 1.00 93.88 574 ARG A O 1
ATOM 4549 N N . TYR A 1 575 ? -24.675 -3.122 36.147 1.00 88.31 575 TYR A N 1
ATOM 4550 C CA . TYR A 1 575 ? -24.475 -4.570 36.003 1.00 88.31 575 TYR A CA 1
ATOM 4551 C C . TYR A 1 575 ? -24.761 -5.090 34.580 1.00 88.31 575 TYR A C 1
ATOM 4553 O O . TYR A 1 575 ? -24.259 -6.137 34.185 1.00 88.31 575 TYR A O 1
ATOM 4561 N N . ARG A 1 576 ? -25.566 -4.365 33.796 1.00 90.44 576 ARG A N 1
ATOM 4562 C CA . ARG A 1 576 ? -25.874 -4.701 32.400 1.00 90.44 576 ARG A CA 1
ATOM 4563 C C . ARG A 1 576 ? -24.922 -4.061 31.390 1.00 90.44 576 ARG A C 1
ATOM 4565 O O . ARG A 1 576 ? -24.985 -4.452 30.225 1.00 90.44 576 ARG A O 1
ATOM 4572 N N . LEU A 1 577 ? -24.085 -3.106 31.804 1.00 93.25 577 LEU A N 1
ATOM 4573 C CA . LEU A 1 577 ? -23.123 -2.445 30.924 1.00 93.25 577 LEU A CA 1
ATOM 4574 C C . LEU A 1 577 ? -22.072 -3.438 30.433 1.00 93.25 577 LEU A C 1
ATOM 4576 O O . LEU A 1 577 ? -21.415 -4.114 31.227 1.00 93.25 577 LEU A O 1
ATOM 4580 N N . ARG A 1 578 ? -21.897 -3.475 29.114 1.00 91.19 578 ARG A N 1
ATOM 4581 C CA . ARG A 1 578 ? -20.888 -4.290 28.435 1.00 91.19 578 ARG A CA 1
ATOM 4582 C C . ARG A 1 578 ? -19.802 -3.380 27.887 1.00 91.19 578 ARG A C 1
ATOM 4584 O O . ARG A 1 578 ? -20.101 -2.463 27.124 1.00 91.19 578 ARG A O 1
ATOM 4591 N N . VAL A 1 579 ? -18.564 -3.640 28.280 1.00 90.44 579 VAL A N 1
ATOM 4592 C CA . VAL A 1 579 ? -17.381 -2.887 27.867 1.00 90.44 579 VAL A CA 1
ATOM 4593 C C . VAL A 1 579 ? -16.641 -3.682 26.799 1.00 90.44 579 VAL A C 1
ATOM 4595 O O . VAL A 1 579 ? -16.247 -4.824 27.025 1.00 90.44 579 VAL A O 1
ATOM 4598 N N . TYR A 1 580 ? -16.470 -3.071 25.637 1.00 89.25 580 TYR A N 1
ATOM 4599 C CA . TYR A 1 580 ? -15.798 -3.625 24.473 1.00 89.25 580 TYR A CA 1
ATOM 4600 C C . TYR A 1 580 ? -14.477 -2.883 24.252 1.00 89.25 580 TYR A C 1
ATOM 4602 O O . TYR A 1 580 ? -14.467 -1.660 24.087 1.00 89.25 580 TYR A O 1
ATOM 4610 N N . THR A 1 581 ? -13.367 -3.619 24.273 1.00 85.06 581 THR A N 1
ATOM 4611 C CA . THR A 1 581 ? -12.012 -3.074 24.080 1.00 85.06 581 THR A CA 1
ATOM 4612 C C . THR A 1 581 ? -11.544 -3.200 22.626 1.00 85.06 581 THR A C 1
ATOM 4614 O O . THR A 1 581 ? -12.288 -3.690 21.774 1.00 85.06 581 THR A O 1
ATOM 4617 N N . GLY A 1 582 ? -10.324 -2.739 22.334 1.00 79.44 582 GLY A N 1
ATOM 4618 C CA . GLY A 1 582 ? -9.774 -2.659 20.977 1.00 79.44 582 GLY A CA 1
ATOM 4619 C C . GLY A 1 582 ? -9.497 -4.000 20.310 1.00 79.44 582 GLY A C 1
ATOM 4620 O O . GLY A 1 582 ? -9.520 -4.091 19.089 1.00 79.44 582 GLY A O 1
ATOM 4621 N N . HIS A 1 583 ? -9.319 -5.067 21.089 1.00 79.00 583 HIS A N 1
ATOM 4622 C CA . HIS A 1 583 ? -8.973 -6.375 20.550 1.00 79.00 583 HIS A CA 1
ATOM 4623 C C . HIS A 1 583 ? -9.799 -7.492 21.190 1.00 79.00 583 HIS A C 1
ATOM 4625 O O . HIS A 1 583 ? -9.632 -7.801 22.374 1.00 79.00 583 HIS A O 1
ATOM 4631 N N . TRP A 1 584 ? -10.647 -8.159 20.398 1.00 68.75 584 TRP A N 1
ATOM 4632 C CA . TRP A 1 584 ? -11.596 -9.169 20.886 1.00 68.75 584 TRP A CA 1
ATOM 4633 C C . TRP A 1 584 ? -10.929 -10.261 21.713 1.00 68.75 584 TRP A C 1
ATOM 4635 O O . TRP A 1 584 ? -11.442 -10.651 22.763 1.00 68.75 584 TRP A O 1
ATOM 4645 N N . TRP A 1 585 ? -9.770 -10.739 21.257 1.00 64.00 585 TRP A N 1
ATOM 4646 C CA . TRP A 1 585 ? -9.042 -11.775 21.972 1.00 64.00 585 TRP A CA 1
ATOM 4647 C C . TRP A 1 585 ? -8.686 -11.295 23.382 1.00 64.00 585 TRP A C 1
ATOM 4649 O O . TRP A 1 585 ? -8.855 -12.063 24.312 1.00 64.00 585 TRP A O 1
ATOM 4659 N N . GLN A 1 586 ? -8.346 -10.023 23.602 1.00 64.88 586 GLN A N 1
ATOM 4660 C CA . GLN A 1 586 ? -8.039 -9.521 24.941 1.00 64.88 586 GLN A CA 1
ATOM 4661 C C . GLN A 1 586 ? -9.246 -9.454 25.887 1.00 64.88 586 GLN A C 1
ATOM 4663 O O . GLN A 1 586 ? -9.065 -9.526 27.106 1.00 64.88 586 GLN A O 1
ATOM 4668 N N . ASN A 1 587 ? -10.471 -9.366 25.357 1.00 64.25 587 ASN A N 1
ATOM 4669 C CA . ASN A 1 587 ? -11.689 -9.451 26.168 1.00 64.25 587 ASN A CA 1
ATOM 4670 C C . ASN A 1 587 ? -11.865 -10.852 26.780 1.00 64.25 587 ASN A C 1
ATOM 4672 O O . ASN A 1 587 ? -12.347 -10.973 27.904 1.00 64.25 587 ASN A O 1
ATOM 4676 N N . ALA A 1 588 ? -11.431 -11.907 26.078 1.00 57.88 588 ALA A N 1
ATOM 4677 C CA . ALA A 1 588 ? -11.598 -13.302 26.503 1.00 57.88 588 ALA A CA 1
ATOM 4678 C C . ALA A 1 588 ? -10.667 -13.728 27.661 1.00 57.88 588 ALA A C 1
ATOM 4680 O O . ALA A 1 588 ? -10.872 -14.772 28.283 1.00 57.88 588 ALA A O 1
ATOM 4681 N N . TYR A 1 589 ? -9.650 -12.924 27.988 1.00 56.59 589 TYR A N 1
ATOM 4682 C CA . TYR A 1 589 ? -8.599 -13.287 28.947 1.00 56.59 589 TYR A CA 1
ATOM 4683 C C . TYR A 1 589 ? -8.478 -12.330 30.138 1.00 56.59 589 TYR A C 1
ATOM 4685 O O . TYR A 1 589 ? -7.454 -12.341 30.816 1.00 56.59 589 TYR A O 1
ATOM 4693 N N . GLY A 1 590 ? -9.517 -11.564 30.487 1.00 53.41 590 GLY A N 1
ATOM 4694 C CA . GLY A 1 590 ? -9.498 -10.684 31.673 1.00 53.41 590 GLY A CA 1
ATOM 4695 C C . GLY A 1 590 ? -9.224 -11.361 33.026 1.00 53.41 590 GLY A C 1
ATOM 4696 O O . GLY A 1 590 ? -9.078 -10.675 34.033 1.00 53.41 590 GLY A O 1
ATOM 4697 N N . GLY A 1 591 ? -9.134 -12.696 33.063 1.00 54.03 591 GLY A N 1
ATOM 4698 C CA . GLY A 1 591 ? -8.678 -13.474 34.218 1.00 54.03 591 GLY A CA 1
ATOM 4699 C C . GLY A 1 591 ? -7.244 -14.012 34.122 1.00 54.03 591 GLY A C 1
ATOM 4700 O O . GLY A 1 591 ? -6.735 -14.486 35.126 1.00 54.03 591 GLY A O 1
ATOM 4701 N N . PHE A 1 592 ? -6.573 -13.943 32.968 1.00 57.22 592 PHE A N 1
ATOM 4702 C CA . PHE A 1 592 ? -5.300 -14.641 32.730 1.00 57.22 592 PHE A CA 1
ATOM 4703 C C . PHE A 1 592 ? -4.179 -14.194 33.674 1.00 57.22 592 PHE A C 1
ATOM 4705 O O . PHE A 1 592 ? -3.398 -15.016 34.143 1.00 57.22 592 PHE A O 1
ATOM 4712 N N . LEU A 1 593 ? -4.133 -12.899 33.994 1.00 57.72 593 LEU A N 1
ATOM 4713 C CA . LEU A 1 593 ? -3.185 -12.351 34.963 1.00 57.72 593 LEU A CA 1
ATOM 4714 C C . LEU A 1 593 ? -3.758 -12.291 36.380 1.00 57.72 593 LEU A C 1
ATOM 4716 O O . LEU A 1 593 ? -3.039 -11.945 37.305 1.00 57.72 593 LEU A O 1
ATOM 4720 N N . HIS A 1 594 ? -5.023 -12.648 36.603 1.00 58.94 594 HIS A N 1
ATOM 4721 C CA . HIS A 1 594 ? -5.561 -12.722 37.954 1.00 58.94 594 HIS A CA 1
ATOM 4722 C C . HIS A 1 594 ? -5.274 -14.115 38.544 1.00 58.94 594 HIS A C 1
ATOM 4724 O O . HIS A 1 594 ? -5.875 -15.096 38.110 1.00 58.94 594 HIS A O 1
ATOM 4730 N N . PRO A 1 595 ? -4.451 -14.239 39.604 1.00 57.12 595 PRO A N 1
ATOM 4731 C CA . PRO A 1 595 ? -3.916 -15.532 40.052 1.00 57.12 595 PRO A CA 1
ATOM 4732 C C . PRO A 1 595 ? -4.984 -16.532 40.526 1.00 57.12 595 PRO A C 1
ATOM 4734 O O . PRO A 1 595 ? -4.716 -17.723 40.615 1.00 57.12 595 PRO A O 1
ATOM 4737 N N . ASN A 1 596 ? -6.201 -16.054 40.819 1.00 62.50 596 ASN A N 1
ATOM 4738 C CA . ASN A 1 596 ? -7.293 -16.861 41.372 1.00 62.50 596 ASN A CA 1
ATOM 4739 C C . ASN A 1 596 ? -8.582 -16.853 40.525 1.00 62.50 596 ASN A C 1
ATOM 4741 O O . ASN A 1 596 ? -9.641 -17.192 41.051 1.00 62.50 596 ASN A O 1
ATOM 4745 N N . LYS A 1 597 ? -8.557 -16.389 39.266 1.00 58.66 597 LYS A N 1
ATOM 4746 C CA . LYS A 1 597 ? -9.762 -16.373 38.414 1.00 58.66 597 LYS A CA 1
ATOM 4747 C C . LYS A 1 597 ? -9.499 -17.064 37.086 1.00 58.66 597 LYS A C 1
ATOM 4749 O O . LYS A 1 597 ? -8.508 -16.792 36.426 1.00 58.66 597 LYS A O 1
ATOM 4754 N N . LEU A 1 598 ? -10.427 -17.931 36.690 1.00 52.88 598 LEU A N 1
ATOM 4755 C CA . LEU A 1 598 ? -10.427 -18.519 35.356 1.00 52.88 598 LEU A CA 1
ATOM 4756 C C . LEU A 1 598 ? -10.715 -17.430 34.303 1.00 52.88 598 LEU A C 1
ATOM 4758 O O . LEU A 1 598 ? -11.468 -16.494 34.601 1.00 52.88 598 LEU A O 1
ATOM 4762 N N . PRO A 1 599 ? -10.149 -17.541 33.087 1.00 56.41 599 PRO A N 1
ATOM 4763 C CA . PRO A 1 599 ? -10.536 -16.705 31.955 1.00 56.41 599 PRO A CA 1
ATOM 4764 C C . PRO A 1 599 ? -12.053 -16.757 31.736 1.00 56.41 599 PRO A C 1
ATOM 4766 O O . PRO A 1 599 ? -12.661 -17.824 31.836 1.00 56.41 599 PRO A O 1
ATOM 4769 N N . ILE A 1 600 ? -12.664 -15.604 31.463 1.00 53.31 600 ILE A N 1
ATOM 4770 C CA . ILE A 1 600 ? -14.097 -15.500 31.182 1.00 53.31 600 ILE A CA 1
ATOM 4771 C C . ILE A 1 600 ? -14.245 -15.268 29.679 1.00 53.31 600 ILE A C 1
ATOM 4773 O O . ILE A 1 600 ? -13.982 -14.172 29.193 1.00 53.31 600 ILE A O 1
ATOM 4777 N N . ASP A 1 601 ? -14.681 -16.292 28.949 1.00 55.03 601 ASP A N 1
ATOM 4778 C CA . ASP A 1 601 ? -14.890 -16.215 27.500 1.00 55.03 601 ASP A CA 1
ATOM 4779 C C . ASP A 1 601 ? -16.334 -15.799 27.174 1.00 55.03 601 ASP A C 1
ATOM 4781 O O . ASP A 1 601 ? -17.181 -16.614 26.813 1.00 55.03 601 ASP A O 1
ATOM 4785 N N . ILE A 1 602 ? -16.647 -14.519 27.402 1.00 61.56 602 ILE A N 1
ATOM 4786 C CA . ILE A 1 602 ? -17.968 -13.933 27.084 1.00 61.56 602 ILE A CA 1
ATOM 4787 C C . ILE A 1 602 ? -17.895 -12.815 26.033 1.00 61.56 602 ILE A C 1
ATOM 4789 O O . ILE A 1 602 ? -18.923 -12.249 25.668 1.00 61.56 602 ILE A O 1
ATOM 4793 N N . GLY A 1 603 ? -16.695 -12.502 25.528 1.00 70.25 603 GLY A N 1
ATOM 4794 C CA . GLY A 1 603 ? -16.474 -11.546 24.435 1.00 70.25 603 GLY A CA 1
ATOM 4795 C C . GLY A 1 603 ? -16.598 -10.057 24.788 1.00 70.25 603 GLY A C 1
ATOM 4796 O O . GLY A 1 603 ? -16.469 -9.232 23.888 1.00 70.25 603 GLY A O 1
ATOM 4797 N N . TYR A 1 604 ? -16.820 -9.707 26.058 1.00 81.62 604 TYR A N 1
ATOM 4798 C CA . TYR A 1 604 ? -16.839 -8.335 26.587 1.00 81.62 604 TYR A CA 1
ATOM 4799 C C . TYR A 1 604 ? -16.469 -8.323 28.081 1.00 81.62 604 TYR A C 1
ATOM 4801 O O . TYR A 1 604 ? -16.550 -9.350 28.758 1.00 81.62 604 TYR A O 1
ATOM 4809 N N . LEU A 1 605 ? -16.113 -7.153 28.613 1.00 83.19 605 LEU A N 1
ATOM 4810 C CA . LEU A 1 605 ? -15.845 -6.926 30.035 1.00 83.19 605 LEU A CA 1
ATOM 4811 C C . LEU A 1 605 ? -17.051 -6.277 30.737 1.00 83.19 605 LEU A C 1
ATOM 4813 O O . LEU A 1 605 ? -17.903 -5.639 30.121 1.00 83.19 605 LEU A O 1
ATOM 4817 N N . ASP A 1 606 ? -17.136 -6.449 32.053 1.00 85.31 606 ASP A N 1
ATOM 4818 C CA . ASP A 1 606 ? -18.116 -5.767 32.910 1.00 85.31 606 ASP A CA 1
ATOM 4819 C C . ASP A 1 606 ? -17.621 -4.356 33.268 1.00 85.31 606 ASP A C 1
ATOM 4821 O O . ASP A 1 606 ? -16.416 -4.139 33.353 1.00 85.31 606 ASP A O 1
ATOM 4825 N N . TRP A 1 607 ? -18.516 -3.397 33.540 1.00 89.75 607 TRP A N 1
ATOM 4826 C CA . TRP A 1 607 ? -18.131 -2.021 33.908 1.00 89.75 607 TRP A CA 1
ATOM 4827 C C . TRP A 1 607 ? -17.150 -1.926 35.092 1.00 89.75 607 TRP A C 1
ATOM 4829 O O . TRP A 1 607 ? -16.390 -0.960 35.179 1.00 89.75 607 TRP A O 1
ATOM 4839 N N . ARG A 1 608 ? -17.137 -2.920 35.995 1.00 88.94 608 ARG A N 1
ATOM 4840 C CA . ARG A 1 608 ? -16.164 -3.030 37.090 1.00 88.94 608 ARG A CA 1
ATOM 4841 C C . ARG A 1 608 ? -14.733 -3.070 36.581 1.00 88.94 608 ARG A C 1
ATOM 4843 O O . ARG A 1 608 ? -13.875 -2.592 37.298 1.00 88.94 608 ARG A O 1
ATOM 4850 N N . PHE A 1 609 ? -14.474 -3.520 35.354 1.00 88.38 609 PHE A N 1
ATOM 4851 C CA . PHE A 1 609 ? -13.165 -3.383 34.716 1.00 88.38 609 PHE A CA 1
ATOM 4852 C C . PHE A 1 609 ? -12.652 -1.937 34.761 1.00 88.38 609 PHE A C 1
ATOM 4854 O O . PHE A 1 609 ? -11.513 -1.691 35.139 1.00 88.38 609 PHE A O 1
ATOM 4861 N N . ILE A 1 610 ? -13.512 -0.960 34.469 1.00 91.62 610 ILE A N 1
ATOM 4862 C CA . ILE A 1 610 ? -13.156 0.465 34.500 1.00 91.62 610 ILE A CA 1
ATOM 4863 C C . ILE A 1 610 ? -12.840 0.902 35.938 1.00 91.62 610 ILE A C 1
ATOM 4865 O O . ILE A 1 610 ? -11.862 1.607 36.187 1.00 91.62 610 ILE A O 1
ATOM 4869 N N . GLN A 1 611 ? -13.644 0.440 36.903 1.00 92.06 611 GLN A N 1
ATOM 4870 C CA . GLN A 1 611 ? -13.407 0.681 38.329 1.00 92.06 611 GLN A CA 1
ATOM 4871 C C . GLN A 1 611 ? -12.098 0.050 38.814 1.00 92.06 611 GLN A C 1
ATOM 4873 O O . GLN A 1 611 ? -11.376 0.645 39.614 1.00 92.06 611 GLN A O 1
ATOM 4878 N N . ASP A 1 612 ? -11.804 -1.147 38.338 1.00 89.75 612 ASP A N 1
ATOM 4879 C CA . ASP A 1 612 ? -10.637 -1.937 38.674 1.00 89.75 612 ASP A CA 1
ATOM 4880 C C . ASP A 1 612 ? -9.363 -1.291 38.106 1.00 89.75 612 ASP A C 1
ATOM 4882 O O . ASP A 1 612 ? -8.383 -1.145 38.833 1.00 89.75 612 ASP A O 1
ATOM 4886 N N . VAL A 1 613 ? -9.391 -0.805 36.857 1.00 90.38 613 VAL A N 1
ATOM 4887 C CA . VAL A 1 613 ? -8.302 -0.015 36.250 1.00 90.38 613 VAL A CA 1
ATOM 4888 C C . VAL A 1 613 ? -8.049 1.265 37.051 1.00 90.38 613 VAL A C 1
ATOM 4890 O O . VAL A 1 613 ? -6.903 1.540 37.416 1.00 90.38 613 VAL A O 1
ATOM 4893 N N . ALA A 1 614 ? -9.104 2.007 37.408 1.00 93.19 614 ALA A N 1
ATOM 4894 C CA . ALA A 1 614 ? -8.980 3.192 38.258 1.00 93.19 614 ALA A CA 1
ATOM 4895 C C . ALA A 1 614 ? -8.385 2.848 39.634 1.00 93.19 614 ALA A C 1
ATOM 4897 O O . ALA A 1 614 ? -7.542 3.582 40.154 1.00 93.19 614 ALA A O 1
ATOM 4898 N N . SER A 1 615 ? -8.781 1.712 40.215 1.00 91.31 615 SER A N 1
ATOM 4899 C CA . SER A 1 615 ? -8.285 1.236 41.511 1.00 91.31 615 SER A CA 1
ATOM 4900 C C . SER A 1 615 ? -6.814 0.828 41.442 1.00 91.31 615 SER A C 1
ATOM 4902 O O . SER A 1 615 ? -6.043 1.192 42.330 1.00 91.31 615 SER A O 1
ATOM 4904 N N . CYS A 1 616 ? -6.396 0.149 40.370 1.00 89.94 616 CYS A N 1
ATOM 4905 C CA . CYS A 1 616 ? -4.993 -0.145 40.094 1.00 89.94 616 CYS A CA 1
ATOM 4906 C C . CYS A 1 616 ? -4.170 1.140 39.996 1.00 89.94 616 CYS A C 1
ATOM 4908 O O . CYS A 1 616 ? -3.174 1.280 40.705 1.00 89.94 616 CYS A O 1
ATOM 4910 N N . ALA A 1 617 ? -4.595 2.093 39.161 1.00 92.19 617 ALA A N 1
ATOM 4911 C CA . ALA A 1 617 ? -3.835 3.314 38.911 1.00 92.19 617 ALA A CA 1
ATOM 4912 C C . ALA A 1 617 ? -3.683 4.145 40.193 1.00 92.19 617 ALA A C 1
ATOM 4914 O O . ALA A 1 617 ? -2.568 4.472 40.602 1.00 92.19 617 ALA A O 1
ATOM 4915 N N . ASN A 1 618 ? -4.793 4.405 40.889 1.00 92.62 618 ASN A N 1
ATOM 4916 C CA . ASN A 1 618 ? -4.786 5.152 42.145 1.00 92.62 618 ASN A CA 1
ATOM 4917 C C . ASN A 1 618 ? -4.050 4.410 43.266 1.00 92.62 618 ASN A C 1
ATOM 4919 O O . ASN A 1 618 ? -3.374 5.034 44.079 1.00 92.62 618 ASN A O 1
ATOM 4923 N N . GLY A 1 619 ? -4.138 3.083 43.313 1.00 90.56 619 GLY A N 1
ATOM 4924 C CA . GLY A 1 619 ? -3.408 2.282 44.286 1.00 90.56 619 GLY A CA 1
ATOM 4925 C C . GLY A 1 619 ? -1.895 2.325 44.100 1.00 90.56 619 GLY A C 1
ATOM 4926 O O . GLY A 1 619 ? -1.171 2.377 45.097 1.00 90.56 619 GLY A O 1
ATOM 4927 N N . ILE A 1 620 ? -1.419 2.367 42.850 1.00 89.44 620 ILE A N 1
ATOM 4928 C CA . ILE A 1 620 ? -0.001 2.596 42.546 1.00 89.44 620 ILE A CA 1
ATOM 4929 C C . ILE A 1 620 ? 0.417 3.977 43.058 1.00 89.44 620 ILE A C 1
ATOM 4931 O O . ILE A 1 620 ? 1.352 4.063 43.848 1.00 89.44 620 ILE A O 1
ATOM 4935 N N . LEU A 1 621 ? -0.322 5.033 42.696 1.00 92.00 621 LEU A N 1
ATOM 4936 C CA . LEU A 1 621 ? -0.044 6.411 43.132 1.00 92.00 621 LEU A CA 1
ATOM 4937 C C . LEU A 1 621 ? -0.057 6.585 44.659 1.00 92.00 621 LEU A C 1
ATOM 4939 O O . LEU A 1 621 ? 0.649 7.430 45.195 1.00 92.00 621 LEU A O 1
ATOM 4943 N N . GLN A 1 622 ? -0.858 5.791 45.370 1.00 91.00 622 GLN A N 1
ATOM 4944 C CA . GLN A 1 622 ? -0.969 5.828 46.831 1.00 91.00 622 GLN A CA 1
ATOM 4945 C C . GLN A 1 622 ? 0.014 4.884 47.543 1.00 91.00 622 GLN A C 1
ATOM 4947 O O . GLN A 1 622 ? -0.045 4.767 48.766 1.00 91.00 622 GLN A O 1
ATOM 4952 N N . GLY A 1 623 ? 0.865 4.154 46.811 1.00 87.25 623 GLY A N 1
ATOM 4953 C CA . GLY A 1 623 ? 1.801 3.188 47.398 1.00 87.25 623 GLY A CA 1
ATOM 4954 C C . GLY A 1 623 ? 1.138 1.954 48.026 1.00 87.25 623 GLY A C 1
ATOM 4955 O O . GLY A 1 623 ? 1.768 1.242 48.800 1.00 87.25 623 GLY A O 1
ATOM 4956 N N . LYS A 1 624 ? -0.130 1.668 47.704 1.00 83.94 624 LYS A N 1
ATOM 4957 C CA . LYS A 1 624 ? -0.913 0.564 48.300 1.00 83.94 624 LYS A CA 1
ATOM 4958 C C . LYS A 1 624 ? -0.641 -0.803 47.669 1.00 83.94 624 LYS A C 1
ATOM 4960 O O . LYS A 1 624 ? -1.146 -1.819 48.134 1.00 83.94 624 LYS A O 1
ATOM 4965 N N . TRP A 1 625 ? 0.146 -0.832 46.603 1.00 73.12 625 TRP A N 1
ATOM 4966 C CA . TRP A 1 625 ? 0.322 -1.985 45.731 1.00 73.12 625 TRP A CA 1
ATOM 4967 C C . TRP A 1 625 ? 1.237 -3.098 46.277 1.00 73.12 625 TRP A C 1
ATOM 4969 O O . TRP A 1 625 ? 1.188 -4.217 45.773 1.00 73.12 625 TRP A O 1
ATOM 4979 N N . LEU A 1 626 ? 2.018 -2.807 47.322 1.00 66.88 626 LEU A N 1
ATOM 4980 C CA . LEU A 1 626 ? 2.870 -3.763 48.053 1.00 66.88 626 LEU A CA 1
ATOM 4981 C C . LEU A 1 626 ? 2.364 -4.051 49.474 1.00 66.88 626 LEU A C 1
ATOM 4983 O O . LEU A 1 626 ? 3.082 -4.634 50.282 1.00 66.88 626 LEU A O 1
ATOM 4987 N N . VAL A 1 627 ? 1.156 -3.592 49.805 1.00 70.12 627 VAL A N 1
ATOM 4988 C CA . VAL A 1 627 ? 0.601 -3.697 51.157 1.00 70.12 627 VAL A CA 1
ATOM 4989 C C . VAL A 1 627 ? -0.403 -4.841 51.207 1.00 70.12 627 VAL A C 1
ATOM 4991 O O . VAL A 1 627 ? -1.425 -4.806 50.513 1.00 70.12 627 VAL A O 1
ATOM 4994 N N . ASP A 1 628 ? -0.132 -5.830 52.059 1.00 71.06 628 ASP A N 1
ATOM 4995 C CA . ASP A 1 628 ? -1.047 -6.941 52.314 1.00 71.06 628 ASP A CA 1
ATOM 4996 C C . ASP A 1 628 ? -2.433 -6.431 52.736 1.00 71.06 628 ASP A C 1
ATOM 4998 O O . ASP A 1 628 ? -2.576 -5.528 53.560 1.00 71.06 628 ASP A O 1
ATOM 5002 N N . GLY A 1 629 ? -3.483 -7.011 52.149 1.00 70.81 629 GLY A N 1
ATOM 5003 C CA . GLY A 1 629 ? -4.874 -6.650 52.444 1.00 70.81 629 GLY A CA 1
ATOM 5004 C C . GLY A 1 629 ? -5.425 -5.433 51.689 1.00 70.81 629 GLY A C 1
ATOM 5005 O O . GLY A 1 629 ? -6.611 -5.145 51.821 1.00 70.81 629 GLY A O 1
ATOM 5006 N N . SER A 1 630 ? -4.639 -4.758 50.841 1.00 75.25 630 SER A N 1
ATOM 5007 C CA . SER A 1 630 ? -5.111 -3.614 50.034 1.00 75.25 630 SER A CA 1
ATOM 5008 C C . SER A 1 630 ? -6.120 -3.978 48.932 1.00 75.25 630 SER A C 1
ATOM 5010 O O . SER A 1 630 ? -6.733 -3.095 48.335 1.00 75.25 630 SER A O 1
ATOM 5012 N N . GLY A 1 631 ? -6.272 -5.271 48.625 1.00 74.19 631 GLY A N 1
ATOM 5013 C CA . GLY A 1 631 ? -7.044 -5.758 47.476 1.00 74.19 631 GLY A CA 1
ATOM 5014 C C . GLY A 1 631 ? -6.322 -5.607 46.131 1.00 74.19 631 GLY A C 1
ATOM 5015 O O . GLY A 1 631 ? -6.829 -6.082 45.116 1.00 74.19 631 GLY A O 1
ATOM 5016 N N . ILE A 1 632 ? -5.132 -5.002 46.125 1.00 76.44 632 ILE A N 1
ATOM 5017 C CA . ILE A 1 632 ? -4.269 -4.819 44.960 1.00 76.44 632 ILE A CA 1
ATOM 5018 C C . ILE A 1 632 ? -3.105 -5.802 45.070 1.00 76.44 632 ILE A C 1
ATOM 5020 O O . ILE A 1 632 ? -2.519 -5.952 46.140 1.00 76.44 632 ILE A O 1
ATOM 5024 N N . ARG A 1 633 ? -2.773 -6.488 43.973 1.00 74.81 633 ARG A N 1
ATOM 5025 C CA . ARG A 1 633 ? -1.715 -7.507 43.967 1.00 74.81 633 ARG A CA 1
ATOM 5026 C C . ARG A 1 633 ? -0.622 -7.173 42.965 1.00 74.81 633 ARG A C 1
ATOM 5028 O O . ARG A 1 633 ? -0.910 -6.974 41.786 1.00 74.81 633 ARG A O 1
ATOM 5035 N N . TYR A 1 634 ? 0.616 -7.170 43.447 1.00 76.38 634 TYR A N 1
ATOM 5036 C CA . TYR A 1 634 ? 1.814 -7.227 42.619 1.00 76.38 634 TYR A CA 1
ATOM 5037 C C . TYR A 1 634 ? 2.098 -8.681 42.237 1.00 76.38 634 TYR A C 1
ATOM 5039 O O . TYR A 1 634 ? 2.175 -9.546 43.109 1.00 76.38 634 TYR A O 1
ATOM 5047 N N . ILE A 1 635 ? 2.239 -8.957 40.941 1.00 71.44 635 ILE A N 1
ATOM 5048 C CA . ILE A 1 635 ? 2.403 -10.332 40.426 1.00 71.44 635 ILE A CA 1
ATOM 5049 C C . ILE A 1 635 ? 3.862 -10.647 40.066 1.00 71.44 635 ILE A C 1
ATOM 5051 O O . ILE A 1 635 ? 4.203 -11.775 39.722 1.00 71.44 635 ILE A O 1
ATOM 5055 N N . GLY A 1 636 ? 4.766 -9.684 40.233 1.00 67.69 636 GLY A N 1
ATOM 5056 C CA . GLY A 1 636 ? 6.169 -9.860 39.885 1.00 67.69 636 GLY A CA 1
ATOM 5057 C C . GLY A 1 636 ? 6.515 -9.343 38.495 1.00 67.69 636 GLY A C 1
ATOM 5058 O O . GLY A 1 636 ? 5.701 -8.743 37.791 1.00 67.69 636 GLY A O 1
ATOM 5059 N N . ASN A 1 637 ? 7.772 -9.587 38.141 1.00 60.84 637 ASN A N 1
ATOM 5060 C CA . ASN A 1 637 ? 8.368 -9.280 36.853 1.00 60.84 637 ASN A CA 1
ATOM 5061 C C . ASN A 1 637 ? 8.159 -10.491 35.928 1.00 60.84 637 ASN A C 1
ATOM 5063 O O . ASN A 1 637 ? 8.537 -11.603 36.298 1.00 60.84 637 ASN A O 1
ATOM 5067 N N . MET A 1 638 ? 7.537 -10.321 34.759 1.00 53.12 638 MET A N 1
ATOM 5068 C CA . MET A 1 638 ? 7.339 -11.452 33.845 1.00 53.12 638 MET A CA 1
ATOM 5069 C C . MET A 1 638 ? 8.674 -11.893 33.247 1.00 53.12 638 MET A C 1
ATOM 5071 O O . MET A 1 638 ? 9.271 -11.180 32.442 1.00 53.12 638 MET A O 1
ATOM 5075 N N . ALA A 1 639 ? 9.114 -13.101 33.595 1.00 41.62 639 ALA A N 1
ATOM 5076 C CA . ALA A 1 639 ? 10.127 -13.806 32.828 1.00 41.62 639 ALA A CA 1
ATOM 5077 C C . ALA A 1 639 ? 9.470 -14.289 31.528 1.00 41.62 639 ALA A C 1
ATOM 5079 O O . ALA A 1 639 ? 8.719 -15.256 31.553 1.00 41.62 639 ALA A O 1
ATOM 5080 N N . TYR A 1 640 ? 9.706 -13.570 30.428 1.00 41.31 640 TYR A N 1
ATOM 5081 C CA . TYR A 1 640 ? 9.434 -13.995 29.049 1.00 41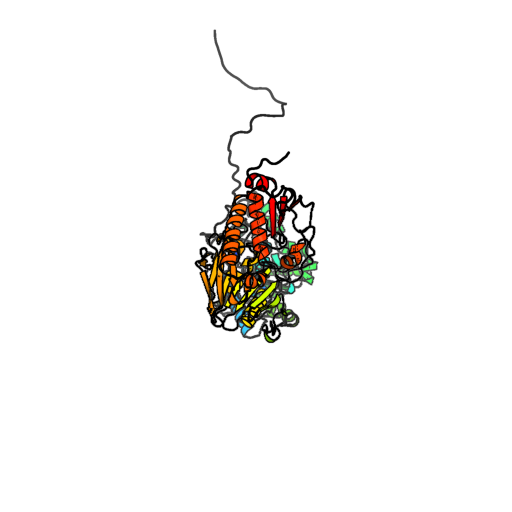.31 640 TYR A CA 1
ATOM 5082 C C . TYR A 1 640 ? 8.091 -14.720 28.820 1.00 41.31 640 TYR A C 1
ATOM 5084 O O . TYR A 1 640 ? 8.004 -15.945 28.835 1.00 41.31 640 TYR A O 1
ATOM 5092 N N . THR A 1 641 ? 7.052 -13.968 28.465 1.00 41.34 641 THR A N 1
ATOM 5093 C CA . THR A 1 641 ? 6.038 -14.511 27.548 1.00 41.34 641 THR A CA 1
ATOM 5094 C C . THR A 1 641 ? 6.276 -13.908 26.180 1.00 41.34 641 THR A C 1
ATOM 5096 O O . THR A 1 641 ? 6.406 -12.687 26.080 1.00 41.34 641 THR A O 1
ATOM 5099 N N . ASP A 1 642 ? 6.272 -14.738 25.138 1.00 41.09 642 ASP A N 1
ATOM 5100 C CA . ASP A 1 642 ? 6.463 -14.348 23.731 1.00 41.09 642 ASP A CA 1
ATOM 5101 C C . ASP A 1 642 ? 5.556 -13.189 23.263 1.00 41.09 642 ASP A C 1
ATOM 5103 O O . ASP A 1 642 ? 5.836 -12.551 22.251 1.00 41.09 642 ASP A O 1
ATOM 5107 N N . ALA A 1 643 ? 4.491 -12.882 24.011 1.00 44.81 643 ALA A N 1
ATOM 5108 C CA . ALA A 1 643 ? 3.577 -11.775 23.758 1.00 44.81 643 ALA A CA 1
ATOM 5109 C C . ALA A 1 643 ? 4.152 -10.376 24.081 1.00 44.81 643 ALA A C 1
ATOM 5111 O O . ALA A 1 643 ? 3.704 -9.402 23.487 1.00 44.81 643 ALA A O 1
ATOM 5112 N N . TRP A 1 644 ? 5.122 -10.243 25.000 1.00 50.00 644 TRP A N 1
ATOM 5113 C CA . TRP A 1 644 ? 5.668 -8.939 25.425 1.00 50.00 644 TRP A CA 1
ATOM 5114 C C . TRP A 1 644 ? 7.187 -9.012 25.675 1.00 50.00 644 TRP A C 1
ATOM 5116 O O . TRP A 1 644 ? 7.626 -9.066 26.827 1.00 50.00 644 TRP A O 1
ATOM 5126 N N . PRO A 1 645 ? 8.023 -8.950 24.618 1.00 40.81 645 PRO A N 1
ATOM 5127 C CA . PRO A 1 645 ? 9.483 -9.102 24.710 1.00 40.81 645 PRO A CA 1
ATOM 5128 C C . PRO A 1 645 ? 10.208 -8.064 25.592 1.00 40.81 645 PRO A C 1
ATOM 5130 O O . PRO A 1 645 ? 11.404 -8.189 25.826 1.00 40.81 645 PRO A O 1
ATOM 5133 N N . SER A 1 646 ? 9.516 -7.019 26.067 1.00 49.62 646 SER A N 1
ATOM 5134 C CA . SER A 1 646 ? 10.081 -5.904 26.845 1.00 49.62 646 SER A CA 1
ATOM 5135 C C . SER A 1 646 ? 9.580 -5.821 28.297 1.00 49.62 646 SER A C 1
ATOM 5137 O O . SER A 1 646 ? 9.640 -4.740 28.890 1.00 49.62 646 SER A O 1
ATOM 5139 N N . ALA A 1 647 ? 8.982 -6.888 28.837 1.00 48.72 647 ALA A N 1
ATOM 5140 C CA . ALA A 1 647 ? 8.365 -6.875 30.170 1.00 48.72 647 ALA A CA 1
ATOM 5141 C C . ALA A 1 647 ? 9.364 -7.007 31.335 1.00 48.72 647 ALA A C 1
ATOM 5143 O O . ALA A 1 647 ? 8.988 -6.747 32.475 1.00 48.72 647 ALA A O 1
ATOM 5144 N N . GLU A 1 648 ? 10.626 -7.345 31.059 1.00 54.94 648 GLU A N 1
ATOM 5145 C CA . GLU A 1 648 ? 11.670 -7.451 32.078 1.00 54.94 648 GLU A CA 1
ATOM 5146 C C . GLU A 1 648 ? 11.916 -6.090 32.768 1.00 54.94 648 GLU A C 1
ATOM 5148 O O . GLU A 1 648 ? 12.148 -5.066 32.126 1.00 54.94 648 GLU A O 1
ATOM 5153 N N . GLY A 1 649 ? 11.812 -6.069 34.097 1.00 63.03 649 GLY A N 1
ATOM 5154 C CA . GLY A 1 649 ? 11.931 -4.884 34.951 1.00 63.03 649 GLY A CA 1
ATOM 5155 C C . GLY A 1 649 ? 10.609 -4.143 35.192 1.00 63.03 649 GLY A C 1
ATOM 5156 O O . GLY A 1 649 ? 10.627 -3.007 35.680 1.00 63.03 649 GLY A O 1
ATOM 5157 N N . ARG A 1 650 ? 9.459 -4.741 34.847 1.00 70.56 650 ARG A N 1
ATOM 5158 C CA . ARG A 1 650 ? 8.138 -4.111 35.004 1.00 70.56 650 ARG A CA 1
ATOM 5159 C C . ARG A 1 650 ? 7.318 -4.713 36.136 1.00 70.56 650 ARG A C 1
ATOM 5161 O O . ARG A 1 650 ? 7.385 -5.904 36.413 1.00 70.56 650 ARG A O 1
ATOM 5168 N N . ALA A 1 651 ? 6.525 -3.855 36.769 1.00 71.25 651 ALA A N 1
ATOM 5169 C CA . ALA A 1 651 ? 5.509 -4.218 37.733 1.00 71.25 651 ALA A CA 1
ATOM 5170 C C . ALA A 1 651 ? 4.171 -4.461 37.041 1.00 71.25 651 ALA A C 1
ATOM 5172 O O . ALA A 1 651 ? 3.711 -3.627 36.257 1.00 71.25 651 ALA A O 1
ATOM 5173 N N . ILE A 1 652 ? 3.549 -5.592 37.369 1.00 76.06 652 ILE A N 1
ATOM 5174 C CA . ILE A 1 652 ? 2.201 -5.944 36.928 1.00 76.06 652 ILE A CA 1
ATOM 5175 C C . ILE A 1 652 ? 1.277 -5.868 38.129 1.00 76.06 652 ILE A C 1
ATOM 5177 O O . ILE A 1 652 ? 1.462 -6.579 39.122 1.00 76.06 652 ILE A O 1
ATOM 5181 N N . MET A 1 653 ? 0.289 -4.989 38.011 1.00 77.25 653 MET A N 1
ATOM 5182 C CA . MET A 1 653 ? -0.634 -4.647 39.074 1.00 77.25 653 MET A CA 1
ATOM 5183 C C . MET A 1 653 ? -2.047 -5.041 38.706 1.00 77.25 653 MET A C 1
ATOM 5185 O O . MET A 1 653 ? -2.589 -4.522 37.733 1.00 77.25 653 MET A O 1
ATOM 5189 N N . VAL A 1 654 ? -2.654 -5.904 39.518 1.00 73.81 654 VAL A N 1
ATOM 5190 C CA . VAL A 1 654 ? -3.993 -6.437 39.253 1.00 73.81 654 VAL A CA 1
ATOM 5191 C C . VAL A 1 654 ? -4.946 -6.120 40.401 1.00 73.81 654 VAL A C 1
ATOM 5193 O O . VAL A 1 654 ? -4.622 -6.324 41.576 1.00 73.81 654 VAL A O 1
ATOM 5196 N N . CYS A 1 655 ? -6.143 -5.658 40.045 1.00 74.88 655 CYS A N 1
ATOM 5197 C CA . CYS A 1 655 ? -7.301 -5.511 40.918 1.00 74.88 655 CYS A CA 1
ATOM 5198 C C . CYS A 1 655 ? -8.505 -6.059 40.152 1.00 74.88 655 CYS A C 1
ATOM 5200 O O . CYS A 1 655 ? -8.828 -5.549 39.091 1.00 74.88 655 CYS A O 1
ATOM 5202 N N . GLY A 1 656 ? -9.137 -7.138 40.620 1.00 76.56 656 GLY A N 1
ATOM 5203 C CA . GLY A 1 656 ? -10.265 -7.740 39.901 1.00 76.56 656 GLY A CA 1
ATOM 5204 C C . GLY A 1 656 ? -9.919 -8.151 38.460 1.00 76.56 656 GLY A C 1
ATOM 5205 O O . GLY A 1 656 ? -9.253 -9.161 38.261 1.00 76.56 656 GLY A O 1
ATOM 5206 N N . THR A 1 657 ? -10.437 -7.415 37.477 1.00 75.12 657 THR A N 1
ATOM 5207 C CA . THR A 1 657 ? -10.182 -7.591 36.030 1.00 75.12 657 THR A CA 1
ATOM 5208 C C . THR A 1 657 ? -9.313 -6.489 35.420 1.00 75.12 657 THR A C 1
ATOM 5210 O O . THR A 1 657 ? -8.894 -6.601 34.271 1.00 75.12 657 THR A O 1
ATOM 5213 N N . GLY A 1 658 ? -9.037 -5.423 36.173 1.00 80.69 658 GLY A N 1
ATOM 5214 C CA . GLY A 1 658 ? -8.159 -4.338 35.756 1.00 80.69 658 GLY A CA 1
ATOM 5215 C C . GLY A 1 658 ? -6.699 -4.713 35.970 1.00 80.69 658 GLY A C 1
ATOM 5216 O O . GLY A 1 658 ? -6.323 -5.190 37.045 1.00 80.69 658 GLY A O 1
ATOM 5217 N N . THR A 1 659 ? -5.879 -4.470 34.948 1.00 83.56 659 THR A N 1
ATOM 5218 C CA . THR A 1 659 ? -4.442 -4.743 34.988 1.00 83.56 659 THR A CA 1
ATOM 5219 C C . THR A 1 659 ? -3.656 -3.540 34.472 1.00 83.56 659 THR A C 1
ATOM 5221 O O . THR A 1 659 ? -3.946 -3.000 33.406 1.00 83.56 659 THR A O 1
ATOM 5224 N N . ILE A 1 660 ? -2.636 -3.120 35.220 1.00 86.06 660 ILE A N 1
ATOM 5225 C CA . ILE A 1 660 ? -1.707 -2.055 34.831 1.00 86.06 660 ILE A CA 1
ATOM 5226 C C . ILE A 1 660 ? -0.283 -2.594 34.822 1.00 86.06 660 ILE A C 1
ATOM 5228 O O . ILE A 1 660 ? 0.150 -3.247 35.770 1.00 86.06 660 ILE A O 1
ATOM 5232 N N . ILE A 1 661 ? 0.450 -2.273 33.759 1.00 84.75 661 ILE A N 1
ATOM 5233 C CA . ILE A 1 661 ? 1.855 -2.618 33.576 1.00 84.75 661 ILE A CA 1
ATOM 5234 C C . ILE A 1 661 ? 2.662 -1.319 33.566 1.00 84.75 661 ILE A C 1
ATOM 5236 O O . ILE A 1 661 ? 2.427 -0.429 32.753 1.00 84.75 661 ILE A O 1
ATOM 5240 N N . ILE A 1 662 ? 3.640 -1.191 34.454 1.00 84.06 662 ILE A N 1
ATOM 5241 C CA . ILE A 1 662 ? 4.470 0.016 34.573 1.00 84.06 662 ILE A CA 1
ATOM 5242 C C . ILE A 1 662 ? 5.892 -0.394 34.958 1.00 84.06 662 ILE A C 1
ATOM 5244 O O . ILE A 1 662 ? 6.044 -1.369 35.695 1.00 84.06 662 ILE A O 1
ATOM 5248 N N . PRO A 1 663 ? 6.965 0.266 34.485 1.00 85.62 663 PRO A N 1
ATOM 5249 C CA . PRO A 1 663 ? 8.288 -0.123 34.935 1.00 85.62 663 PRO A CA 1
ATOM 5250 C C . PRO A 1 663 ? 8.454 0.139 36.442 1.00 85.62 663 PRO A C 1
ATOM 5252 O O . PRO A 1 663 ? 7.914 1.102 36.991 1.00 85.62 663 PRO A O 1
ATOM 5255 N N . LEU A 1 664 ? 9.142 -0.779 37.131 1.00 82.94 664 LEU A N 1
ATOM 5256 C CA . LEU A 1 664 ? 9.107 -0.871 38.597 1.00 82.94 664 LEU A CA 1
ATOM 5257 C C . LEU A 1 664 ? 9.559 0.435 39.263 1.00 82.94 664 LEU A C 1
ATOM 5259 O O . LEU A 1 664 ? 8.921 0.921 40.193 1.00 82.94 664 LEU A O 1
ATOM 5263 N N . LYS A 1 665 ? 10.619 1.044 38.727 1.00 84.50 665 LYS A N 1
ATOM 5264 C CA . LYS A 1 665 ? 11.146 2.329 39.194 1.00 84.50 665 LYS A CA 1
ATOM 5265 C C . LYS A 1 665 ? 10.084 3.432 39.150 1.00 84.50 665 LYS A C 1
ATOM 5267 O O . LYS A 1 665 ? 9.925 4.156 40.127 1.00 84.50 665 LYS A O 1
ATOM 5272 N N . GLN A 1 666 ? 9.341 3.530 38.049 1.00 88.00 666 GLN A N 1
ATOM 5273 C CA . GLN A 1 666 ? 8.277 4.513 37.868 1.00 88.00 666 GLN A CA 1
ATOM 5274 C C . GLN A 1 666 ? 7.110 4.248 38.823 1.00 88.00 666 GLN A C 1
ATOM 5276 O O . GLN A 1 666 ? 6.505 5.200 39.293 1.00 88.00 666 GLN A O 1
ATOM 5281 N N . ALA A 1 667 ? 6.808 2.989 39.161 1.00 86.88 667 ALA A N 1
ATOM 5282 C CA . ALA A 1 667 ? 5.784 2.675 40.162 1.00 86.88 667 ALA A CA 1
ATOM 5283 C C . ALA A 1 667 ? 6.153 3.205 41.561 1.00 86.88 667 ALA A C 1
ATOM 5285 O O . ALA A 1 667 ? 5.318 3.811 42.231 1.00 86.88 667 ALA A O 1
ATOM 5286 N N . TYR A 1 668 ? 7.408 3.015 41.986 1.00 87.44 668 TYR A N 1
ATOM 5287 C CA . TYR A 1 668 ? 7.919 3.570 43.247 1.00 87.44 668 TYR A CA 1
ATOM 5288 C C . TYR A 1 668 ? 7.956 5.101 43.226 1.00 87.44 668 TYR A C 1
ATOM 5290 O O . TYR A 1 668 ? 7.480 5.739 44.163 1.00 87.44 668 TYR A O 1
ATOM 5298 N N . GLU A 1 669 ? 8.452 5.689 42.136 1.00 89.25 669 GLU A N 1
ATOM 5299 C CA . GLU A 1 669 ? 8.481 7.141 41.934 1.00 89.25 669 GLU A CA 1
ATOM 5300 C C . GLU A 1 669 ? 7.077 7.752 42.001 1.00 89.25 669 GLU A C 1
ATOM 5302 O O . GLU A 1 669 ? 6.855 8.737 42.703 1.00 89.25 669 GLU A O 1
ATOM 5307 N N . ALA A 1 670 ? 6.107 7.131 41.329 1.00 89.31 670 ALA A N 1
ATOM 5308 C CA . ALA A 1 670 ? 4.720 7.571 41.312 1.00 89.31 670 ALA A CA 1
ATOM 5309 C C . ALA A 1 670 ? 4.074 7.557 42.706 1.00 89.31 670 ALA A C 1
ATOM 5311 O O . ALA A 1 670 ? 3.240 8.413 42.996 1.00 89.31 670 ALA A O 1
ATOM 5312 N N . ALA A 1 671 ? 4.485 6.613 43.556 1.00 89.50 671 ALA A N 1
ATOM 5313 C CA . ALA A 1 671 ? 4.052 6.493 44.944 1.00 89.50 671 ALA A CA 1
ATOM 5314 C C . ALA A 1 671 ? 4.804 7.427 45.914 1.00 89.50 671 ALA A C 1
ATOM 5316 O O . ALA A 1 671 ? 4.481 7.461 47.101 1.00 89.50 671 ALA A O 1
ATOM 5317 N N . GLY A 1 672 ? 5.839 8.139 45.452 1.00 89.25 672 GLY A N 1
ATOM 5318 C CA . GLY A 1 672 ? 6.741 8.893 46.327 1.00 89.25 672 GLY A CA 1
ATOM 5319 C C . GLY A 1 672 ? 7.565 8.003 47.267 1.00 89.25 672 GLY A C 1
ATOM 5320 O O . GLY A 1 672 ? 7.980 8.452 48.334 1.00 89.25 672 GLY A O 1
ATOM 5321 N N . LEU A 1 673 ? 7.786 6.738 46.896 1.00 86.19 673 LEU A N 1
ATOM 5322 C CA . LEU A 1 673 ? 8.511 5.745 47.688 1.00 86.19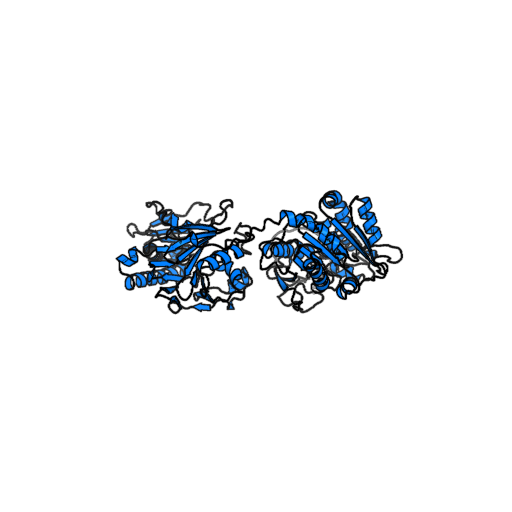 673 LEU A CA 1
ATOM 5323 C C . LEU A 1 673 ? 9.924 5.521 47.131 1.00 86.19 673 LEU A C 1
ATOM 5325 O O . LEU A 1 673 ? 10.168 5.631 45.929 1.00 86.19 673 LEU A O 1
ATOM 5329 N N . LYS A 1 674 ? 10.868 5.152 48.003 1.00 84.19 674 LYS A N 1
ATOM 5330 C CA . LYS A 1 674 ? 12.213 4.731 47.585 1.00 84.19 674 LYS A CA 1
ATOM 5331 C C . LYS A 1 674 ? 12.171 3.265 47.146 1.00 84.19 674 LYS A C 1
ATOM 5333 O O . LYS A 1 674 ? 11.699 2.419 47.900 1.00 84.19 674 LYS A O 1
ATOM 5338 N N . MET A 1 675 ? 12.685 2.972 45.951 1.00 82.25 675 MET A N 1
ATOM 5339 C CA . MET A 1 675 ? 12.822 1.596 45.468 1.00 82.25 675 MET A CA 1
ATOM 5340 C C . MET A 1 675 ? 13.844 0.834 46.342 1.00 82.25 675 MET A C 1
ATOM 5342 O O . MET A 1 675 ? 14.933 1.372 46.566 1.00 82.25 675 MET A O 1
ATOM 5346 N N . PRO A 1 676 ? 13.507 -0.364 46.857 1.00 74.81 676 PRO A N 1
ATOM 5347 C CA . PRO A 1 676 ? 14.451 -1.250 47.537 1.00 74.81 676 PRO A CA 1
ATOM 5348 C C . PRO A 1 676 ? 15.611 -1.641 46.612 1.00 74.81 676 PRO A C 1
ATOM 5350 O O . PRO A 1 676 ? 15.432 -1.665 45.393 1.00 74.81 676 PRO A O 1
ATOM 5353 N N . GLU A 1 677 ? 16.779 -1.907 47.203 1.00 65.44 677 GLU A N 1
ATOM 5354 C CA . GLU A 1 677 ? 17.993 -2.346 46.488 1.00 65.44 677 GLU A CA 1
ATOM 5355 C C . GLU A 1 677 ? 17.869 -3.743 45.877 1.00 65.44 677 GLU A C 1
ATOM 5357 O O . GLU A 1 677 ? 17.225 -4.617 46.507 1.00 65.44 677 GLU A O 1
#

Mean predicted aligned error: 17.01 Å

Sequence (677 aa):
MKRIIAVCFKIIKYETFLSFFFLILIVNKSVAQIMPDRIQDSDPDTAWVSPNKSVPSFATYQLYPSTERGKGTFGSFMIYLPEEYKNTTRQYPVIYYLHGGNGNQREGQWLMKELDKAIKAQKMSPVIIVSVQALPIGWYCNANVGAKGVISGPVENVFIKNLVPYIDANYRTIANSSGRGLEGWSMGGFGAVRLAFKYPELFGFASSLAGALIEFQDEHNPQYLVNTFGPATGPGSEKSIEYFNSVHPRFYAAKNAELIKKKVKIRLIVGDQDWLYNNNGKFITKKFSSYLDSLGIKHEYSVLKNVGHMFPNEFADGTREYPVQFWADAFKTLVTTSAISQQVTPFNASTLIKTGDEVRYGSYLIRKIGDRVYQINDPGDKTTKGGGWGVDMYLVCGTEKALLIDLGNNYITGYEKDLLNPRRNATEEYLSVIDGLAGKLPLEIAVTHMHPDHDGMTGAFINRKVTFWAGEGEDLSALKTQHNLDPAIYQVFTHWKKSFDLGDGRIIETFLVRGHSNGGNVFIIKKDMLIFSGDALGSGFGQAFPTVEKLKQVAEDSQKLVEYLKANFTPYERYRLRVYTGHWWQNAYGGFLHPNKLPIDIGYLDWRFIQDVASCANGILQGKWLVDGSGIRYIGNMAYTDAWPSAEGRAIMVCGTGTIIIPLKQAYEAAGLKMPE

Secondary structure (DSSP, 8-state):
--------------------------------------S----TTT-SS-S-----TTEEEEEEE-GGG-TT-EEEEEEE--GGGGG----B-EEEEE--TT--GGGGHHHHHHHHHHHHTTSS---EEEEE---TT-TTSB--TTSTT----BHHHIIIIIIHHHHHHHS-B--SGGGEEEEEETHHHHHHHHHHHH-TTT-SEEEEES-----GGG-S-THHHHHHH--SSSTTHHHHHHHHHHHSHHHHHHHTHHHHHHH-EEEEEEETTSTTT-STT--HHHHHHHHHHHTT---EEEEETT--S-HHHHHHTSSS---THHHHHHHHHHHHHH----------GGG--STT-EEEETTEEEEEEETTEEEEE----TTSTT---PPEEEEEE-SS-EEEE----S--TT-TT--PPPPTTHHHHHHHHHHHHHTT--EEEE-SS--HHHHTTHHHHTTSSEEEEEETT--THHHHHHS---GGGEEEE-TTT-EEE-STT-EEEEEE--SSSSS-EEEEETTTTEEEEETTT--TT-EE--SHHHHHHHHHHHHHHHHHHHHHS-HHHHHH-EEEES-HHHHTTTTTTSTT-----SSSEETHHHHHHHHHHHHHHTTGGGSTTSS-EE-------TT-TT-TTEEEEEETTEEEEEEHHHHHHHTT-PPP-

Solvent-accessible surface area (backbone atoms only — not comparable to full-atom values): 36214 Å² total; per-residue (Å²): 136,85,81,90,85,80,92,77,90,86,87,83,82,86,86,87,83,85,91,87,89,92,78,88,81,92,71,90,76,81,69,82,72,80,71,79,60,60,104,70,46,88,46,87,75,66,20,40,38,64,76,73,71,84,61,58,95,72,39,46,66,47,76,45,66,21,56,81,74,35,89,87,24,58,29,27,37,30,36,36,63,42,88,62,51,89,82,48,82,61,60,20,36,37,35,37,31,32,37,31,65,75,38,40,26,72,61,37,50,38,57,52,54,57,51,50,52,34,31,76,68,65,68,28,74,70,45,32,38,39,13,40,39,49,45,21,50,28,62,59,30,61,35,42,85,89,37,64,70,41,74,43,52,54,43,30,52,32,44,64,71,23,48,50,55,51,47,50,74,76,40,61,45,39,85,42,14,82,22,22,33,26,37,12,32,27,39,10,7,31,20,17,47,24,51,27,36,68,36,31,73,57,19,17,30,22,32,19,38,50,30,58,60,60,58,85,87,67,57,90,55,52,66,67,45,14,26,22,36,9,34,77,62,69,90,62,14,70,59,16,50,52,50,46,50,73,66,33,42,68,44,28,44,67,74,34,34,74,54,34,58,75,42,36,49,41,37,41,37,32,19,70,61,10,58,55,40,50,49,92,82,60,26,33,51,58,51,50,50,53,53,32,51,77,67,65,38,69,62,48,78,47,75,40,83,91,26,50,90,49,61,67,56,48,43,53,74,60,83,36,86,72,81,57,60,63,60,25,64,63,46,55,68,54,55,72,71,54,61,66,73,62,66,80,66,71,42,68,53,82,73,53,77,52,70,74,27,67,49,78,51,89,75,33,41,38,31,24,76,42,90,59,25,32,41,41,32,39,70,63,52,85,86,49,94,78,44,58,80,23,26,40,20,38,42,40,42,47,80,63,22,24,42,33,36,36,28,44,27,76,52,52,66,90,48,99,82,66,89,52,78,78,63,94,53,51,63,63,49,50,53,30,44,50,42,39,69,48,57,86,44,51,42,37,36,35,36,29,40,89,45,55,48,30,45,44,40,52,79,75,46,73,92,48,92,59,47,40,36,36,34,48,65,44,68,48,65,49,38,41,76,55,70,71,37,72,48,81,64,49,43,74,37,52,75,71,71,45,68,46,74,19,35,95,77,44,47,33,41,42,43,59,23,26,34,64,42,62,12,4,18,32,40,37,27,72,83,79,31,39,33,42,26,26,53,26,76,26,37,22,79,31,29,71,31,94,45,51,66,31,40,51,39,30,23,53,32,32,42,53,49,46,52,50,50,62,74,77,36,54,77,70,53,43,74,59,25,37,32,38,45,28,31,54,72,36,29,30,31,27,13,72,80,30,97,88,44,72,56,48,80,73,65,41,40,53,51,60,36,49,47,18,38,19,47,34,37,45,28,36,44,66,53,35,38,84,36,90,88,63,71,37,42,63,77,51,56,54,80,78,51,85,88,47,92,77,39,70,67,23,36,34,33,37,15,86,39,11,29,39,33,31,42,41,68,46,44,26,55,48,30,74,44,84,75,81,134

Nearest PDB structures (foldseek):
  5vol-assembly2_G  TM=7.504E-01  e=2.272E-16  Bacteroides intestinalis DSM 17393
  5vol-assembly2_H  TM=7.534E-01  e=4.240E-16  Bacteroides intestinalis DSM 17393
  5vol-assembly1_B  TM=7.441E-01  e=3.380E-16  Bacteroides intestinalis DSM 17393
  5vol-assembly1_F  TM=7.498E-01  e=9.379E-16  Bacteroides intestinalis DSM 17393
  5vol-assembly1_C  TM=7.366E-01  e=1.177E-15  Bacteroides intestinalis DSM 17393

pLDDT: mean 81.26, std 19.38, range [23.59, 98.81]

=== Feature glossary ===
A reading guide for the features in this record.

Start from the sequence.

  · This is the polypeptide sequence — one letter per residue, N-terminus first. Length ranges from a few dozen residues for small domains to over a thousand for large multi-domain proteins.

Fold it, and you get atomic coordinates and the backbone conformation that goes with them.

  · Structure coordinates are given as an mmCIF _atom_site loop: one row per atom with element, residue name, chain id, sequence number, and x/y/z position in Å. Only the four main-chain atoms per residue are included here; side chains are omitted to keep the record compact.

  · Backbone dihedral angles. Every residue except chain termini has a φ (preceding-C → N → Cα → C) and a ψ (N → Cα → C → next-N). They are reported in degrees following the IUPAC sign convention. Secondary structure is essentially a statement about which (φ, ψ) basin each residue occupies.

  · The SS8 string is DSSP's per-residue secondary-structure call. α-helix (H) means an i→i+4 H-bond ladder; β-strand (E) means the residue participates in a β-sheet; 3₁₀ (G) and π (I) are tighter and wider helices; T/S are turns/bends; '-' is loop.

  · SS3 is a coarse helix/strand/coil call (letters a/b/c) made by the P-SEA algorithm from inter-Cα distances and dihedrals. It is less detailed than DSSP but needs only Cα positions.

Summarize the fold with a handful of shape descriptors and a per-residue structural alphabet.

  · Radius of gyration (Rg) is the root-mean-square distance of Cα atoms from their centroid — a single number for overall size and compactness. A globular domain of N residues has Rg ≈ 2.2·N^0.38 Å; an extended or disordered chain has a much larger Rg. The Cα contact count is the number of residue pairs whose Cα atoms are within 8 Å and are more than four positions apart in sequence — a standard proxy for tertiary packing density. The bounding box is the smallest axis-aligned box enclosing all Cα atoms.

  · The Foldseek 3Di string encodes local tertiary geometry as a 20-letter alphabet — one character per residue — derived from the relative positions of nearby Cα atoms. Unlike the amino-acid sequence, 3Di is a direct function of the 3D structure, so two proteins with the same fold have similar 3Di strings even at low sequence identity.

  · Solvent-accessible surface area (SASA) is the area in Å² traced out by the centre of a 1.4 Å probe sphere (a water molecule) rolled over the protein's van der Waals surface (Shrake–Rupley / Lee–Richards construction). Buried residues have near-zero SASA; fully exposed residues can exceed 200 Å². The total SASA scales roughly with the number of surface residues.

Ask how reliable the model is.

  · pLDDT (predicted Local Distance Difference Test) is AlphaFold's per-residue confidence score, ranging from 0 to 100. Values above 90 indicate high confidence (typically well-packed cores); 70–90 is confident; 50–70 low confidence; below 50 usually means the region is disordered or the prediction is unreliable there. AlphaFold stores pLDDT in the mmCIF B-factor column.

  · B-factor (Debye–Waller factor) reflects atomic displacement in the crystal lattice. It is an experimental observable (units Å²), not a prediction; low values mean the atom is pinned down, high values mean it moves or is heterogeneous across the crystal.

  · Predicted Aligned Error (PAE) is an AlphaFold confidence matrix: entry (i, j) is the expected error in the position of residue j, in ångströms, when the prediction is superimposed on the true structure at residue i. Low PAE within a block of residues means that block is internally rigid and well-predicted; high PAE between two blocks means their relative placement is uncertain even if each block individually is confident.

Place it in context: what it resembles, what it is annotated as, and how it looks.

  · Nearest PDB neighbors are the top structural matches found by Foldseek when searching this structure against the entire Protein Data Bank. Each hit reports a TM-score (0 to 1; >0.5 almost always implies the same fold) and an E-value. These are *structural* homologs — they may share no detectable sequence similarity.

  · Functional annotations link the protein to curated databases. InterPro entries identify conserved domains and families by matching the sequence against member-database signatures (Pfam, PROSITE, CDD, …). Gene Ontology (GO) terms describe molecular function, biological process, and cellular component in a controlled vocabulary. CATH places the structure in a hierarchical fold classification (Class/Architecture/Topology/Homologous-superfamily). The organism is the source species.

  · Three diagnostic plots accompany the record. The Cα contact map visualizes the tertiary structure as a 2D adjacency matrix (8 Å cutoff, sequence-local contacts suppressed). The Ramachandran plot shows the distribution of backbone (φ, ψ) torsions, with points in the α and β basins reflecting secondary structure content. The PAE plot shows AlphaFold's inter-residue confidence as a color matrix.

  · Six rendered views show the 3D structure from the faces of a cube — i.e. along ±x, ±y, ±z. Rendering representation is drawn randomly per protein from cartoon (secondary-structure ribbons), sticks (backbone bonds), or molecular surface; coloring is either N→C rainbow (blue at the N-terminus through red at the C-terminus) or one color per chain.